Protein 4Z8T (pdb70)

Foldseek 3Di:
DDAAVCRVFFADDQPDPDPVNLVSVLPLPRGHPLVSVLLVVVLVLLQVLQLQLQVQLVVVPHAAAEEEEAAFALQCSVVCCCPPVVSSVRSCVVSVNGNALDLLVCQVCVQCVPVPDGNDASVRHRVVSNSSSVVSVVVLLQDAHPVRHRGHHYYYDNQQAPVSLVVVLVSCVVRVHAYHYEHGEEALVSNLLSLLLDAPVDSRAQAFDVRSLVSQQRNLQVCVNVVVCLVDVRNHKYHYWYADQLGDIDFWIQHSNDTDTPHPVVNVVRNHSPDDPDDQQFAFLEPVNLVVVLVSYDDPVVNVSSNVSSVVRHGGGSRRSSVVRNPDD/DDQDDPRVVVVVVVVVVVVVVVLVVLQVVLVVLCVVVVPDDDDVVVLVVLAPQCLVVPNDDPVVSCVVLSSCRRPCSVHHSNGVSVVVVVVSVDD

Sequence (424 aa):
QRKGTDEIYGLGSLPSAGPGRWEYLANPGNWHPERRKLHEKLLDQARSSALTLAESLESDGCQPTLFALRGNTATGKTRIATKKIPVLAAALKKTAGKGCVNPDVFKSSLAKSETGAKIFSSAQVHSESSFLADRFEGGLRSQKTGSGAIASIVVDKRLSREYEIDSYIQLAKETGRKVELCDIDAPLENSLVGVLQRKPEGEDPRPPYPVVSSGFVAVRSNRYVIDRFIADPSLGNYRLFGTAEDGEKVVASVIGGEFSVENAELYEKITSPQLSVTDLADKVIDKELIDRLENNIADPERAAKTRAALEKYSGKSWSAALAAHSELIKTLTGADALEFHKKLKERNKALHASDLELALVHADAVGKERFDLEELEKICDTSDAGRLTDAKERNDIYERYYVEYPNVTLKEFAHIVETLFSWS

Organism: Xanthomonas oryzae pv. oryzicola (NCBI:txid129394)

GO terms:
  GO:0005515 protein binding (F, IPI)

Secondary structure (DSSP, 8-state):
--S-HHHHHB-SSPPPSSTTHHHHHHSTTSB-HHHHHHHHHHHHHHHHHHHHHHHHHHHTTPPSEEEEEE--TTSSHHHHHHHH-HHHHHHHHHTTT---B-GGGGHHHHHHTTSSS--S-HHHHHHHHHHHHHHHHHHHTT-B-TTSPBPPEEEES---SHHHHHHHHHHHHHHT-EEEEEEE---HHHHHHHHHHS-TTSSS----HHHHHHHHHHHHHT--HHHHHHH-GGGEEEEEE-B-TTS-B--EEEETTEEEBS-HHHHHHTTS-------GGG-B--HHHHHHHHTT---HHHHHHHHHHHHTTTTSBHHHHHHHHHH--/--B-HHHHHHHHHHHHHHHHHHHHHHHHHHHHHHHHHTPPPP-HHHHHHHS--STTTT---HHHHHHHHH---SS-TT--HHHHHHHHHHHTT--

B-factor: mean 30.03, std 12.89, range [13.29, 86.33]

InterPro domains:
  IPR027417 P-loop containing nucleoside triphosphate hydrolase [G3DSA:3.40.50.300] (123-318)

Solvent-accessible surface area: 19882 Å² total

Structure (mmCIF, N/CA/C/O backbone):
data_4Z8T
#
_entry.id   4Z8T
#
_cell.length_a   75.418
_cell.length_b   88.430
_cell.length_c   152.744
_cell.angle_alpha   90.00
_cell.angle_beta   90.00
_cell.angle_gamma   90.00
#
_symmetry.space_group_name_H-M   'C 2 2 21'
#
loop_
_entity.id
_entity.type
_entity.pdbx_description
1 polymer AvrRxo1-ORF1
2 polymer AvrRxo1-ORF2
3 non-polymer 'SULFATE ION'
4 non-polymer GLYCEROL
5 non-polymer 'ACETATE ION'
6 water water
#
loop_
_atom_site.group_PDB
_atom_site.id
_atom_site.type_symbol
_atom_site.label_atom_id
_atom_site.label_alt_id
_atom_site.label_comp_id
_atom_site.label_asym_id
_atom_site.label_entity_id
_atom_site.label_seq_id
_atom_site.pdbx_PDB_ins_code
_atom_site.Cartn_x
_atom_site.Cartn_y
_atom_site.Cartn_z
_atom_site.occupancy
_atom_site.B_iso_or_equiv
_atom_site.auth_seq_id
_atom_site.auth_comp_id
_atom_site.auth_asym_id
_atom_site.auth_atom_id
_atom_site.pdbx_PDB_model_num
ATOM 1 N N . GLN A 1 2 ? -13.014 -2.182 -4.797 1.00 50.30 90 GLN A N 1
ATOM 2 C CA . GLN A 1 2 ? -13.067 -2.713 -3.438 1.00 48.47 90 GLN A CA 1
ATOM 3 C C . GLN A 1 2 ? -12.799 -4.225 -3.427 1.00 50.68 90 GLN A C 1
ATOM 4 O O . GLN A 1 2 ? -12.341 -4.775 -4.433 1.00 54.39 90 GLN A O 1
ATOM 10 N N . ARG A 1 3 ? -13.079 -4.899 -2.310 1.00 49.50 91 ARG A N 1
ATOM 11 C CA . ARG A 1 3 ? -12.527 -6.245 -2.091 1.00 50.19 91 ARG A CA 1
ATOM 12 C C . ARG A 1 3 ? -13.500 -7.360 -1.669 1.00 47.75 91 ARG A C 1
ATOM 13 O O . ARG A 1 3 ? -13.499 -8.444 -2.259 1.00 49.68 91 ARG A O 1
ATOM 21 N N . LYS A 1 4 ? -14.295 -7.114 -0.633 1.00 43.02 92 LYS A N 1
ATOM 22 C CA . LYS A 1 4 ? -15.238 -8.118 -0.142 1.00 38.66 92 LYS A CA 1
ATOM 23 C C . LYS A 1 4 ? -16.386 -8.277 -1.139 1.00 33.24 92 LYS A C 1
ATOM 24 O O . LYS A 1 4 ? -16.981 -7.287 -1.552 1.00 29.98 92 LYS A O 1
ATOM 30 N N . GLY A 1 5 ? -16.687 -9.514 -1.530 1.00 31.40 93 GLY A N 1
ATOM 31 C CA . GLY A 1 5 ? -17.792 -9.768 -2.444 1.00 29.22 93 GLY A CA 1
ATOM 32 C C . GLY A 1 5 ? -19.131 -9.683 -1.735 1.00 27.79 93 GLY A C 1
ATOM 33 O O . GLY A 1 5 ? -19.209 -9.876 -0.523 1.00 25.70 93 GLY A O 1
ATOM 34 N N . THR A 1 6 ? -20.195 -9.410 -2.484 1.00 23.04 94 THR A N 1
ATOM 35 C CA . THR A 1 6 ? -21.508 -9.258 -1.871 1.00 23.55 94 THR A CA 1
ATOM 36 C C . THR A 1 6 ? -22.029 -10.579 -1.347 1.00 26.03 94 THR A C 1
ATOM 37 O O . THR A 1 6 ? -22.883 -10.599 -0.461 1.00 26.08 94 THR A O 1
ATOM 41 N N . ASP A 1 7 ? -21.519 -11.685 -1.883 1.00 26.09 95 ASP A N 1
ATOM 42 C CA . ASP A 1 7 ? -21.926 -12.982 -1.366 1.00 31.64 95 ASP A CA 1
ATOM 43 C C . ASP A 1 7 ? -21.403 -13.161 0.055 1.00 31.28 95 ASP A C 1
ATOM 44 O O . ASP A 1 7 ? -22.059 -13.783 0.893 1.00 32.54 95 ASP A O 1
ATOM 49 N N . GLU A 1 8 ? -20.236 -12.589 0.328 1.00 29.88 96 GLU A N 1
ATOM 50 C CA . GLU A 1 8 ? -19.664 -12.630 1.673 1.00 30.41 96 GLU A CA 1
ATOM 51 C C . GLU A 1 8 ? -20.320 -11.611 2.611 1.00 32.52 96 GLU A C 1
ATOM 52 O O . GLU A 1 8 ? -20.563 -11.905 3.782 1.00 34.13 96 GLU A O 1
ATOM 58 N N . ILE A 1 9 ? -20.609 -10.422 2.091 1.00 29.22 97 ILE A N 1
ATOM 59 C CA . ILE A 1 9 ? -21.242 -9.358 2.874 1.00 28.87 97 ILE A CA 1
ATOM 60 C C . ILE A 1 9 ? -22.677 -9.714 3.276 1.00 29.55 97 ILE A C 1
ATOM 61 O O . ILE A 1 9 ? -23.092 -9.489 4.421 1.00 28.91 97 ILE A O 1
ATOM 66 N N . TYR A 1 10 ? -23.440 -10.268 2.337 1.00 28.04 98 TYR A N 1
ATOM 67 C CA . TYR A 1 10 ? -24.862 -10.503 2.577 1.00 28.18 98 TYR A CA 1
ATOM 68 C C . TYR A 1 10 ? -25.209 -11.963 2.859 1.00 31.64 98 TYR A C 1
ATOM 69 O O . TYR A 1 10 ? -26.357 -12.286 3.166 1.00 34.12 98 TYR A O 1
ATOM 78 N N . GLY A 1 11 ? -24.215 -12.839 2.771 1.00 31.64 99 GLY A N 1
ATOM 79 C CA . GLY A 1 11 ? -24.426 -14.236 3.110 1.00 39.77 99 GLY A CA 1
ATOM 80 C C . GLY A 1 11 ? -24.550 -14.399 4.614 1.00 42.26 99 GLY A C 1
ATOM 81 O O . GLY A 1 11 ? -24.000 -13.599 5.378 1.00 42.65 99 GLY A O 1
ATOM 82 N N . LEU A 1 12 ? -25.270 -15.430 5.042 1.00 46.07 100 LEU A N 1
ATOM 83 C CA . LEU A 1 12 ? -25.459 -15.679 6.467 1.00 50.66 100 LEU A CA 1
ATOM 84 C C . LEU A 1 12 ? -24.663 -16.877 6.956 1.00 53.27 100 LEU A C 1
ATOM 85 O O . LEU A 1 12 ? -24.821 -17.984 6.444 1.00 56.76 100 LEU A O 1
ATOM 90 N N . GLY A 1 13 ? -23.800 -16.641 7.942 1.00 59.31 101 GLY A N 1
ATOM 91 C CA . GLY A 1 13 ? -23.167 -17.716 8.685 1.00 64.06 101 GLY A CA 1
ATOM 92 C C . GLY A 1 13 ? -21.774 -18.141 8.261 1.00 69.41 101 GLY A C 1
ATOM 93 O O . GLY A 1 13 ? -21.016 -17.374 7.658 1.00 69.63 101 GLY A O 1
ATOM 94 N N . SER A 1 14 ? -21.436 -19.381 8.606 1.00 71.84 102 SER A N 1
ATOM 95 C CA . SER A 1 14 ? -20.154 -19.965 8.249 1.00 73.03 102 SER A CA 1
ATOM 96 C C . SER A 1 14 ? -20.165 -20.264 6.763 1.00 73.70 102 SER A C 1
ATOM 97 O O . SER A 1 14 ? -20.779 -21.234 6.315 1.00 72.28 102 SER A O 1
ATOM 100 N N . LEU A 1 15 ? -19.510 -19.386 6.009 1.00 72.79 103 LEU A N 1
ATOM 101 C CA . LEU A 1 15 ? -19.460 -19.479 4.560 1.00 73.28 103 LEU A CA 1
ATOM 102 C C . LEU A 1 15 ? -18.433 -20.513 4.132 1.00 76.69 103 LEU A C 1
ATOM 103 O O . LEU A 1 15 ? -17.281 -20.483 4.564 1.00 77.12 103 LEU A O 1
ATOM 108 N N . PRO A 1 16 ? -18.867 -21.430 3.279 1.00 76.29 104 PRO A N 1
ATOM 109 C CA . PRO A 1 16 ? -18.021 -22.494 2.810 1.00 78.02 104 PRO A CA 1
ATOM 110 C C . PRO A 1 16 ? -16.958 -21.954 1.941 1.00 80.34 104 PRO A C 1
ATOM 111 O O . PRO A 1 16 ? -17.170 -21.021 1.200 1.00 79.40 104 PRO A O 1
ATOM 115 N N . SER A 1 17 ? -15.817 -22.611 1.997 1.00 83.20 105 SER A N 1
ATOM 116 C CA . SER A 1 17 ? -14.657 -22.207 1.289 1.00 84.28 105 SER A CA 1
ATOM 117 C C . SER A 1 17 ? -15.139 -22.031 -0.129 1.00 82.64 105 SER A C 1
ATOM 118 O O . SER A 1 17 ? -15.877 -22.808 -0.640 1.00 79.39 105 SER A O 1
ATOM 121 N N . ALA A 1 18 ? -14.650 -20.981 -0.762 1.00 85.08 106 ALA A N 1
ATOM 122 C CA . ALA A 1 18 ? -15.274 -20.288 -1.884 1.00 85.06 106 ALA A CA 1
ATOM 123 C C . ALA A 1 18 ? -15.510 -21.023 -3.221 1.00 83.42 106 ALA A C 1
ATOM 124 O O . ALA A 1 18 ? -16.184 -20.489 -4.100 1.00 82.97 106 ALA A O 1
ATOM 126 N N . GLY A 1 19 ? -14.952 -22.211 -3.396 1.00 79.26 107 GLY A N 1
ATOM 127 C CA . GLY A 1 19 ? -15.221 -22.980 -4.592 1.00 76.21 107 GLY A CA 1
ATOM 128 C C . GLY A 1 19 ? -16.613 -23.543 -4.402 1.00 76.98 107 GLY A C 1
ATOM 129 O O . GLY A 1 19 ? -17.270 -23.197 -3.446 1.00 78.02 107 GLY A O 1
ATOM 130 N N . PRO A 1 20 ? -17.103 -24.387 -5.286 1.00 76.54 108 PRO A N 1
ATOM 131 C CA . PRO A 1 20 ? -18.474 -24.839 -5.112 1.00 76.77 108 PRO A CA 1
ATOM 132 C C . PRO A 1 20 ? -18.527 -25.519 -3.759 1.00 77.74 108 PRO A C 1
ATOM 133 O O . PRO A 1 20 ? -17.519 -25.839 -3.161 1.00 77.30 108 PRO A O 1
ATOM 137 N N . GLY A 1 21 ? -19.746 -25.690 -3.263 1.00 77.20 109 GLY A N 1
ATOM 138 C CA . GLY A 1 21 ? -19.982 -25.995 -1.867 1.00 77.36 109 GLY A CA 1
ATOM 139 C C . GLY A 1 21 ? -20.416 -24.678 -1.256 1.00 74.72 109 GLY A C 1
ATOM 140 O O . GLY A 1 21 ? -21.323 -24.619 -0.426 1.00 73.82 109 GLY A O 1
ATOM 141 N N . ARG A 1 22 ? -19.755 -23.612 -1.698 1.00 75.62 110 ARG A N 1
ATOM 142 C CA . ARG A 1 22 ? -20.169 -22.253 -1.424 1.00 74.46 110 ARG A CA 1
ATOM 143 C C . ARG A 1 22 ? -21.309 -21.880 -2.366 1.00 70.40 110 ARG A C 1
ATOM 144 O O . ARG A 1 22 ? -22.025 -20.910 -2.118 1.00 67.28 110 ARG A O 1
ATOM 152 N N . TRP A 1 23 ? -21.488 -22.644 -3.446 1.00 70.43 111 TRP A N 1
ATOM 153 C CA . TRP A 1 23 ? -22.591 -22.349 -4.349 1.00 68.39 111 TRP A CA 1
ATOM 154 C C . TRP A 1 23 ? -23.932 -22.909 -3.862 1.00 67.06 111 TRP A C 1
ATOM 155 O O . TRP A 1 23 ? -24.858 -22.135 -3.674 1.00 64.70 111 TRP A O 1
ATOM 166 N N . GLU A 1 24 ? -24.025 -24.214 -3.605 1.00 68.91 112 GLU A N 1
ATOM 167 C CA . GLU A 1 24 ? -25.247 -24.803 -3.037 1.00 69.06 112 GLU A CA 1
ATOM 168 C C . GLU A 1 24 ? -25.696 -24.117 -1.750 1.00 64.95 112 GLU A C 1
ATOM 169 O O . GLU A 1 24 ? -26.893 -23.969 -1.498 1.00 63.78 112 GLU A O 1
ATOM 175 N N . TYR A 1 25 ? -24.726 -23.725 -0.930 1.00 64.63 113 TYR A N 1
ATOM 176 C CA . TYR A 1 25 ? -25.003 -22.984 0.290 1.00 63.70 113 TYR A CA 1
ATOM 177 C C . TYR A 1 25 ? -25.726 -21.702 -0.075 1.00 60.80 113 TYR A C 1
ATOM 178 O O . TYR A 1 25 ? -26.791 -21.397 0.464 1.00 59.40 113 TYR A O 1
ATOM 187 N N . LEU A 1 26 ? -25.137 -20.961 -1.007 1.00 59.92 114 LEU A N 1
ATOM 188 C CA . LEU A 1 26 ? -25.716 -19.708 -1.469 1.00 57.04 114 LEU A CA 1
ATOM 189 C C . LEU A 1 26 ? -26.779 -19.917 -2.545 1.00 55.84 114 LEU A C 1
ATOM 190 O O . LEU A 1 26 ? -27.609 -19.039 -2.768 1.00 50.95 114 LEU A O 1
ATOM 195 N N . ALA A 1 27 ? -26.768 -21.080 -3.193 1.00 58.36 115 ALA A N 1
ATOM 196 C CA . ALA A 1 27 ? -27.824 -21.416 -4.150 1.00 57.96 115 ALA A CA 1
ATOM 197 C C . ALA A 1 27 ? -29.151 -21.547 -3.425 1.00 56.87 115 ALA A C 1
ATOM 198 O O . ALA A 1 27 ? -30.207 -21.380 -4.026 1.00 59.20 115 ALA A O 1
ATOM 200 N N . ASN A 1 28 ? -29.084 -21.864 -2.135 1.00 58.73 116 ASN A N 1
ATOM 201 C CA . ASN A 1 28 ? -30.251 -21.840 -1.265 1.00 55.85 116 ASN A CA 1
ATOM 202 C C . ASN A 1 28 ? -30.590 -20.400 -0.934 1.00 56.12 116 ASN A C 1
ATOM 203 O O . ASN A 1 28 ? -29.869 -19.750 -0.172 1.00 56.26 116 ASN A O 1
ATOM 208 N N . PRO A 1 29 ? -31.699 -19.893 -1.495 1.00 57.10 117 PRO A N 1
ATOM 209 C CA . PRO A 1 29 ? -32.078 -18.485 -1.332 1.00 54.93 117 PRO A CA 1
ATOM 210 C C . PRO A 1 29 ? -32.275 -18.044 0.123 1.00 54.13 117 PRO A C 1
ATOM 211 O O . PRO A 1 29 ? -32.607 -16.884 0.331 1.00 51.06 117 PRO A O 1
ATOM 215 N N . GLY A 1 30 ? -32.059 -18.924 1.100 1.00 54.22 118 GLY A N 1
ATOM 216 C CA . GLY A 1 30 ? -32.292 -18.577 2.493 1.00 54.13 118 GLY A CA 1
ATOM 217 C C . GLY A 1 30 ? -31.065 -18.462 3.385 1.00 53.61 118 GLY A C 1
ATOM 218 O O . GLY A 1 30 ? -31.191 -18.387 4.610 1.00 55.55 118 GLY A O 1
ATOM 219 N N . ASN A 1 31 ? -29.879 -18.461 2.783 1.00 51.88 119 ASN A N 1
ATOM 220 C CA . ASN A 1 31 ? -28.644 -18.216 3.521 1.00 50.82 119 ASN A CA 1
ATOM 221 C C . ASN A 1 31 ? -28.182 -16.775 3.325 1.00 48.30 119 ASN A C 1
ATOM 222 O O . ASN A 1 31 ? -27.015 -16.440 3.541 1.00 44.68 119 ASN A O 1
ATOM 227 N N . TRP A 1 32 ? -29.118 -15.931 2.905 1.00 45.61 120 TRP A N 1
ATOM 228 C CA . TRP A 1 32 ? -28.855 -14.517 2.693 1.00 41.70 120 TRP A CA 1
ATOM 229 C C . TRP A 1 32 ? -29.622 -13.709 3.725 1.00 39.99 120 TRP A C 1
ATOM 230 O O . TRP A 1 32 ? -30.654 -14.158 4.230 1.00 43.49 120 TRP A O 1
ATOM 241 N N . HIS A 1 33 ? -29.114 -12.523 4.045 1.00 35.29 121 HIS A N 1
ATOM 242 C CA . HIS A 1 33 ? -29.863 -11.571 4.856 1.00 36.91 121 HIS A CA 1
ATOM 243 C C . HIS A 1 33 ? -31.211 -11.305 4.204 1.00 34.80 121 HIS A C 1
ATOM 244 O O . HIS A 1 33 ? -31.293 -11.197 2.984 1.00 32.53 121 HIS A O 1
ATOM 251 N N . PRO A 1 34 ? -32.276 -11.217 5.019 1.00 32.73 122 PRO A N 1
ATOM 252 C CA . PRO A 1 34 ? -33.643 -10.977 4.545 1.00 33.39 122 PRO A CA 1
ATOM 253 C C . PRO A 1 34 ? -33.768 -9.829 3.545 1.00 33.41 122 PRO A C 1
ATOM 254 O O . PRO A 1 34 ? -34.490 -9.981 2.561 1.00 30.48 122 PRO A O 1
ATOM 258 N N . GLU A 1 35 ? -33.092 -8.707 3.782 1.00 28.90 123 GLU A N 1
ATOM 259 C CA . GLU A 1 35 ? -33.180 -7.591 2.848 1.00 30.31 123 GLU A CA 1
ATOM 260 C C . GLU A 1 35 ? -32.609 -7.983 1.498 1.00 27.46 123 GLU A C 1
ATOM 261 O O . GLU A 1 35 ? -33.137 -7.595 0.454 1.00 26.72 123 GLU A O 1
ATOM 267 N N . ARG A 1 36 ? -31.524 -8.746 1.517 1.00 26.65 124 ARG A N 1
ATOM 268 C CA . ARG A 1 36 ? -30.879 -9.129 0.264 1.00 24.60 124 ARG A CA 1
ATOM 269 C C . ARG A 1 36 ? -31.725 -10.161 -0.460 1.00 27.91 124 ARG A C 1
ATOM 270 O O . ARG A 1 36 ? -31.828 -10.146 -1.686 1.00 25.06 124 ARG A O 1
ATOM 278 N N . ARG A 1 37 ? -32.338 -11.047 0.319 1.00 26.20 125 ARG A N 1
ATOM 279 C CA . ARG A 1 37 ? -33.292 -12.024 -0.184 1.00 28.83 125 ARG A CA 1
ATOM 280 C C . ARG A 1 37 ? -34.414 -11.307 -0.925 1.00 28.85 125 ARG A C 1
ATOM 281 O O . ARG A 1 37 ? -34.828 -11.728 -2.012 1.00 27.10 125 ARG A O 1
ATOM 289 N N . LYS A 1 38 ? -34.894 -10.208 -0.349 1.00 25.53 126 LYS A N 1
ATOM 290 C CA . LYS A 1 38 ? -35.959 -9.425 -0.968 1.00 25.90 126 LYS A CA 1
ATOM 291 C C . LYS A 1 38 ? -35.509 -8.791 -2.285 1.00 24.39 126 LYS A C 1
ATOM 292 O O . LYS A 1 38 ? -36.275 -8.754 -3.249 1.00 26.31 126 LYS A O 1
ATOM 298 N N . LEU A 1 39 ? -34.282 -8.280 -2.310 1.00 23.12 127 LEU A N 1
ATOM 299 C CA . LEU A 1 39 ? -33.727 -7.687 -3.530 1.00 21.42 127 LEU A CA 1
ATOM 300 C C . LEU A 1 39 ? -33.635 -8.739 -4.626 1.00 22.01 127 LEU A C 1
ATOM 301 O O . LEU A 1 39 ? -33.974 -8.475 -5.791 1.00 21.58 127 LEU A O 1
ATOM 306 N N . HIS A 1 40 ? -33.180 -9.929 -4.252 1.00 21.08 128 HIS A N 1
ATOM 307 C CA . HIS A 1 40 ? -33.098 -11.039 -5.207 1.00 21.41 128 HIS A CA 1
ATOM 308 C C . HIS A 1 40 ? -34.455 -11.326 -5.816 1.00 24.15 128 HIS A C 1
ATOM 309 O O . HIS A 1 40 ? -34.576 -11.501 -7.030 1.00 23.46 128 HIS A O 1
ATOM 316 N N . GLU A 1 41 ? -35.478 -11.401 -4.968 1.00 26.05 129 GLU A N 1
ATOM 317 C CA . GLU A 1 41 ? -36.817 -11.726 -5.434 1.00 24.66 129 GLU A CA 1
ATOM 318 C C . GLU A 1 41 ? -37.324 -10.662 -6.397 1.00 23.39 129 GLU A C 1
ATOM 319 O O . GLU A 1 41 ? -37.955 -10.969 -7.413 1.00 25.70 129 GLU A O 1
ATOM 325 N N . LYS A 1 42 ? -37.031 -9.407 -6.083 1.00 22.67 130 LYS A N 1
ATOM 326 C CA . LYS A 1 42 ? -37.456 -8.300 -6.918 1.00 21.86 130 LYS A CA 1
ATOM 327 C C . LYS A 1 42 ? -36.775 -8.366 -8.282 1.00 23.16 130 LYS A C 1
ATOM 328 O O . LYS A 1 42 ? -37.428 -8.222 -9.311 1.00 23.29 130 LYS A O 1
ATOM 334 N N . LEU A 1 43 ? -35.467 -8.578 -8.284 1.00 21.03 131 LEU A N 1
ATOM 335 C CA . LEU A 1 43 ? -34.737 -8.615 -9.547 1.00 21.28 131 LEU A CA 1
ATOM 336 C C . LEU A 1 43 ? -35.145 -9.806 -10.411 1.00 21.80 131 LEU A C 1
ATOM 337 O O . LEU A 1 43 ? -35.224 -9.679 -11.641 1.00 21.52 131 LEU A O 1
ATOM 342 N N . LEU A 1 44 ? -35.409 -10.949 -9.780 1.00 23.08 132 LEU A N 1
ATOM 343 C CA . LEU A 1 44 ? -35.822 -12.134 -10.536 1.00 21.27 132 LEU A CA 1
ATOM 344 C C . LEU A 1 44 ? -37.218 -11.941 -11.101 1.00 23.92 132 LEU A C 1
ATOM 345 O O . LEU A 1 44 ? -37.503 -12.376 -12.219 1.00 24.50 132 LEU A O 1
ATOM 350 N N . ASP A 1 45 ? -38.090 -11.279 -10.342 1.00 22.88 133 ASP A N 1
ATOM 351 C CA . ASP A 1 45 ? -39.431 -10.991 -10.844 1.00 24.01 133 ASP A CA 1
ATOM 352 C C . ASP A 1 45 ? -39.365 -10.103 -12.076 1.00 24.12 133 ASP A C 1
ATOM 353 O O . ASP A 1 45 ? -40.087 -10.324 -13.056 1.00 24.18 133 ASP A O 1
ATOM 358 N N . GLN A 1 46 ? -38.494 -9.099 -12.027 1.00 22.82 134 GLN A N 1
ATOM 359 C CA . GLN A 1 46 ? -38.355 -8.175 -13.144 1.00 23.35 134 GLN A CA 1
ATOM 360 C C . GLN A 1 46 ? -37.838 -8.900 -14.388 1.00 23.94 134 GLN A C 1
ATOM 361 O O . GLN A 1 46 ? -38.377 -8.741 -15.486 1.00 23.86 134 GLN A O 1
ATOM 367 N N . ALA A 1 47 ? -36.789 -9.688 -14.198 1.00 22.41 135 ALA A N 1
ATOM 368 C CA . ALA A 1 47 ? -36.159 -10.418 -15.300 1.00 21.15 135 ALA A CA 1
ATOM 369 C C . ALA A 1 47 ? -37.142 -11.408 -15.910 1.00 23.39 135 ALA A C 1
ATOM 370 O O . ALA A 1 47 ? -37.230 -11.564 -17.139 1.00 21.65 135 ALA A O 1
ATOM 372 N N . ARG A 1 48 ? -37.894 -12.084 -15.052 1.00 20.23 136 ARG A N 1
ATOM 373 C CA . ARG A 1 48 ? -38.881 -13.045 -15.532 1.00 22.75 136 ARG A CA 1
ATOM 374 C C . ARG A 1 48 ? -39.989 -12.376 -16.326 1.00 23.32 136 ARG A C 1
ATOM 375 O O . ARG A 1 48 ? -40.442 -12.905 -17.346 1.00 23.35 136 ARG A O 1
ATOM 383 N N . SER A 1 49 ? -40.410 -11.200 -15.876 1.00 21.91 137 SER A N 1
ATOM 384 C CA . SER A 1 49 ? -41.416 -10.448 -16.609 1.00 22.73 137 SER A CA 1
ATOM 385 C C . SER A 1 49 ? -40.892 -10.091 -17.994 1.00 22.27 137 SER A C 1
ATOM 386 O O . SER A 1 49 ? -41.589 -10.264 -18.994 1.00 23.45 137 SER A O 1
ATOM 389 N N . SER A 1 50 ? -39.648 -9.624 -18.051 1.00 21.29 138 SER A N 1
ATOM 390 C CA . SER A 1 50 ? -39.045 -9.247 -19.318 1.00 20.79 138 SER A CA 1
ATOM 391 C C . SER A 1 50 ? -38.913 -10.464 -20.219 1.00 19.18 138 SER A C 1
ATOM 392 O O . SER A 1 50 ? -39.188 -10.382 -21.412 1.00 19.95 138 SER A O 1
ATOM 395 N N . ALA A 1 51 ? -38.498 -11.589 -19.648 1.00 18.87 139 ALA A N 1
ATOM 396 C CA . ALA A 1 51 ? -38.334 -12.797 -20.453 1.00 19.88 139 ALA A CA 1
ATOM 397 C C . ALA A 1 51 ? -39.671 -13.266 -21.018 1.00 20.38 139 ALA A C 1
ATOM 398 O O . ALA A 1 51 ? -39.745 -13.775 -22.150 1.00 19.25 139 ALA A O 1
ATOM 400 N N . LEU A 1 52 ? -40.740 -13.115 -20.241 1.00 20.03 140 LEU A N 1
ATOM 401 C CA . LEU A 1 52 ? -42.042 -13.561 -20.719 1.00 21.06 140 LEU A CA 1
ATOM 402 C C . LEU A 1 52 ? -42.512 -12.662 -21.847 1.00 21.86 140 LEU A C 1
ATOM 403 O O . LEU A 1 52 ? -43.118 -13.130 -22.809 1.00 20.07 140 LEU A O 1
ATOM 408 N N . THR A 1 53 ? -42.233 -11.367 -21.735 1.00 21.05 141 THR A N 1
ATOM 409 C CA . THR A 1 53 ? -42.562 -10.440 -22.815 1.00 21.55 141 THR A CA 1
ATOM 410 C C . THR A 1 53 ? -41.853 -10.868 -24.102 1.00 20.83 141 THR A C 1
ATOM 411 O O . THR A 1 53 ? -42.478 -10.952 -25.164 1.00 21.95 141 THR A O 1
ATOM 415 N N . LEU A 1 54 ? -40.562 -11.166 -23.994 1.00 19.51 142 LEU A N 1
ATOM 416 C CA . LEU A 1 54 ? -39.793 -11.643 -25.146 1.00 18.16 142 LEU A CA 1
ATOM 417 C C . LEU A 1 54 ? -40.448 -12.883 -25.728 1.00 19.04 142 LEU A C 1
ATOM 418 O O . LEU A 1 54 ? -40.699 -12.962 -26.934 1.00 18.92 142 LEU A O 1
ATOM 423 N N . ALA A 1 55 ? -40.739 -13.844 -24.859 1.00 18.32 143 ALA A N 1
ATOM 424 C CA . ALA A 1 55 ? -41.297 -15.116 -25.310 1.00 17.90 143 ALA A CA 1
ATOM 425 C C . ALA A 1 55 ? -42.642 -14.950 -26.005 1.00 18.41 143 ALA A C 1
ATOM 426 O O . ALA A 1 55 ? -42.907 -15.603 -27.018 1.00 20.47 143 ALA A O 1
ATOM 428 N N . GLU A 1 56 ? -43.494 -14.081 -25.473 1.00 20.44 144 GLU A N 1
ATOM 429 C CA . GLU A 1 56 ? -44.802 -13.884 -26.088 1.00 19.76 144 GLU A CA 1
ATOM 430 C C . GLU A 1 56 ? -44.666 -13.169 -27.422 1.00 19.77 144 GLU A C 1
ATOM 431 O O . GLU A 1 56 ? -45.403 -13.473 -28.364 1.00 21.18 144 GLU A O 1
ATOM 437 N N . SER A 1 57 ? -43.727 -12.223 -27.519 1.00 20.23 145 SER A N 1
ATOM 438 C CA . SER A 1 57 ? -43.457 -11.568 -28.804 1.00 19.87 145 SER A CA 1
ATOM 439 C C . SER A 1 57 ? -43.003 -12.557 -29.857 1.00 18.69 145 SER A C 1
ATOM 440 O O . SER A 1 57 ? -43.539 -12.573 -30.968 1.00 19.66 145 SER A O 1
ATOM 443 N N . LEU A 1 58 ? -42.011 -13.375 -29.504 1.00 17.30 146 LEU A N 1
ATOM 444 C CA . LEU A 1 58 ? -41.477 -14.369 -30.428 1.00 18.13 146 LEU A CA 1
ATOM 445 C C . LEU A 1 58 ? -42.553 -15.352 -30.889 1.00 17.01 146 LEU A C 1
ATOM 446 O O . LEU A 1 58 ? -42.628 -15.675 -32.071 1.00 19.72 146 LEU A O 1
ATOM 451 N N . GLU A 1 59 ? -43.394 -15.813 -29.966 1.00 18.53 147 GLU A N 1
ATOM 452 C CA . GLU A 1 59 ? -44.422 -16.793 -30.338 1.00 19.44 147 GLU A CA 1
ATOM 453 C C . GLU A 1 59 ? -45.472 -16.179 -31.260 1.00 21.10 147 GLU A C 1
ATOM 454 O O . GLU A 1 59 ? -45.917 -16.805 -32.233 1.00 20.84 147 GLU A O 1
ATOM 460 N N . SER A 1 60 ? -45.860 -14.950 -30.952 1.00 19.39 148 SER A N 1
ATOM 461 C CA . SER A 1 60 ? -46.820 -14.217 -31.764 1.00 22.33 148 SER A CA 1
ATOM 462 C C . SER A 1 60 ? -46.288 -14.020 -33.175 1.00 21.99 148 SER A C 1
ATOM 463 O O . SER A 1 60 ? -47.056 -13.948 -34.138 1.00 21.58 148 SER A O 1
ATOM 466 N N . ASP A 1 61 ? -44.968 -13.933 -33.305 1.00 17.78 149 ASP A N 1
ATOM 467 C CA . ASP A 1 61 ? -44.366 -13.754 -34.621 1.00 18.79 149 ASP A CA 1
ATOM 468 C C . ASP A 1 61 ? -44.048 -15.101 -35.268 1.00 19.91 149 ASP A C 1
ATOM 469 O O . ASP A 1 61 ? -43.322 -15.165 -36.255 1.00 21.29 149 ASP A O 1
ATOM 474 N N . GLY A 1 62 ? -44.601 -16.174 -34.703 1.00 19.27 150 GLY A N 1
ATOM 475 C CA . GLY A 1 62 ? -44.558 -17.487 -35.332 1.00 21.63 150 GLY A CA 1
ATOM 476 C C . GLY A 1 62 ? -43.329 -18.337 -35.075 1.00 24.21 150 GLY A C 1
ATOM 477 O O . GLY A 1 62 ? -43.113 -19.352 -35.746 1.00 23.74 150 GLY A O 1
ATOM 478 N N . CYS A 1 63 ? -42.530 -17.932 -34.099 1.00 19.55 151 CYS A N 1
ATOM 479 C CA . CYS A 1 63 ? -41.294 -18.631 -33.771 1.00 20.98 151 CYS A CA 1
ATOM 480 C C . CYS A 1 63 ? -41.601 -19.861 -32.914 1.00 20.11 151 CYS A C 1
ATOM 481 O O . CYS A 1 63 ? -42.221 -19.755 -31.850 1.00 20.22 151 CYS A O 1
ATOM 484 N N . GLN A 1 64 ? -41.172 -21.033 -33.370 1.00 20.98 152 GLN A N 1
ATOM 485 C CA . GLN A 1 64 ? -41.300 -22.231 -32.550 1.00 21.16 152 GLN A CA 1
ATOM 486 C C . GLN A 1 64 ? -40.393 -22.104 -31.326 1.00 18.97 152 GLN A C 1
ATOM 487 O O . GLN A 1 64 ? -39.512 -21.239 -31.311 1.00 19.16 152 GLN A O 1
ATOM 493 N N . PRO A 1 65 ? -40.596 -22.953 -30.299 1.00 20.36 153 PRO A N 1
ATOM 494 C CA . PRO A 1 65 ? -39.772 -22.772 -29.099 1.00 17.67 153 PRO A CA 1
ATOM 495 C C . PRO A 1 65 ? -38.294 -22.907 -29.429 1.00 18.27 153 PRO A C 1
ATOM 496 O O . PRO A 1 65 ? -37.871 -23.894 -30.048 1.00 18.59 153 PRO A O 1
ATOM 500 N N . THR A 1 66 ? -37.529 -21.882 -29.055 1.00 17.10 154 THR A N 1
ATOM 501 C CA . THR A 1 66 ? -36.167 -21.711 -29.541 1.00 16.10 154 THR A CA 1
ATOM 502 C C . THR A 1 66 ? -35.299 -21.199 -28.405 1.00 17.36 154 THR A C 1
ATOM 503 O O . THR A 1 66 ? -35.752 -20.414 -27.563 1.00 16.87 154 THR A O 1
ATOM 507 N N . LEU A 1 67 ? -34.063 -21.682 -28.367 1.00 15.73 155 LEU A N 1
ATOM 508 C CA . LEU A 1 67 ? -33.015 -21.097 -27.534 1.00 15.75 155 LEU A CA 1
ATOM 509 C C . LEU A 1 67 ? -32.144 -20.287 -28.481 1.00 16.44 155 LEU A C 1
ATOM 510 O O . LEU A 1 67 ? -31.432 -20.849 -29.312 1.00 16.90 155 LEU A O 1
ATOM 515 N N . PHE A 1 68 ? -32.215 -18.961 -28.386 1.00 14.86 156 PHE A N 1
ATOM 516 C CA . PHE A 1 68 ? -31.342 -18.110 -29.188 1.00 16.37 156 PHE A CA 1
ATOM 517 C C . PHE A 1 68 ? -30.040 -17.946 -28.425 1.00 15.75 156 PHE A C 1
ATOM 518 O O . PHE A 1 68 ? -30.032 -17.426 -27.302 1.00 16.41 156 PHE A O 1
ATOM 526 N N . ALA A 1 69 ? -28.944 -18.411 -29.016 1.00 15.73 157 ALA A N 1
ATOM 527 C CA . ALA A 1 69 ? -27.640 -18.392 -28.365 1.00 15.73 157 ALA A CA 1
ATOM 528 C C . ALA A 1 69 ? -26.764 -17.394 -29.117 1.00 18.07 157 ALA A C 1
ATOM 529 O O . ALA A 1 69 ? -26.585 -17.502 -30.328 1.00 18.79 157 ALA A O 1
ATOM 531 N N . LEU A 1 70 ? -26.250 -16.399 -28.406 1.00 14.66 158 LEU A N 1
ATOM 532 C CA . LEU A 1 70 ? -25.332 -15.439 -29.003 1.00 14.95 158 LEU A CA 1
ATOM 533 C C . LEU A 1 70 ? -23.937 -15.715 -28.460 1.00 15.99 158 LEU A C 1
ATOM 534 O O . LEU A 1 70 ? -23.588 -15.292 -27.354 1.00 16.46 158 LEU A O 1
ATOM 539 N N . ARG A 1 71 ? -23.153 -16.462 -29.233 1.00 13.89 159 ARG A N 1
ATOM 540 C CA . ARG A 1 71 ? -21.801 -16.844 -28.853 1.00 14.29 159 ARG A CA 1
ATOM 541 C C . ARG A 1 71 ? -20.810 -15.783 -29.295 1.00 15.90 159 ARG A C 1
ATOM 542 O O . ARG A 1 71 ? -20.923 -15.238 -30.387 1.00 15.73 159 ARG A O 1
ATOM 550 N N . GLY A 1 72 ? -19.817 -15.512 -28.460 1.00 14.74 160 GLY A N 1
ATOM 551 C CA . GLY A 1 72 ? -18.710 -14.685 -28.906 1.00 16.68 160 GLY A CA 1
ATOM 552 C C . GLY A 1 72 ? -18.049 -13.968 -27.763 1.00 14.68 160 GLY A C 1
ATOM 553 O O . GLY A 1 72 ? -18.654 -13.775 -26.706 1.00 15.94 160 GLY A O 1
ATOM 554 N N . ASN A 1 73 ? -16.804 -13.560 -27.996 1.00 14.55 161 ASN A N 1
ATOM 555 C CA . ASN A 1 73 ? -16.020 -12.882 -26.978 1.00 13.86 161 ASN A CA 1
ATOM 556 C C . ASN A 1 73 ? -16.568 -11.492 -26.642 1.00 16.68 161 ASN A C 1
ATOM 557 O O . ASN A 1 73 ? -17.414 -10.938 -27.339 1.00 15.63 161 ASN A O 1
ATOM 562 N N . THR A 1 74 ? -16.049 -10.946 -25.558 1.00 15.97 162 THR A N 1
ATOM 563 C CA . THR A 1 74 ? -16.412 -9.617 -25.084 1.00 16.00 162 THR A CA 1
ATOM 564 C C . THR A 1 74 ? -16.247 -8.539 -26.162 1.00 15.18 162 THR A C 1
ATOM 565 O O . THR A 1 74 ? -15.221 -8.480 -26.843 1.00 16.12 162 THR A O 1
ATOM 569 N N . ALA A 1 75 ? -17.256 -7.678 -26.294 1.00 16.26 163 ALA A N 1
ATOM 570 C CA . ALA A 1 75 ? -17.164 -6.485 -27.140 1.00 15.61 163 ALA A CA 1
ATOM 571 C C . ALA A 1 75 ? -16.772 -6.788 -28.574 1.00 18.83 163 ALA A C 1
ATOM 572 O O . ALA A 1 75 ? -15.936 -6.091 -29.167 1.00 18.87 163 ALA A O 1
ATOM 574 N N . THR A 1 76 ? -17.404 -7.811 -29.138 1.00 15.75 164 THR A N 1
ATOM 575 C CA . THR A 1 76 ? -17.163 -8.195 -30.524 1.00 16.37 164 THR A CA 1
ATOM 576 C C . THR A 1 76 ? -18.238 -7.682 -31.475 1.00 17.47 164 THR A C 1
ATOM 577 O O . THR A 1 76 ? -18.155 -7.906 -32.681 1.00 17.67 164 THR A O 1
ATOM 581 N N . GLY A 1 77 ? -19.262 -7.034 -30.940 1.00 18.16 165 GLY A N 1
ATOM 582 C CA . GLY A 1 77 ? -20.358 -6.543 -31.765 1.00 19.69 165 GLY A CA 1
ATOM 583 C C . GLY A 1 77 ? -21.593 -7.416 -31.729 1.00 18.92 165 GLY A C 1
ATOM 584 O O . GLY A 1 77 ? -22.407 -7.385 -32.649 1.00 18.89 165 GLY A O 1
ATOM 585 N N . LYS A 1 78 ? -21.741 -8.187 -30.656 1.00 19.26 166 LYS A N 1
ATOM 586 C CA . LYS A 1 78 ? -22.832 -9.151 -30.547 1.00 19.49 166 LYS A CA 1
ATOM 587 C C . LYS A 1 78 ? -24.203 -8.490 -30.594 1.00 21.73 166 LYS A C 1
ATOM 588 O O . LYS A 1 78 ? -25.105 -8.965 -31.287 1.00 20.01 166 LYS A O 1
ATOM 594 N N . THR A 1 79 ? -24.361 -7.387 -29.868 1.00 20.33 167 THR A N 1
ATOM 595 C CA . THR A 1 79 ? -25.653 -6.706 -29.823 1.00 22.89 167 THR A CA 1
ATOM 596 C C . THR A 1 79 ? -26.113 -6.210 -31.196 1.00 23.05 167 THR A C 1
ATOM 597 O O . THR A 1 79 ? -27.269 -6.419 -31.582 1.00 23.47 167 THR A O 1
ATOM 601 N N . ARG A 1 80 ? -25.211 -5.585 -31.949 1.00 22.08 168 ARG A N 1
ATOM 602 C CA . ARG A 1 80 ? -25.542 -5.119 -33.286 1.00 23.04 168 ARG A CA 1
ATOM 603 C C . ARG A 1 80 ? -25.913 -6.273 -34.225 1.00 23.60 168 ARG A C 1
ATOM 604 O O . ARG A 1 80 ? -26.843 -6.158 -35.030 1.00 23.60 168 ARG A O 1
ATOM 612 N N . ILE A 1 81 ? -25.200 -7.392 -34.117 1.00 19.05 169 ILE A N 1
ATOM 613 C CA . ILE A 1 81 ? -25.560 -8.570 -34.915 1.00 19.66 169 ILE A CA 1
ATOM 614 C C . ILE A 1 81 ? -26.959 -9.109 -34.579 1.00 21.38 169 ILE A C 1
ATOM 615 O O . ILE A 1 81 ? -27.752 -9.409 -35.484 1.00 22.47 169 ILE A O 1
ATOM 620 N N . ALA A 1 82 ? -27.273 -9.215 -33.290 1.00 20.72 170 ALA A N 1
ATOM 621 C CA . ALA A 1 82 ? -28.614 -9.636 -32.877 1.00 24.90 170 ALA A CA 1
ATOM 622 C C . ALA A 1 82 ? -29.679 -8.716 -33.465 1.00 25.73 170 ALA A C 1
ATOM 623 O O . ALA A 1 82 ? -30.688 -9.174 -34.012 1.00 26.10 170 ALA A O 1
ATOM 625 N N . THR A 1 83 ? -29.427 -7.412 -33.389 1.00 21.81 171 THR A N 1
ATOM 626 C CA . THR A 1 83 ? -30.368 -6.400 -33.856 1.00 24.32 171 THR A CA 1
ATOM 627 C C . THR A 1 83 ? -30.616 -6.470 -35.366 1.00 27.04 171 THR A C 1
ATOM 628 O O . THR A 1 83 ? -31.746 -6.334 -35.832 1.00 29.56 171 THR A O 1
ATOM 632 N N . LYS A 1 84 ? -29.558 -6.709 -36.124 1.00 22.08 172 LYS A N 1
ATOM 633 C CA . LYS A 1 84 ? -29.610 -6.627 -37.574 1.00 21.93 172 LYS A CA 1
ATOM 634 C C . LYS A 1 84 ? -29.877 -7.967 -38.245 1.00 23.71 172 LYS A C 1
ATOM 635 O O . LYS A 1 84 ? -30.541 -8.031 -39.293 1.00 24.99 172 LYS A O 1
ATOM 641 N N . LYS A 1 85 ? -29.363 -9.039 -37.646 1.00 19.70 173 LYS A N 1
ATOM 642 C CA . LYS A 1 85 ? -29.350 -10.332 -38.327 1.00 18.93 173 LYS A CA 1
ATOM 643 C C . LYS A 1 85 ? -30.304 -11.357 -37.747 1.00 18.41 173 LYS A C 1
ATOM 644 O O . LYS A 1 85 ? -30.403 -12.475 -38.252 1.00 18.40 173 LYS A O 1
ATOM 650 N N . ILE A 1 86 ? -31.015 -10.995 -36.685 1.00 18.10 174 ILE A N 1
ATOM 651 C CA . ILE A 1 86 ? -32.029 -11.884 -36.125 1.00 17.69 174 ILE A CA 1
ATOM 652 C C . ILE A 1 86 ? -33.319 -11.079 -35.994 1.00 16.11 174 ILE A C 1
ATOM 653 O O . ILE A 1 86 ? -33.730 -10.748 -34.879 1.00 16.31 174 ILE A O 1
ATOM 658 N N . PRO A 1 87 ? -33.957 -10.762 -37.136 1.00 16.85 175 PRO A N 1
ATOM 659 C CA . PRO A 1 87 ? -35.112 -9.846 -37.124 1.00 15.02 175 PRO A CA 1
ATOM 660 C C . PRO A 1 87 ? -36.227 -10.190 -36.132 1.00 17.28 175 PRO A C 1
ATOM 661 O O . PRO A 1 87 ? -36.806 -9.266 -35.548 1.00 17.60 175 PRO A O 1
ATOM 665 N N . VAL A 1 88 ? -36.564 -11.468 -35.956 1.00 15.17 176 VAL A N 1
ATOM 666 C CA . VAL A 1 88 ? -37.643 -11.805 -35.026 1.00 15.95 176 VAL A CA 1
ATOM 667 C C . VAL A 1 88 ? -37.259 -11.456 -33.588 1.00 16.58 176 VAL A C 1
ATOM 668 O O . VAL A 1 88 ? -38.091 -11.003 -32.806 1.00 16.48 176 VAL A O 1
ATOM 672 N N . LEU A 1 89 ? -35.982 -11.624 -33.258 1.00 15.82 177 LEU A N 1
ATOM 673 C CA . LEU A 1 89 ? -35.521 -11.361 -31.907 1.00 15.37 177 LEU A CA 1
ATOM 674 C C . LEU A 1 89 ? -35.371 -9.855 -31.719 1.00 17.42 177 LEU A C 1
ATOM 675 O O . LEU A 1 89 ? -35.669 -9.328 -30.642 1.00 18.75 177 LEU A O 1
ATOM 680 N N . ALA A 1 90 ? -34.936 -9.170 -32.777 1.00 16.54 178 ALA A N 1
ATOM 681 C CA . ALA A 1 90 ? -34.844 -7.711 -32.731 1.00 17.68 178 ALA A CA 1
ATOM 682 C C . ALA A 1 90 ? -36.190 -7.100 -32.386 1.00 20.03 178 ALA A C 1
ATOM 683 O O . ALA A 1 90 ? -36.262 -6.160 -31.585 1.00 20.89 178 ALA A O 1
ATOM 685 N N . ALA A 1 91 ? -37.255 -7.629 -32.986 1.00 19.65 179 ALA A N 1
ATOM 686 C CA . ALA A 1 91 ? -38.600 -7.137 -32.721 1.00 17.86 179 ALA A CA 1
ATOM 687 C C . ALA A 1 91 ? -38.981 -7.350 -31.261 1.00 21.49 179 ALA A C 1
ATOM 688 O O . ALA A 1 91 ? -39.644 -6.510 -30.641 1.00 22.40 179 ALA A O 1
ATOM 690 N N . ALA A 1 92 ? -38.593 -8.498 -30.715 1.00 17.44 180 ALA A N 1
ATOM 691 C CA . ALA A 1 92 ? -38.881 -8.804 -29.325 1.00 18.52 180 ALA A CA 1
ATOM 692 C C . ALA A 1 92 ? -38.085 -7.932 -28.357 1.00 20.72 180 ALA A C 1
ATOM 693 O O . ALA A 1 92 ? -38.636 -7.411 -27.386 1.00 21.29 180 ALA A O 1
ATOM 695 N N . LEU A 1 93 ? -36.787 -7.799 -28.601 1.00 19.26 181 LEU A N 1
ATOM 696 C CA . LEU A 1 93 ? -35.931 -7.012 -27.716 1.00 20.69 181 LEU A CA 1
ATOM 697 C C . LEU A 1 93 ? -36.345 -5.546 -27.701 1.00 23.47 181 LEU A C 1
ATOM 698 O O . LEU A 1 93 ? -36.124 -4.840 -26.715 1.00 24.21 181 LEU A O 1
ATOM 703 N N . LYS A 1 94 ? -36.944 -5.084 -28.786 1.00 20.98 182 LYS A N 1
ATOM 704 C CA . LYS A 1 94 ? -37.431 -3.709 -28.819 1.00 24.33 182 LYS A CA 1
ATOM 705 C C . LYS A 1 94 ? -38.479 -3.506 -27.726 1.00 27.54 182 LYS A C 1
ATOM 706 O O . LYS A 1 94 ? -38.509 -2.464 -27.065 1.00 31.49 182 LYS A O 1
ATOM 712 N N . LYS A 1 95 ? -39.307 -4.522 -27.506 1.00 23.48 183 LYS A N 1
ATOM 713 C CA . LYS A 1 95 ? -40.411 -4.428 -26.547 1.00 25.17 183 LYS A CA 1
ATOM 714 C C . LYS A 1 95 ? -39.947 -4.415 -25.092 1.00 27.97 183 LYS A C 1
ATOM 715 O O . LYS A 1 95 ? -40.682 -3.985 -24.206 1.00 30.85 183 LYS A O 1
ATOM 721 N N . THR A 1 96 ? -38.720 -4.872 -24.849 1.00 24.09 184 THR A N 1
ATOM 722 C CA . THR A 1 96 ? -38.189 -4.965 -23.493 1.00 25.40 184 THR A CA 1
ATOM 723 C C . THR A 1 96 ? -36.996 -4.042 -23.288 1.00 26.56 184 THR A C 1
ATOM 724 O O . THR A 1 96 ? -36.324 -4.115 -22.255 1.00 29.32 184 THR A O 1
ATOM 728 N N . ALA A 1 97 ? -36.722 -3.200 -24.287 1.00 28.27 185 ALA A N 1
ATOM 729 C CA . ALA A 1 97 ? -35.516 -2.370 -24.309 1.00 27.91 185 ALA A CA 1
ATOM 730 C C . ALA A 1 97 ? -34.269 -3.203 -24.047 1.00 29.84 185 ALA A C 1
ATOM 731 O O . ALA A 1 97 ? -33.351 -2.774 -23.346 1.00 29.67 185 ALA A O 1
ATOM 733 N N . GLY A 1 98 ? -34.248 -4.406 -24.610 1.00 23.06 186 GLY A N 1
ATOM 734 C CA . GLY A 1 98 ? -33.085 -5.266 -24.504 1.00 23.84 186 GLY A CA 1
ATOM 735 C C . GLY A 1 98 ? -33.018 -6.189 -23.305 1.00 24.56 186 GLY A C 1
ATOM 736 O O . GLY A 1 98 ? -32.093 -7.002 -23.201 1.00 24.23 186 GLY A O 1
ATOM 737 N N . LYS A 1 99 ? -33.990 -6.098 -22.406 1.00 23.80 187 LYS A N 1
ATOM 738 C CA . LYS A 1 99 ? -33.966 -6.911 -21.197 1.00 24.07 187 LYS A CA 1
ATOM 739 C C . LYS A 1 99 ? -34.585 -8.293 -21.415 1.00 21.96 187 LYS A C 1
ATOM 740 O O . LYS A 1 99 ? -35.333 -8.500 -22.374 1.00 22.39 187 LYS A O 1
ATOM 746 N N . GLY A 1 100 ? -34.264 -9.233 -20.528 1.00 22.30 188 GLY A N 1
ATOM 747 C CA . GLY A 1 100 ? -34.917 -10.534 -20.538 1.00 22.86 188 GLY A CA 1
ATOM 748 C C . GLY A 1 100 ? -34.011 -11.689 -20.926 1.00 22.34 188 GLY A C 1
ATOM 749 O O . GLY A 1 100 ? -34.430 -12.851 -20.895 1.00 20.40 188 GLY A O 1
ATOM 750 N N . CYS A 1 101 ? -32.766 -11.381 -21.281 1.00 22.17 189 CYS A N 1
ATOM 751 C CA . CYS A 1 101 ? -31.818 -12.412 -21.700 1.00 21.09 189 CYS A CA 1
ATOM 752 C C . CYS A 1 101 ? -31.104 -13.048 -20.514 1.00 20.95 189 CYS A C 1
ATOM 753 O O . CYS A 1 101 ? -30.926 -12.410 -19.459 1.00 21.88 189 CYS A O 1
ATOM 756 N N . VAL A 1 102 ? -30.705 -14.309 -20.676 1.00 20.68 190 VAL A N 1
ATOM 757 C CA . VAL A 1 102 ? -29.903 -14.993 -19.660 1.00 18.44 190 VAL A CA 1
ATOM 758 C C . VAL A 1 102 ? -28.445 -14.560 -19.748 1.00 22.22 190 VAL A C 1
ATOM 759 O O . VAL A 1 102 ? -27.753 -14.856 -20.721 1.00 22.71 190 VAL A O 1
ATOM 763 N N . ASN A 1 103 ? -27.995 -13.856 -18.711 1.00 21.60 191 ASN A N 1
ATOM 764 C CA . ASN A 1 103 ? -26.707 -13.183 -18.699 1.00 23.99 191 ASN A CA 1
ATOM 765 C C . ASN A 1 103 ? -26.539 -12.599 -17.299 1.00 22.29 191 ASN A C 1
ATOM 766 O O . ASN A 1 103 ? -27.339 -11.758 -16.903 1.00 24.59 191 ASN A O 1
ATOM 771 N N . PRO A 1 104 ? -25.506 -13.029 -16.554 1.00 23.49 192 PRO A N 1
ATOM 772 C CA . PRO A 1 104 ? -25.290 -12.501 -15.194 1.00 25.12 192 PRO A CA 1
ATOM 773 C C . PRO A 1 104 ? -25.108 -10.995 -15.173 1.00 25.03 192 PRO A C 1
ATOM 774 O O . PRO A 1 104 ? -25.503 -10.325 -14.220 1.00 22.42 192 PRO A O 1
ATOM 778 N N . ASP A 1 105 ? -24.515 -10.450 -16.224 1.00 22.14 193 ASP A N 1
ATOM 779 C CA . ASP A 1 105 ? -24.279 -9.016 -16.254 1.00 25.08 193 ASP A CA 1
ATOM 780 C C . ASP A 1 105 ? -25.528 -8.134 -16.149 1.00 26.14 193 ASP A C 1
ATOM 781 O O . ASP A 1 105 ? -25.422 -6.974 -15.750 1.00 27.74 193 ASP A O 1
ATOM 786 N N . VAL A 1 106 ? -26.701 -8.666 -16.499 1.00 24.20 194 VAL A N 1
ATOM 787 C CA . VAL A 1 106 ? -27.928 -7.867 -16.435 1.00 24.22 194 VAL A CA 1
ATOM 788 C C . VAL A 1 106 ? -28.331 -7.519 -15.002 1.00 22.17 194 VAL A C 1
ATOM 789 O O . VAL A 1 106 ? -29.124 -6.600 -14.797 1.00 25.11 194 VAL A O 1
ATOM 793 N N . PHE A 1 107 ? -27.800 -8.256 -14.026 1.00 21.85 195 PHE A N 1
ATOM 794 C CA . PHE A 1 107 ? -28.158 -8.012 -12.618 1.00 19.83 195 PHE A CA 1
ATOM 795 C C . PHE A 1 107 ? -27.163 -7.110 -11.917 1.00 22.99 195 PHE A C 1
ATOM 796 O O . PHE A 1 107 ? -27.417 -6.666 -10.788 1.00 21.87 195 PHE A O 1
ATOM 804 N N . LYS A 1 108 ? -26.030 -6.855 -12.564 1.00 21.40 196 LYS A N 1
ATOM 805 C CA . LYS A 1 108 ? -24.896 -6.226 -11.889 1.00 21.21 196 LYS A CA 1
ATOM 806 C C . LYS A 1 108 ? -25.134 -4.794 -11.453 1.00 22.12 196 LYS A C 1
ATOM 807 O O . LYS A 1 108 ? -24.758 -4.425 -10.344 1.00 23.45 196 LYS A O 1
ATOM 813 N N . SER A 1 109 ? -25.758 -3.991 -12.306 1.00 21.97 197 SER A N 1
ATOM 814 C CA . SER A 1 109 ? -26.005 -2.601 -11.961 1.00 23.13 197 SER A CA 1
ATOM 815 C C . SER A 1 109 ? -26.917 -2.512 -10.735 1.00 24.30 197 SER A C 1
ATOM 816 O O . SER A 1 109 ? -26.632 -1.765 -9.792 1.00 23.22 197 SER A O 1
ATOM 819 N N . SER A 1 110 ? -27.994 -3.293 -10.741 1.00 22.33 198 SER A N 1
ATOM 820 C CA . SER A 1 110 ? -28.933 -3.281 -9.625 1.00 21.29 198 SER A CA 1
ATOM 821 C C . SER A 1 110 ? -28.265 -3.752 -8.341 1.00 22.48 198 SER A C 1
ATOM 822 O O . SER A 1 110 ? -28.486 -3.178 -7.272 1.00 21.51 198 SER A O 1
ATOM 825 N N . LEU A 1 111 ? -27.470 -4.809 -8.430 1.00 18.95 199 LEU A N 1
ATOM 826 C CA . LEU A 1 111 ? -26.809 -5.321 -7.227 1.00 18.90 199 LEU A CA 1
ATOM 827 C C . LEU A 1 111 ? -25.770 -4.327 -6.734 1.00 19.95 199 LEU A C 1
ATOM 828 O O . LEU A 1 111 ? -25.559 -4.176 -5.524 1.00 20.88 199 LEU A O 1
ATOM 833 N N . ALA A 1 112 ? -25.125 -3.640 -7.674 1.00 19.22 200 ALA A N 1
ATOM 834 C CA . ALA A 1 112 ? -24.081 -2.682 -7.323 1.00 23.52 200 ALA A CA 1
ATOM 835 C C . ALA A 1 112 ? -24.639 -1.431 -6.665 1.00 24.13 200 ALA A C 1
ATOM 836 O O . ALA A 1 112 ? -23.972 -0.830 -5.817 1.00 23.60 200 ALA A O 1
ATOM 838 N N . LYS A 1 113 ? -25.848 -1.035 -7.050 1.00 19.49 201 LYS A N 1
ATOM 839 C CA . LYS A 1 113 ? -26.485 0.127 -6.431 1.00 20.43 201 LYS A CA 1
ATOM 840 C C . LYS A 1 113 ? -27.211 -0.253 -5.136 1.00 23.51 201 LYS A C 1
ATOM 841 O O . LYS A 1 113 ? -27.299 0.565 -4.217 1.00 22.91 201 LYS A O 1
ATOM 847 N N . SER A 1 114 ? -27.720 -1.486 -5.062 1.00 19.23 202 SER A N 1
ATOM 848 C CA . SER A 1 114 ? -28.359 -1.990 -3.834 1.00 19.49 202 SER A CA 1
ATOM 849 C C . SER A 1 114 ? -29.519 -1.105 -3.355 1.00 22.73 202 SER A C 1
ATOM 850 O O . SER A 1 114 ? -29.728 -0.937 -2.140 1.00 23.83 202 SER A O 1
ATOM 853 N N . GLU A 1 115 ? -30.257 -0.546 -4.316 1.00 22.75 203 GLU A N 1
ATOM 854 C CA . GLU A 1 115 ? -31.412 0.321 -4.066 1.00 24.45 203 GLU A CA 1
ATOM 855 C C . GLU A 1 115 ? -31.074 1.606 -3.321 1.00 24.29 203 GLU A C 1
ATOM 856 O O . GLU A 1 115 ? -31.979 2.292 -2.830 1.00 24.24 203 GLU A O 1
ATOM 862 N N . THR A 1 116 ? -29.786 1.941 -3.258 1.00 21.82 204 THR A N 1
ATOM 863 C CA . THR A 1 116 ? -29.355 3.145 -2.545 1.00 20.68 204 THR A CA 1
ATOM 864 C C . THR A 1 116 ? -29.325 4.389 -3.411 1.00 24.58 204 THR A C 1
ATOM 865 O O . THR A 1 116 ? -29.255 5.502 -2.888 1.00 26.13 204 THR A O 1
ATOM 869 N N . GLY A 1 117 ? -29.350 4.203 -4.728 1.00 25.16 205 GLY A N 1
ATOM 870 C CA . GLY A 1 117 ? -29.341 5.327 -5.644 1.00 29.62 205 GLY A CA 1
ATOM 871 C C . GLY A 1 117 ? -28.003 5.630 -6.293 1.00 31.01 205 GLY A C 1
ATOM 872 O O . GLY A 1 117 ? -27.914 6.500 -7.168 1.00 32.32 205 GLY A O 1
ATOM 873 N N . ALA A 1 118 ? -26.956 4.930 -5.860 1.00 24.78 206 ALA A N 1
ATOM 874 C CA . ALA A 1 118 ? -25.628 5.107 -6.425 1.00 24.54 206 ALA A CA 1
ATOM 875 C C . ALA A 1 118 ? -24.891 3.783 -6.398 1.00 25.10 206 ALA A C 1
ATOM 876 O O . ALA A 1 118 ? -25.162 2.942 -5.540 1.00 22.07 206 ALA A O 1
ATOM 878 N N . LYS A 1 119 ? -23.968 3.594 -7.338 1.00 23.70 207 LYS A N 1
ATOM 879 C CA . LYS A 1 119 ? -23.165 2.376 -7.360 1.00 25.38 207 LYS A CA 1
ATOM 880 C C . LYS A 1 119 ? -22.131 2.439 -6.255 1.00 26.96 207 LYS A C 1
ATOM 881 O O . LYS A 1 119 ? -21.291 3.342 -6.227 1.00 30.33 207 LYS A O 1
ATOM 887 N N . ILE A 1 120 ? -22.183 1.473 -5.348 1.00 24.48 208 ILE A N 1
ATOM 888 C CA . ILE A 1 120 ? -21.234 1.442 -4.254 1.00 25.97 208 ILE A CA 1
ATOM 889 C C . ILE A 1 120 ? -20.393 0.168 -4.205 1.00 28.27 208 ILE A C 1
ATOM 890 O O . ILE A 1 120 ? -19.417 0.088 -3.452 1.00 28.59 208 ILE A O 1
ATOM 895 N N . PHE A 1 121 ? -20.771 -0.827 -5.008 1.00 24.67 209 PHE A N 1
ATOM 896 C CA . PHE A 1 121 ? -19.967 -2.035 -5.171 1.00 21.91 209 PHE A CA 1
ATOM 897 C C . PHE A 1 121 ? -19.440 -2.100 -6.602 1.00 20.18 209 PHE A C 1
ATOM 898 O O . PHE A 1 121 ? -20.096 -1.631 -7.526 1.00 24.26 209 PHE A O 1
ATOM 906 N N . SER A 1 122 ? -18.265 -2.688 -6.778 1.00 21.76 210 SER A N 1
ATOM 907 C CA . SER A 1 122 ? -17.696 -2.854 -8.116 1.00 24.03 210 SER A CA 1
ATOM 908 C C . SER A 1 122 ? -18.323 -4.051 -8.814 1.00 25.06 210 SER A C 1
ATOM 909 O O . SER A 1 122 ? -18.955 -4.894 -8.173 1.00 24.00 210 SER A O 1
ATOM 912 N N . SER A 1 123 ? -18.149 -4.131 -10.129 1.00 23.41 211 SER A N 1
ATOM 913 C CA . SER A 1 123 ? -18.645 -5.285 -10.872 1.00 22.96 211 SER A CA 1
ATOM 914 C C . SER A 1 123 ? -18.104 -6.582 -10.296 1.00 22.86 211 SER A C 1
ATOM 915 O O . SER A 1 123 ? -18.841 -7.555 -10.143 1.00 22.79 211 SER A O 1
ATOM 918 N N . ALA A 1 124 ? -16.815 -6.609 -9.986 1.00 25.46 212 ALA A N 1
ATOM 919 C CA . ALA A 1 124 ? -16.220 -7.820 -9.442 1.00 24.63 212 ALA A CA 1
ATOM 920 C C . ALA A 1 124 ? -16.836 -8.180 -8.093 1.00 25.21 212 ALA A C 1
ATOM 921 O O . ALA A 1 124 ? -17.031 -9.355 -7.779 1.00 23.80 212 ALA A O 1
ATOM 923 N N . GLN A 1 125 ? -17.152 -7.163 -7.297 1.00 22.43 213 GLN A N 1
ATOM 924 C CA . GLN A 1 125 ? -17.781 -7.391 -6.007 1.00 22.83 213 GLN A CA 1
ATOM 925 C C . GLN A 1 125 ? -19.161 -8.037 -6.105 1.00 21.02 213 GLN A C 1
ATOM 926 O O . GLN A 1 125 ? -19.545 -8.803 -5.207 1.00 24.13 213 GLN A O 1
ATOM 932 N N . VAL A 1 126 ? -19.902 -7.744 -7.175 1.00 21.16 214 VAL A N 1
ATOM 933 C CA . VAL A 1 126 ? -21.240 -8.321 -7.322 1.00 19.29 214 VAL A CA 1
ATOM 934 C C . VAL A 1 126 ? -21.302 -9.538 -8.253 1.00 22.85 214 VAL A C 1
ATOM 935 O O . VAL A 1 126 ? -22.375 -10.106 -8.447 1.00 21.14 214 VAL A O 1
ATOM 939 N N . HIS A 1 127 ? -20.173 -9.945 -8.829 1.00 20.93 215 HIS A N 1
ATOM 940 C CA . HIS A 1 127 ? -20.239 -10.962 -9.885 1.00 21.23 215 HIS A CA 1
ATOM 941 C C . HIS A 1 127 ? -20.780 -12.322 -9.438 1.00 22.95 215 HIS A C 1
ATOM 942 O O . HIS A 1 127 ? -21.641 -12.909 -10.118 1.00 22.07 215 HIS A O 1
ATOM 949 N N . SER A 1 128 ? -20.276 -12.833 -8.320 1.00 23.26 216 SER A N 1
ATOM 950 C CA . SER A 1 128 ? -20.747 -14.125 -7.824 1.00 24.05 216 SER A CA 1
ATOM 951 C C . SER A 1 128 ? -22.246 -14.094 -7.579 1.00 23.78 216 SER A C 1
ATOM 952 O O . SER A 1 128 ? -22.976 -14.993 -7.993 1.00 24.07 216 SER A O 1
ATOM 955 N N . GLU A 1 129 ? -22.702 -13.055 -6.896 1.00 20.68 217 GLU A N 1
ATOM 956 C CA . GLU A 1 129 ? -24.129 -12.901 -6.656 1.00 20.95 217 GLU A CA 1
ATOM 957 C C . GLU A 1 129 ? -24.935 -12.814 -7.960 1.00 23.90 217 GLU A C 1
ATOM 958 O O . GLU A 1 129 ? -26.017 -13.395 -8.075 1.00 20.52 217 GLU A O 1
ATOM 964 N N . SER A 1 130 ? -24.410 -12.098 -8.951 1.00 19.69 218 SER A N 1
ATOM 965 C CA . SER A 1 130 ? -25.139 -11.930 -10.206 1.00 21.63 218 SER A CA 1
ATOM 966 C C . SER A 1 130 ? -25.198 -13.262 -10.947 1.00 21.94 218 SER A C 1
ATOM 967 O O . SER A 1 130 ? -26.180 -13.556 -11.627 1.00 21.14 218 SER A O 1
ATOM 970 N N . SER A 1 131 ? -24.150 -14.066 -10.790 1.00 21.64 219 SER A N 1
ATOM 971 C CA . SER A 1 131 ? -24.092 -15.377 -11.441 1.00 24.85 219 SER A CA 1
ATOM 972 C C . SER A 1 131 ? -25.113 -16.306 -10.796 1.00 24.69 219 SER A C 1
ATOM 973 O O . SER A 1 131 ? -25.835 -17.033 -11.485 1.00 25.15 219 SER A O 1
ATOM 976 N N . PHE A 1 132 ? -25.191 -16.252 -9.472 1.00 25.23 220 PHE A N 1
ATOM 977 C CA . PHE A 1 132 ? -26.211 -16.987 -8.738 1.00 26.85 220 PHE A CA 1
ATOM 978 C C . PHE A 1 132 ? -27.621 -16.617 -9.202 1.00 26.78 220 PHE A C 1
ATOM 979 O O . PHE A 1 132 ? -28.464 -17.491 -9.422 1.00 26.20 220 PHE A O 1
ATOM 987 N N . LEU A 1 133 ? -27.886 -15.324 -9.361 1.00 21.94 221 LEU A N 1
ATOM 988 C CA . LEU A 1 133 ? -29.194 -14.903 -9.846 1.00 22.78 221 LEU A CA 1
ATOM 989 C C . LEU A 1 133 ? -29.451 -15.377 -11.273 1.00 22.22 221 LEU A C 1
ATOM 990 O O . LEU A 1 133 ? -30.568 -15.762 -11.600 1.00 22.03 221 LEU A O 1
ATOM 995 N N . ALA A 1 134 ? -28.427 -15.342 -12.124 1.00 21.90 222 ALA A N 1
ATOM 996 C CA . ALA A 1 134 ? -28.610 -15.769 -13.508 1.00 23.81 222 ALA A CA 1
ATOM 997 C C . ALA A 1 134 ? -28.966 -17.245 -13.566 1.00 22.38 222 ALA A C 1
ATOM 998 O O . ALA A 1 134 ? -29.771 -17.670 -14.404 1.00 23.52 222 ALA A O 1
ATOM 1000 N N . ASP A 1 135 ? -28.372 -18.029 -12.671 1.00 25.44 223 ASP A N 1
ATOM 1001 C CA . ASP A 1 135 ? -28.622 -19.465 -12.662 1.00 25.81 223 ASP A CA 1
ATOM 1002 C C . ASP A 1 135 ? -30.019 -19.774 -12.154 1.00 25.69 223 ASP A C 1
ATOM 1003 O O . ASP A 1 135 ? -30.688 -20.688 -12.648 1.00 22.88 223 ASP A O 1
ATOM 1008 N N . ARG A 1 136 ? -30.472 -19.013 -11.164 1.00 22.45 224 ARG A N 1
ATOM 1009 C CA . ARG A 1 136 ? -31.840 -19.166 -10.709 1.00 22.44 224 ARG A CA 1
ATOM 1010 C C . ARG A 1 136 ? -32.812 -18.727 -11.801 1.00 25.42 224 ARG A C 1
ATOM 1011 O O . ARG A 1 136 ? -33.850 -19.354 -12.016 1.00 25.38 224 ARG A O 1
ATOM 1019 N N . PHE A 1 137 ? -32.445 -17.665 -12.514 1.00 21.69 225 PHE A N 1
ATOM 1020 C CA . PHE A 1 137 ? -33.270 -17.135 -13.593 1.00 21.19 225 PHE A CA 1
ATOM 1021 C C . PHE A 1 137 ? -33.380 -18.186 -14.705 1.00 22.08 225 PHE A C 1
ATOM 1022 O O . PHE A 1 137 ? -34.481 -18.520 -15.152 1.00 21.21 225 PHE A O 1
ATOM 1030 N N . GLU A 1 138 ? -32.244 -18.739 -15.111 1.00 21.36 226 GLU A N 1
ATOM 1031 C CA . GLU A 1 138 ? -32.232 -19.748 -16.167 1.00 24.08 226 GLU A CA 1
ATOM 1032 C C . GLU A 1 138 ? -32.983 -21.011 -15.744 1.00 24.90 226 GLU A C 1
ATOM 1033 O O . GLU A 1 138 ? -33.685 -21.628 -16.550 1.00 24.44 226 GLU A O 1
ATOM 1039 N N . GLY A 1 139 ? -32.838 -21.392 -14.479 1.00 24.76 227 GLY A N 1
ATOM 1040 C CA . GLY A 1 139 ? -33.530 -22.563 -13.965 1.00 24.58 227 GLY A CA 1
ATOM 1041 C C . GLY A 1 139 ? -35.038 -22.472 -14.093 1.00 22.96 227 GLY A C 1
ATOM 1042 O O . GLY A 1 139 ? -35.701 -23.446 -14.473 1.00 25.64 227 GLY A O 1
ATOM 1043 N N . GLY A 1 140 ? -35.586 -21.307 -13.768 1.00 22.84 228 GLY A N 1
ATOM 1044 C CA . GLY A 1 140 ? -37.014 -21.083 -13.850 1.00 23.04 228 GLY A CA 1
ATOM 1045 C C . GLY A 1 140 ? -37.501 -20.984 -15.283 1.00 25.68 228 GLY A C 1
ATOM 1046 O O . GLY A 1 140 ? -38.670 -21.248 -15.563 1.00 25.76 228 GLY A O 1
ATOM 1047 N N . LEU A 1 141 ? -36.608 -20.597 -16.191 1.00 22.34 229 LEU A N 1
ATOM 1048 C CA . LEU A 1 141 ? -36.970 -20.482 -17.600 1.00 21.70 229 LEU A CA 1
ATOM 1049 C C . LEU A 1 141 ? -37.043 -21.833 -18.283 1.00 22.94 229 LEU A C 1
ATOM 1050 O O . LEU A 1 141 ? -37.710 -21.972 -19.313 1.00 22.10 229 LEU A O 1
ATOM 1055 N N . ARG A 1 142 ? -36.328 -22.806 -17.755 1.00 21.46 230 ARG A N 1
ATOM 1056 C CA . ARG A 1 142 ? -36.210 -24.117 -18.377 1.00 22.48 230 ARG A CA 1
ATOM 1057 C C . ARG A 1 142 ? -37.545 -24.672 -18.856 1.00 25.32 230 ARG A C 1
ATOM 1058 O O . ARG A 1 142 ? -37.687 -25.027 -19.991 1.00 25.09 230 ARG A O 1
ATOM 1066 N N . SER A 1 143 ? -38.513 -24.707 -17.964 1.00 24.94 231 SER A N 1
ATOM 1067 C CA . SER A 1 143 ? -39.829 -25.239 -18.318 1.00 27.05 231 SER A CA 1
ATOM 1068 C C . SER A 1 143 ? -40.920 -24.176 -18.345 1.00 26.57 231 SER A C 1
ATOM 1069 O O . SER A 1 143 ? -42.112 -24.496 -18.330 1.00 27.16 231 SER A O 1
ATOM 1072 N N . GLN A 1 144 ? -40.508 -22.909 -18.407 1.00 22.23 232 GLN A N 1
ATOM 1073 C CA . GLN A 1 144 ? -41.445 -21.795 -1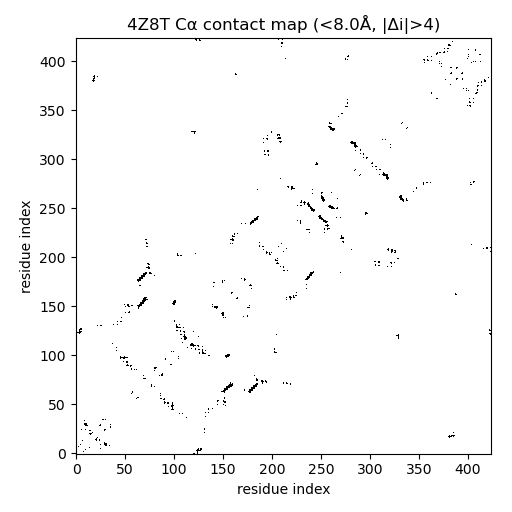8.511 1.00 21.94 232 GLN A CA 1
ATOM 1074 C C . GLN A 1 144 ? -42.325 -21.883 -19.764 1.00 23.09 232 GLN A C 1
ATOM 1075 O O . GLN A 1 144 ? -41.828 -22.114 -20.878 1.00 22.42 232 GLN A O 1
ATOM 1081 N N . LYS A 1 145 ? -43.632 -21.699 -19.578 1.00 21.88 233 LYS A N 1
ATOM 1082 C CA . LYS A 1 145 ? -44.579 -21.722 -20.687 1.00 22.95 233 LYS A CA 1
ATOM 1083 C C . LYS A 1 145 ? -45.145 -20.338 -20.962 1.00 24.86 233 LYS A C 1
ATOM 1084 O O . LYS A 1 145 ? -45.174 -19.471 -20.084 1.00 25.56 233 LYS A O 1
ATOM 1090 N N . THR A 1 146 ? -45.613 -20.154 -22.192 1.00 22.90 234 THR A N 1
ATOM 1091 C CA . THR A 1 146 ? -46.357 -18.965 -22.576 1.00 24.86 234 THR A CA 1
ATOM 1092 C C . THR A 1 146 ? -47.840 -19.205 -22.313 1.00 25.87 234 THR A C 1
ATOM 1093 O O . THR A 1 146 ? -48.222 -20.249 -21.768 1.00 28.43 234 THR A O 1
ATOM 1097 N N . GLY A 1 147 ? -48.670 -18.251 -22.734 1.00 26.82 235 GLY A N 1
ATOM 1098 C CA . GLY A 1 147 ? -50.111 -18.358 -22.557 1.00 29.35 235 GLY A CA 1
ATOM 1099 C C . GLY A 1 147 ? -50.773 -19.438 -23.400 1.00 33.35 235 GLY A C 1
ATOM 1100 O O . GLY A 1 147 ? -51.902 -19.845 -23.119 1.00 33.68 235 GLY A O 1
ATOM 1101 N N . SER A 1 148 ? -50.083 -19.907 -24.435 1.00 30.54 236 SER A N 1
ATOM 1102 C CA . SER A 1 148 ? -50.605 -20.977 -25.277 1.00 31.30 236 SER A CA 1
ATOM 1103 C C . SER A 1 148 ? -50.171 -22.341 -24.754 1.00 30.73 236 SER A C 1
ATOM 1104 O O . SER A 1 148 ? -50.486 -23.375 -25.358 1.00 35.45 236 SER A O 1
ATOM 1107 N N . GLY A 1 149 ? -49.430 -22.345 -23.646 1.00 28.60 237 GLY A N 1
ATOM 1108 C CA . GLY A 1 149 ? -48.906 -23.577 -23.072 1.00 28.72 237 GLY A CA 1
ATOM 1109 C C . GLY A 1 149 ? -47.627 -24.082 -23.720 1.00 27.63 237 GLY A C 1
ATOM 1110 O O . GLY A 1 149 ? -47.073 -25.111 -23.317 1.00 27.63 237 GLY A O 1
ATOM 1111 N N . ALA A 1 150 ? -47.154 -23.358 -24.731 1.00 26.68 238 ALA A N 1
ATOM 1112 C CA . ALA A 1 150 ? -45.927 -23.732 -25.417 1.00 26.24 238 ALA A CA 1
ATOM 1113 C C . ALA A 1 150 ? -44.729 -23.326 -24.570 1.00 22.19 238 ALA A C 1
ATOM 1114 O O . ALA A 1 150 ? -44.805 -22.375 -23.782 1.00 22.11 238 ALA A O 1
ATOM 1116 N N . ILE A 1 151 ? -43.636 -24.060 -24.731 1.00 22.56 239 ILE A N 1
ATOM 1117 C CA . ILE A 1 151 ? -42.386 -23.740 -24.057 1.00 21.25 239 ILE A CA 1
ATOM 1118 C C . ILE A 1 151 ? -41.939 -22.355 -24.520 1.00 19.42 239 ILE A C 1
ATOM 1119 O O . ILE A 1 151 ? -41.987 -22.044 -25.710 1.00 20.43 239 ILE A O 1
ATOM 1124 N N . ALA A 1 152 ? -41.511 -21.517 -23.578 1.00 18.68 240 ALA A N 1
ATOM 1125 C CA . ALA A 1 152 ? -41.049 -20.171 -23.895 1.00 18.65 240 ALA A CA 1
ATOM 1126 C C . ALA A 1 152 ? -39.690 -20.174 -24.593 1.00 17.58 240 ALA A C 1
ATOM 1127 O O . ALA A 1 152 ? -38.755 -20.836 -24.150 1.00 19.03 240 ALA A O 1
ATOM 1129 N N . SER A 1 153 ? -39.575 -19.397 -25.663 1.00 15.42 241 SER A N 1
ATOM 1130 C CA . SER A 1 153 ? -38.270 -19.152 -26.274 1.00 15.57 241 SER A CA 1
ATOM 1131 C C . SER A 1 153 ? -37.445 -18.296 -25.328 1.00 17.59 241 SER A C 1
ATOM 1132 O O . SER A 1 153 ? -37.983 -17.455 -24.600 1.00 18.54 241 SER A O 1
ATOM 1135 N N . ILE A 1 154 ? -36.138 -18.514 -25.331 1.00 15.51 242 ILE A N 1
ATOM 1136 C CA . ILE A 1 154 ? -35.254 -17.804 -24.411 1.00 15.46 242 ILE A CA 1
ATOM 1137 C C . ILE A 1 154 ? -33.992 -17.376 -25.141 1.00 15.70 242 ILE A C 1
ATOM 1138 O O . ILE A 1 154 ? -33.671 -17.889 -26.210 1.00 16.11 242 ILE A O 1
ATOM 1143 N N . VAL A 1 155 ? -33.272 -16.431 -24.550 1.00 15.20 243 VAL A N 1
ATOM 1144 C CA . VAL A 1 155 ? -32.048 -15.924 -25.158 1.00 15.54 243 VAL A CA 1
ATOM 1145 C C . VAL A 1 155 ? -30.893 -16.081 -24.195 1.00 19.50 243 VAL A C 1
ATOM 1146 O O . VAL A 1 155 ? -30.978 -15.648 -23.045 1.00 20.14 243 VAL A O 1
ATOM 1150 N N . VAL A 1 156 ? -29.816 -16.710 -24.657 1.00 15.92 244 VAL A N 1
ATOM 1151 C CA . VAL A 1 156 ? -28.629 -16.899 -23.835 1.00 16.88 244 VAL A CA 1
ATOM 1152 C C . VAL A 1 156 ? -27.533 -16.040 -24.435 1.00 19.38 244 VAL A C 1
ATOM 1153 O O . VAL A 1 156 ? -27.118 -16.232 -25.574 1.00 17.47 244 VAL A O 1
ATOM 1157 N N . ASP A 1 157 ? -27.114 -15.054 -23.649 1.00 19.60 245 ASP A N 1
ATOM 1158 C CA . ASP A 1 157 ? -26.192 -14.0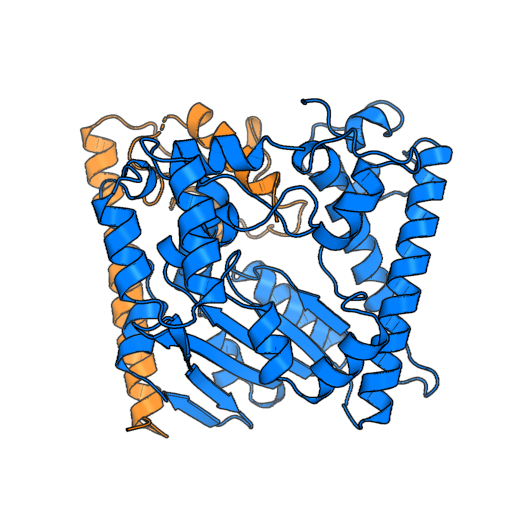30 -24.060 1.00 26.06 245 ASP A CA 1
ATOM 1159 C C . ASP A 1 157 ? -24.945 -14.172 -23.187 1.00 24.33 245 ASP A C 1
ATOM 1160 O O . ASP A 1 157 ? -24.815 -13.493 -22.174 1.00 25.19 245 ASP A O 1
ATOM 1165 N N . LYS A 1 158 ? -24.054 -15.085 -23.569 1.00 17.77 246 LYS A N 1
ATOM 1166 C CA . LYS A 1 158 ? -22.867 -15.420 -22.796 1.00 19.45 246 LYS A CA 1
ATOM 1167 C C . LYS A 1 158 ? -21.772 -15.693 -23.800 1.00 20.02 246 LYS A C 1
ATOM 1168 O O . LYS A 1 158 ? -22.048 -15.869 -24.992 1.00 21.29 246 LYS A O 1
ATOM 1174 N N . ARG A 1 159 ? -20.531 -15.749 -23.330 1.00 19.69 247 ARG A N 1
ATOM 1175 C CA . ARG A 1 159 ? -19.429 -16.029 -24.243 1.00 18.55 247 ARG A CA 1
ATOM 1176 C C . ARG A 1 159 ? -19.586 -17.383 -24.925 1.00 19.47 247 ARG A C 1
ATOM 1177 O O . ARG A 1 159 ? -19.308 -17.513 -26.125 1.00 19.11 247 ARG A O 1
ATOM 1185 N N . LEU A 1 160 ? -20.026 -18.382 -24.146 1.00 21.78 248 LEU A N 1
ATOM 1186 C CA . LEU A 1 160 ? -20.277 -19.745 -24.633 1.00 22.21 248 LEU A CA 1
ATOM 1187 C C . LEU A 1 160 ? -19.060 -20.317 -25.346 1.00 19.73 248 LEU A C 1
ATOM 1188 O O . LEU A 1 160 ? -19.192 -20.959 -26.392 1.00 23.48 248 LEU A O 1
ATOM 1193 N N . SER A 1 161 ? -17.878 -20.100 -24.782 1.00 23.42 249 SER A N 1
ATOM 1194 C CA . SER A 1 161 ? -16.664 -20.465 -25.499 1.00 21.06 249 SER A CA 1
ATOM 1195 C C . SER A 1 161 ? -16.459 -21.980 -25.529 1.00 26.84 249 SER A C 1
ATOM 1196 O O . SER A 1 161 ? -16.251 -22.555 -26.603 1.00 29.58 249 SER A O 1
ATOM 1199 N N . ARG A 1 162 ? -16.591 -22.630 -24.373 1.00 22.90 250 ARG A N 1
ATOM 1200 C CA . ARG A 1 162 ? -16.072 -23.991 -24.230 1.00 26.32 250 ARG A CA 1
ATOM 1201 C C . ARG A 1 162 ? -17.047 -25.127 -24.500 1.00 25.20 250 ARG A C 1
ATOM 1202 O O . ARG A 1 162 ? -18.266 -24.950 -24.441 1.00 23.17 250 ARG A O 1
ATOM 1210 N N . GLU A 1 163 ? -16.489 -26.297 -24.806 1.00 24.87 251 GLU A N 1
ATOM 1211 C CA . GLU A 1 163 ? -17.293 -27.463 -25.141 1.00 24.21 251 GLU A CA 1
ATOM 1212 C C . GLU A 1 163 ? -18.343 -27.781 -24.088 1.00 22.60 251 GLU A C 1
ATOM 1213 O O . GLU A 1 163 ? -19.507 -28.004 -24.423 1.00 24.33 251 GLU A O 1
ATOM 1219 N N . TYR A 1 164 ? -17.958 -27.776 -22.815 1.00 25.86 252 TYR A N 1
ATOM 1220 C CA . TYR A 1 164 ? -18.913 -28.153 -21.772 1.00 27.94 252 TYR A CA 1
ATOM 1221 C C . TYR A 1 164 ? -20.110 -27.214 -21.723 1.00 23.69 252 TYR A C 1
ATOM 1222 O O . TYR A 1 164 ? -21.230 -27.648 -21.454 1.00 25.50 252 TYR A O 1
ATOM 1231 N N . GLU A 1 165 ? -19.881 -25.940 -22.017 1.00 24.61 253 GLU A N 1
ATOM 1232 C CA . GLU A 1 165 ? -20.962 -24.965 -21.979 1.00 23.23 253 GLU A CA 1
ATOM 1233 C C . GLU A 1 165 ? -21.912 -25.192 -23.152 1.00 22.23 253 GLU A C 1
ATOM 1234 O O . GLU A 1 165 ? -23.135 -25.211 -22.989 1.00 19.75 253 GLU A 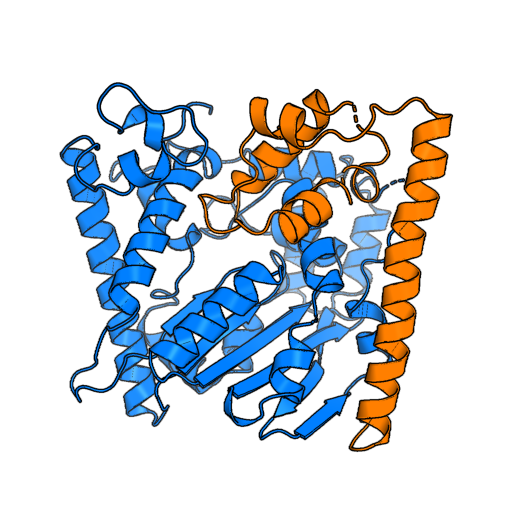O 1
ATOM 1240 N N . ILE A 1 166 ? -21.329 -25.339 -24.338 1.00 20.42 254 ILE A N 1
ATOM 1241 C CA . ILE A 1 166 ? -22.085 -25.625 -25.545 1.00 20.09 254 ILE A CA 1
ATOM 1242 C C . ILE A 1 166 ? -22.907 -26.916 -25.390 1.00 21.36 254 ILE A C 1
ATOM 1243 O O . ILE A 1 166 ? -24.103 -26.934 -25.703 1.00 21.63 254 ILE A O 1
ATOM 1248 N N . ASP A 1 167 ? -22.278 -27.972 -24.874 1.00 21.54 255 ASP A N 1
ATOM 1249 C CA . ASP A 1 167 ? -22.975 -29.239 -24.646 1.00 22.64 255 ASP A CA 1
ATOM 1250 C C . ASP A 1 167 ? -24.157 -29.068 -23.699 1.00 21.12 255 ASP A C 1
ATOM 1251 O O . ASP A 1 167 ? -25.222 -29.652 -23.906 1.00 22.33 255 ASP A O 1
ATOM 1256 N N . SER A 1 168 ? -23.952 -28.278 -22.653 1.00 21.35 256 SER A N 1
ATOM 1257 C CA . SER A 1 168 ? -24.981 -28.057 -21.652 1.00 21.85 256 SER A CA 1
ATOM 1258 C C . SER A 1 168 ? -26.191 -27.361 -22.251 1.00 21.48 256 SER A C 1
ATOM 1259 O O . SER A 1 168 ? -27.318 -27.751 -21.969 1.00 22.02 256 SER A O 1
ATOM 1262 N N . TYR A 1 169 ? -25.973 -26.356 -23.098 1.00 19.97 257 TYR A N 1
ATOM 1263 C CA . TYR A 1 169 ? -27.113 -25.664 -23.698 1.00 19.23 257 TYR A CA 1
ATOM 1264 C C . TYR A 1 169 ? -27.818 -26.494 -24.768 1.00 18.76 257 TYR A C 1
ATOM 1265 O O . TYR A 1 169 ? -29.040 -26.411 -24.910 1.00 20.49 257 TYR A O 1
ATOM 1274 N N . ILE A 1 170 ? -27.056 -27.305 -25.501 1.00 19.15 258 ILE A N 1
ATOM 1275 C CA . ILE A 1 170 ? -27.649 -28.234 -26.460 1.00 21.26 258 ILE A CA 1
ATOM 1276 C C . ILE A 1 170 ? -28.524 -29.229 -25.698 1.00 20.98 258 ILE A C 1
ATOM 1277 O O . ILE A 1 170 ? -29.653 -29.512 -26.094 1.00 21.16 258 ILE A O 1
ATOM 1282 N N . GLN A 1 171 ? -27.999 -29.745 -24.593 1.00 20.02 259 GLN A N 1
ATOM 1283 C CA . GLN A 1 171 ? -28.769 -30.670 -23.762 1.00 22.35 259 GLN A CA 1
ATOM 1284 C C . GLN A 1 171 ? -30.030 -30.002 -23.220 1.00 22.73 259 GLN A C 1
ATOM 1285 O O . GLN A 1 171 ? -31.105 -30.592 -23.250 1.00 22.40 259 GLN A O 1
ATOM 1291 N N . LEU A 1 172 ? -29.912 -28.763 -22.748 1.00 21.13 260 LEU A N 1
ATOM 1292 C CA . LEU A 1 172 ? -31.082 -28.041 -22.267 1.00 20.51 260 LEU A CA 1
ATOM 1293 C C . LEU A 1 172 ? -32.123 -27.902 -23.370 1.00 21.62 260 LEU A C 1
ATOM 1294 O O . LEU A 1 172 ? -33.308 -28.117 -23.137 1.00 21.51 260 LEU A O 1
ATOM 1299 N N . ALA A 1 173 ? -31.682 -27.542 -24.574 1.00 19.04 261 ALA A N 1
ATOM 1300 C CA . ALA A 1 173 ? -32.605 -27.400 -25.685 1.00 19.76 261 ALA A CA 1
ATOM 1301 C C . ALA A 1 173 ? -33.293 -28.730 -26.014 1.00 20.31 261 ALA A C 1
ATOM 1302 O O . ALA A 1 173 ? -34.519 -28.792 -26.155 1.00 21.03 261 ALA A O 1
ATOM 1304 N N . LYS A 1 174 ? -32.502 -29.789 -26.115 1.00 22.49 262 LYS A N 1
ATOM 1305 C CA . LYS A 1 174 ? -33.040 -31.114 -26.411 1.00 22.32 262 LYS A CA 1
ATOM 1306 C C . LYS A 1 174 ? -34.071 -31.555 -25.376 1.00 24.35 262 LYS A C 1
ATOM 1307 O O . LYS A 1 174 ? -35.136 -32.073 -25.729 1.00 26.26 262 LYS A O 1
ATOM 1313 N N . GLU A 1 175 ? -33.763 -31.337 -24.103 1.00 23.19 263 GLU A N 1
ATOM 1314 C CA . GLU A 1 175 ? -34.651 -31.774 -23.027 1.00 23.41 263 GLU A CA 1
ATOM 1315 C C . GLU A 1 175 ? -35.947 -30.981 -22.940 1.00 26.12 263 GLU A C 1
ATOM 1316 O O . GLU A 1 175 ? -36.943 -31.468 -22.407 1.00 29.18 263 GLU A O 1
ATOM 1322 N N . THR A 1 176 ? -35.932 -29.753 -23.453 1.00 23.40 264 THR A N 1
ATOM 1323 C CA . THR A 1 176 ? -37.088 -28.875 -23.331 1.00 22.52 264 THR A CA 1
ATOM 1324 C C . THR A 1 176 ? -37.800 -28.653 -24.651 1.00 23.37 264 THR A C 1
ATOM 1325 O O . THR A 1 176 ? -38.739 -27.866 -24.717 1.00 28.22 264 THR A O 1
ATOM 1329 N N . GLY A 1 177 ? -37.360 -29.342 -25.700 1.00 22.43 265 GLY A N 1
ATOM 1330 C CA . GLY A 1 177 ? -38.020 -29.255 -26.988 1.00 23.39 265 GLY A CA 1
ATOM 1331 C C . GLY A 1 177 ? -37.822 -27.909 -27.664 1.00 24.10 265 GLY A C 1
ATOM 1332 O O . GLY A 1 177 ? -38.713 -27.423 -28.362 1.00 25.97 265 GLY A O 1
ATOM 1333 N N . ARG A 1 178 ? -36.659 -27.303 -27.455 1.00 21.15 266 ARG A N 1
ATOM 1334 C CA . ARG A 1 178 ? -36.338 -26.044 -28.128 1.00 18.70 266 ARG A CA 1
ATOM 1335 C C . ARG A 1 178 ? -35.339 -26.270 -29.250 1.00 20.68 266 ARG A C 1
ATOM 1336 O O . ARG A 1 178 ? -34.435 -27.108 -29.122 1.00 19.63 266 ARG A O 1
ATOM 1344 N N . LYS A 1 179 ? -35.478 -25.501 -30.332 1.00 17.44 267 LYS A N 1
ATOM 1345 C CA . LYS A 1 179 ? -34.452 -25.437 -31.375 1.00 20.27 267 LYS A CA 1
ATOM 1346 C C . LYS A 1 179 ? -33.325 -24.570 -30.829 1.00 21.76 267 LYS A C 1
ATOM 1347 O O . LYS A 1 179 ? -33.560 -23.752 -29.947 1.00 22.70 267 LYS A O 1
ATOM 1353 N N . VAL A 1 180 ? -32.110 -24.755 -31.338 1.00 17.51 268 VAL A N 1
ATOM 1354 C CA . VAL A 1 180 ? -31.019 -23.839 -31.031 1.00 19.48 268 VAL A CA 1
ATOM 1355 C C . VAL A 1 180 ? -30.744 -22.970 -32.247 1.00 18.44 268 VAL A C 1
ATOM 1356 O O . VAL A 1 180 ? -30.381 -23.481 -33.306 1.00 19.55 268 VAL A O 1
ATOM 1360 N N . GLU A 1 181 ? -30.923 -21.661 -32.103 1.00 17.42 269 GLU A N 1
ATOM 1361 C CA . GLU A 1 181 ? -30.576 -20.730 -33.161 1.00 18.04 269 GLU A CA 1
ATOM 1362 C C . GLU A 1 181 ? -29.335 -20.006 -32.670 1.00 19.56 269 GLU A C 1
ATOM 1363 O O . GLU A 1 181 ? -29.406 -19.194 -31.757 1.00 18.55 269 GLU A O 1
ATOM 1369 N N . LEU A 1 182 ? -28.188 -20.321 -33.260 1.00 17.97 270 LEU A N 1
ATOM 1370 C CA . LEU A 1 182 ? -26.924 -19.833 -32.731 1.00 17.92 270 LEU A CA 1
ATOM 1371 C C . LEU A 1 182 ? -26.272 -18.876 -33.706 1.00 18.50 270 LEU A C 1
ATOM 1372 O O . LEU A 1 182 ? -26.046 -19.209 -34.880 1.00 18.12 270 LEU A O 1
ATOM 1377 N N . CYS A 1 183 ? -25.975 -17.674 -33.219 1.00 16.21 271 CYS A N 1
ATOM 1378 C CA . CYS A 1 183 ? -25.151 -16.731 -33.958 1.00 16.96 271 CYS A CA 1
ATOM 1379 C C . CYS A 1 183 ? -23.853 -16.619 -33.206 1.00 13.67 271 CYS A C 1
ATOM 1380 O O . CYS A 1 183 ? -23.846 -16.433 -31.992 1.00 16.46 271 CYS A O 1
ATOM 1383 N N . ASP A 1 184 ? -22.755 -16.767 -33.933 1.00 15.25 272 ASP A N 1
ATOM 1384 C CA . ASP A 1 184 ? -21.415 -16.784 -33.368 1.00 14.66 272 ASP A CA 1
ATOM 1385 C C . ASP A 1 184 ? -20.703 -15.584 -33.988 1.00 15.27 272 ASP A C 1
ATOM 1386 O O . ASP A 1 184 ? -20.660 -15.445 -35.207 1.00 17.07 272 ASP A O 1
ATOM 1391 N N . ILE A 1 185 ? -20.191 -14.696 -33.139 1.00 15.14 273 ILE A N 1
ATOM 1392 C CA . ILE A 1 185 ? -19.709 -13.393 -33.587 1.00 14.95 273 ILE A CA 1
ATOM 1393 C C . ILE A 1 185 ? -18.251 -13.237 -33.188 1.00 14.41 273 ILE A C 1
ATOM 1394 O O . ILE A 1 185 ? -17.902 -13.370 -32.013 1.00 17.58 273 ILE A O 1
ATOM 1399 N N . ASP A 1 186 ? -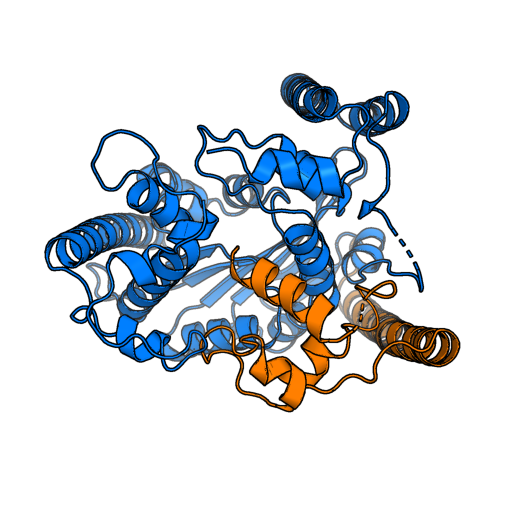17.399 -12.972 -34.175 1.00 14.38 274 ASP A N 1
ATOM 1400 C CA . ASP A 1 186 ? -15.961 -12.847 -33.942 1.00 13.90 274 ASP A CA 1
ATOM 1401 C C . ASP A 1 186 ? -15.439 -11.475 -34.334 1.00 15.10 274 ASP A C 1
ATOM 1402 O O . ASP A 1 186 ? -15.890 -10.892 -35.325 1.00 15.26 274 ASP A O 1
ATOM 1407 N N . ALA A 1 187 ? -14.486 -10.977 -33.550 1.00 14.50 275 ALA A N 1
ATOM 1408 C CA . ALA A 1 187 ? -13.691 -9.818 -33.935 1.00 14.51 275 ALA A CA 1
ATOM 1409 C C . ALA A 1 187 ? -12.258 -10.060 -33.498 1.00 15.60 275 ALA A C 1
ATOM 1410 O O . ALA A 1 187 ? -12.009 -10.832 -32.573 1.00 15.89 275 ALA A O 1
ATOM 1412 N N . PRO A 1 188 ? -11.303 -9.394 -34.153 1.00 15.81 276 PRO A N 1
ATOM 1413 C CA . PRO A 1 188 ? -9.910 -9.495 -33.717 1.00 18.05 276 PRO A CA 1
ATOM 1414 C C . PRO A 1 188 ? -9.785 -9.069 -32.262 1.00 16.36 276 PRO A C 1
ATOM 1415 O O . PRO A 1 188 ? -10.581 -8.243 -31.798 1.00 16.42 276 PRO A O 1
ATOM 1419 N N . LEU A 1 189 ? -8.807 -9.628 -31.560 1.00 16.03 277 LEU A N 1
ATOM 1420 C CA . LEU A 1 189 ? -8.633 -9.334 -30.144 1.00 14.23 277 LEU A CA 1
ATOM 1421 C C . LEU A 1 189 ? -8.509 -7.845 -29.888 1.00 15.11 277 LEU A C 1
ATOM 1422 O O . LEU A 1 189 ? -9.096 -7.332 -28.945 1.00 15.16 277 LEU A O 1
ATOM 1427 N N . GLU A 1 190 ? -7.738 -7.158 -30.721 1.00 18.20 278 GLU A N 1
ATOM 1428 C CA . GLU A 1 190 ? -7.582 -5.722 -30.541 1.00 17.98 278 GLU A CA 1
ATOM 1429 C C . GLU A 1 190 ? -8.914 -4.979 -30.633 1.00 17.04 278 GLU A C 1
ATOM 1430 O O . GLU A 1 190 ? -9.124 -3.960 -29.949 1.00 17.33 278 GLU A O 1
ATOM 1436 N N . ASN A 1 191 ? -9.830 -5.477 -31.463 1.00 17.46 279 ASN A N 1
ATOM 1437 C CA . ASN A 1 191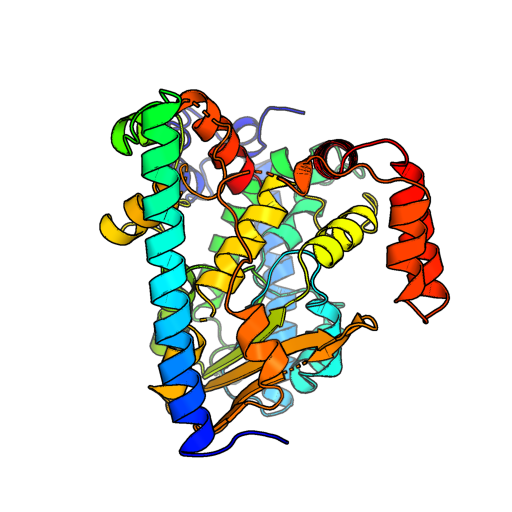 ? -11.135 -4.832 -31.574 1.00 17.87 279 ASN A CA 1
ATOM 1438 C C . ASN A 1 191 ? -11.899 -4.964 -30.272 1.00 15.65 279 ASN A C 1
ATOM 1439 O O . ASN A 1 191 ? -12.601 -4.053 -29.861 1.00 16.89 279 ASN A O 1
ATOM 1444 N N . SER A 1 192 ? -11.782 -6.121 -29.631 1.00 14.39 280 SER A N 1
ATOM 1445 C CA . SER A 1 192 ? -12.429 -6.306 -28.342 1.00 15.67 280 SER A CA 1
ATOM 1446 C C . SER A 1 192 ? -11.810 -5.421 -27.284 1.00 13.33 280 SER A C 1
ATOM 1447 O O . SER A 1 192 ? -12.517 -4.903 -26.434 1.00 16.22 280 SER A O 1
ATOM 1450 N N . LEU A 1 193 ? -10.489 -5.246 -27.334 1.00 13.96 281 LEU A N 1
ATOM 1451 C CA . LEU A 1 193 ? -9.815 -4.419 -26.339 1.00 14.64 281 LEU A CA 1
ATOM 1452 C C . LEU A 1 193 ? -10.279 -2.970 -26.458 1.00 15.53 281 LEU A C 1
ATOM 1453 O O . LEU A 1 193 ? -10.626 -2.334 -25.453 1.00 16.81 281 LEU A O 1
ATOM 1458 N N . VAL A 1 194 ? -10.325 -2.450 -27.680 1.00 16.12 282 VAL A N 1
ATOM 1459 C CA . VAL A 1 194 ? -10.775 -1.058 -27.810 1.00 17.04 282 VAL A CA 1
ATOM 1460 C C . VAL A 1 194 ? -12.275 -0.950 -27.547 1.00 18.88 282 VAL A C 1
ATOM 1461 O O . VAL A 1 194 ? -12.750 0.060 -27.036 1.00 19.04 282 VAL A O 1
ATOM 1465 N N . GLY A 1 195 ? -13.014 -2.014 -27.850 1.00 17.32 283 GLY A N 1
ATOM 1466 C CA . GLY A 1 195 ? -14.425 -2.067 -27.517 1.00 17.80 283 GLY A CA 1
ATOM 1467 C C . GLY A 1 195 ? -14.675 -1.931 -26.020 1.00 17.86 283 GLY A C 1
ATOM 1468 O O . GLY A 1 195 ? -15.606 -1.253 -25.590 1.00 18.54 283 GLY A O 1
ATOM 1469 N N . VAL A 1 196 ? -13.845 -2.592 -25.221 1.00 16.92 284 VAL A N 1
ATOM 1470 C CA . VAL A 1 196 ? -13.963 -2.516 -23.774 1.00 14.16 284 VAL A CA 1
ATOM 1471 C C . VAL A 1 196 ? -13.620 -1.104 -23.278 1.00 15.95 284 VAL A C 1
ATOM 1472 O O . VAL A 1 196 ? -14.320 -0.554 -22.426 1.00 18.32 284 VAL A O 1
ATOM 1476 N N . LEU A 1 197 ? -12.554 -0.523 -23.817 1.00 16.90 285 LEU A N 1
ATOM 1477 C CA . LEU A 1 197 ? -12.165 0.833 -23.400 1.00 16.89 285 LEU A CA 1
ATOM 1478 C C . LEU A 1 197 ? -13.220 1.875 -23.740 1.00 19.85 285 LEU A C 1
ATOM 1479 O O . LEU A 1 197 ? -13.298 2.906 -23.065 1.00 23.09 285 LEU A O 1
ATOM 1484 N N . GLN A 1 198 ? -14.032 1.617 -24.770 1.00 17.85 286 GLN A N 1
ATOM 1485 C CA . GLN A 1 198 ? -15.113 2.533 -25.151 1.00 22.24 286 GLN A CA 1
ATOM 1486 C C . GLN A 1 198 ? -16.338 2.439 -24.261 1.00 23.53 286 GLN A C 1
ATOM 1487 O O . GLN A 1 198 ? -17.160 3.361 -24.240 1.00 26.48 286 GLN A O 1
ATOM 1493 N N . ARG A 1 199 ? -16.479 1.331 -23.539 1.00 21.16 287 ARG A N 1
ATOM 1494 C CA . ARG A 1 199 ? -17.630 1.174 -22.657 1.00 20.36 287 ARG A CA 1
ATOM 1495 C C . ARG A 1 199 ? -17.468 2.088 -21.461 1.00 22.11 287 ARG A C 1
ATOM 1496 O O . ARG A 1 199 ? -16.467 2.023 -20.763 1.00 24.08 287 ARG A O 1
ATOM 1504 N N . LYS A 1 200 ? -18.452 2.946 -21.222 1.00 26.80 288 LYS A N 1
ATOM 1505 C CA . LYS A 1 200 ? -18.334 3.887 -20.121 1.00 30.50 288 LYS A CA 1
ATOM 1506 C C . LYS A 1 200 ? -18.953 3.318 -18.840 1.00 29.77 288 LYS A C 1
ATOM 1507 O O . LYS A 1 200 ? -19.948 2.597 -18.899 1.00 31.13 288 LYS A O 1
ATOM 1513 N N . PRO A 1 201 ? -18.341 3.617 -17.682 1.00 29.09 289 PRO A N 1
ATOM 1514 C CA . PRO A 1 201 ? -18.784 3.072 -16.392 1.00 31.57 289 PRO A CA 1
ATOM 1515 C C . PRO A 1 201 ? -20.222 3.452 -16.057 1.00 36.92 289 PRO A C 1
ATOM 1516 O O . PRO A 1 201 ? -20.867 2.757 -15.271 1.00 38.27 289 PRO A O 1
ATOM 1520 N N . GLU A 1 202 ? -20.715 4.534 -16.652 1.00 36.45 290 GLU A N 1
ATOM 1521 C CA . GLU A 1 202 ? -22.106 4.937 -16.486 1.00 40.25 290 GLU A CA 1
ATOM 1522 C C . GLU A 1 202 ? -23.042 4.051 -17.307 1.00 40.39 290 GLU A C 1
ATOM 1523 O O . GLU A 1 202 ? -24.269 4.127 -17.171 1.00 46.41 290 GLU A O 1
ATOM 1529 N N . GLY A 1 203 ? -22.460 3.204 -18.151 1.00 36.84 291 GLY A N 1
ATOM 1530 C CA . GLY A 1 203 ? -23.233 2.215 -18.878 1.00 37.30 291 GLY A CA 1
ATOM 1531 C C . GLY A 1 203 ? -23.264 0.908 -18.105 1.00 34.95 291 GLY A C 1
ATOM 1532 O O . GLY A 1 203 ? -22.636 0.788 -17.048 1.00 40.04 291 GLY A O 1
ATOM 1533 N N . GLU A 1 204 ? -23.986 -0.079 -18.621 1.00 34.64 292 GLU A N 1
ATOM 1534 C CA . GLU A 1 204 ? -24.108 -1.345 -17.909 1.00 36.16 292 GLU A CA 1
ATOM 1535 C C . GLU A 1 204 ? -23.339 -2.469 -18.578 1.00 33.74 292 GLU A C 1
ATOM 1536 O O . GLU A 1 204 ? -23.398 -3.608 -18.125 1.00 35.20 292 GLU A O 1
ATOM 1542 N N . ASP A 1 205 ? -22.618 -2.159 -19.652 1.00 30.29 293 ASP A N 1
ATOM 1543 C CA . ASP A 1 205 ? -21.817 -3.190 -20.309 1.00 27.57 293 ASP A CA 1
ATOM 1544 C C . ASP A 1 205 ? -20.520 -3.412 -19.541 1.00 27.01 293 ASP A C 1
ATOM 1545 O O . ASP A 1 205 ? -19.901 -2.464 -19.065 1.00 25.05 293 ASP A O 1
ATOM 1550 N N . PRO A 1 206 ? -20.100 -4.676 -19.419 1.00 26.44 294 PRO A N 1
ATOM 1551 C CA . PRO A 1 206 ? -18.948 -4.946 -18.552 1.00 24.88 294 PRO A CA 1
ATOM 1552 C C . PRO A 1 206 ? -17.620 -4.415 -19.089 1.00 20.52 294 PRO A C 1
ATOM 1553 O O . PRO A 1 206 ? -17.402 -4.354 -20.306 1.00 21.14 294 PRO A O 1
ATOM 1557 N N . ARG A 1 207 ? -16.745 -4.041 -18.161 1.00 18.86 295 ARG A N 1
ATOM 1558 C CA . ARG A 1 207 ? -15.394 -3.577 -18.475 1.00 19.20 295 ARG A CA 1
ATOM 1559 C C . ARG A 1 207 ? -14.366 -4.478 -17.802 1.00 19.61 295 ARG A C 1
ATOM 1560 O O . ARG A 1 207 ? -13.799 -4.123 -16.775 1.00 20.21 295 ARG A O 1
ATOM 1568 N N . PRO A 1 208 ? -14.126 -5.660 -18.372 1.00 18.30 296 PRO A N 1
ATOM 1569 C CA . PRO A 1 208 ? -13.196 -6.600 -17.741 1.00 17.07 296 PRO A CA 1
ATOM 1570 C C . PRO A 1 208 ? -11.744 -6.245 -17.995 1.00 18.36 296 PRO A C 1
ATOM 1571 O O . PRO A 1 208 ? -11.444 -5.467 -18.916 1.00 18.70 296 PRO A O 1
ATOM 1575 N N . PRO A 1 209 ? -10.842 -6.808 -17.182 1.00 18.88 297 PRO A N 1
ATOM 1576 C CA . PRO A 1 209 ? -9.405 -6.623 -17.389 1.00 19.43 297 PRO A CA 1
ATOM 1577 C C . PRO A 1 209 ? -8.902 -7.462 -18.562 1.00 19.23 297 PRO A C 1
ATOM 1578 O O . PRO A 1 209 ? -9.637 -8.332 -19.074 1.00 19.34 297 PRO A O 1
ATOM 1582 N N . TYR A 1 210 ? -7.670 -7.188 -18.983 1.00 18.62 298 TYR A N 1
ATOM 1583 C CA . TYR A 1 210 ? -7.082 -7.841 -20.141 1.00 19.04 298 TYR A CA 1
ATOM 1584 C C . TYR A 1 210 ? -7.177 -9.379 -20.164 1.00 17.64 298 TYR A C 1
ATOM 1585 O O . TYR A 1 210 ? -7.542 -9.942 -21.200 1.00 16.56 298 TYR A O 1
ATOM 1594 N N . PRO A 1 211 ? -6.797 -10.068 -19.067 1.00 18.54 299 PRO A N 1
ATOM 1595 C CA . PRO A 1 211 ? -6.792 -11.532 -19.158 1.00 17.81 299 PRO A CA 1
ATOM 1596 C C . PRO A 1 211 ? -8.157 -12.136 -19.515 1.00 17.89 299 PRO A C 1
ATOM 1597 O O . PRO A 1 211 ? -8.219 -13.181 -20.175 1.00 17.35 299 PRO A O 1
ATOM 1601 N N . VAL A 1 212 ? -9.234 -11.496 -19.082 1.00 16.32 300 VAL A N 1
ATOM 1602 C CA . VAL A 1 212 ? -10.575 -11.968 -19.416 1.00 14.24 300 VAL A CA 1
ATOM 1603 C C . VAL A 1 212 ? -10.818 -11.907 -20.922 1.00 15.43 300 VAL A C 1
ATOM 1604 O O . VAL A 1 212 ? -11.361 -12.835 -21.524 1.00 16.67 300 VAL A O 1
ATOM 1608 N N . VAL A 1 213 ? -10.428 -10.798 -21.532 1.00 15.77 301 VAL A N 1
ATOM 1609 C CA . VAL A 1 213 ? -10.667 -10.608 -22.960 1.00 14.39 301 VAL A CA 1
ATOM 1610 C C . VAL A 1 213 ? -9.760 -11.505 -23.806 1.00 15.27 301 VAL A C 1
ATOM 1611 O O . VAL A 1 213 ? -10.197 -12.106 -24.798 1.00 14.99 301 VAL A O 1
ATOM 1615 N N . SER A 1 214 ? -8.502 -11.638 -23.406 1.00 15.65 302 SER A N 1
ATOM 1616 C CA . SER A 1 214 ? -7.567 -12.486 -24.152 1.00 15.03 302 SER A CA 1
ATOM 1617 C C . SER A 1 214 ? -7.874 -13.968 -24.002 1.00 14.83 302 SER A C 1
ATOM 1618 O O . SER A 1 214 ? -7.934 -14.701 -24.992 1.00 15.01 302 SER A O 1
ATOM 1621 N N . SER A 1 215 ? -8.098 -14.418 -22.775 1.00 15.68 303 SER A N 1
ATOM 1622 C CA . SER A 1 215 ? -8.413 -15.823 -22.590 1.00 16.24 303 SER A CA 1
ATOM 1623 C C . SER A 1 215 ? -9.758 -16.160 -23.216 1.00 16.68 303 SER A C 1
ATOM 1624 O O . SER A 1 215 ? -9.950 -17.256 -23.753 1.00 16.30 303 SER A O 1
ATOM 1627 N N . GLY A 1 216 ? -10.676 -15.198 -23.206 1.00 17.32 304 GLY A N 1
ATOM 1628 C CA . GLY A 1 216 ? -11.954 -15.391 -23.874 1.00 18.06 304 GLY A CA 1
ATOM 1629 C C . GLY A 1 216 ? -11.793 -15.550 -25.375 1.00 16.31 304 GLY A C 1
ATOM 1630 O O . GLY A 1 216 ? -12.486 -16.353 -26.003 1.00 16.61 304 GLY A O 1
ATOM 1631 N N . PHE A 1 217 ? -10.888 -14.761 -25.947 1.00 15.11 305 PHE A N 1
ATOM 1632 C CA . PHE A 1 217 ? -10.597 -14.802 -27.373 1.00 14.92 305 PHE A CA 1
ATOM 1633 C C . PHE A 1 217 ? -10.019 -16.149 -27.755 1.00 16.28 305 PHE A C 1
ATOM 1634 O O . PHE A 1 217 ? -10.450 -16.773 -28.726 1.00 15.80 305 PHE A O 1
ATOM 1642 N N . VAL A 1 218 ? -9.030 -16.592 -26.990 1.00 16.64 306 VAL A N 1
ATOM 1643 C CA . VAL A 1 218 ? -8.417 -17.880 -27.251 1.00 15.90 306 VAL A CA 1
ATOM 1644 C C . VAL A 1 218 ? -9.446 -19.009 -27.185 1.00 16.46 306 VAL A C 1
ATOM 1645 O O . VAL A 1 218 ? -9.525 -19.848 -28.090 1.00 17.31 306 VAL A O 1
ATOM 1649 N N . ALA A 1 219 ? -10.267 -18.997 -26.139 1.00 16.35 307 ALA A N 1
ATOM 1650 C CA . ALA A 1 219 ? -11.268 -20.039 -25.939 1.00 18.09 307 ALA A CA 1
ATOM 1651 C C . ALA A 1 219 ? -12.322 -20.041 -27.041 1.00 17.75 307 ALA A C 1
ATOM 1652 O O . ALA A 1 219 ? -12.687 -21.099 -27.559 1.00 19.68 307 ALA A O 1
ATOM 1654 N N . VAL A 1 220 ? -12.823 -18.862 -27.399 1.00 15.52 308 VAL A N 1
ATOM 1655 C CA . VAL A 1 220 ? -13.895 -18.808 -28.383 1.00 16.13 308 VAL A CA 1
ATOM 1656 C C . VAL A 1 220 ? -13.419 -19.270 -29.758 1.00 16.61 308 VAL A C 1
ATOM 1657 O O . VAL A 1 220 ? -14.140 -19.967 -30.470 1.00 16.80 308 VAL A O 1
ATOM 1661 N N . ARG A 1 221 ? -12.188 -18.929 -30.117 1.00 16.15 309 ARG A N 1
ATOM 1662 C CA . ARG A 1 221 ? -11.668 -19.354 -31.395 1.00 15.68 309 ARG A CA 1
ATOM 1663 C C . ARG A 1 221 ? -11.308 -20.841 -31.401 1.00 17.43 309 ARG A C 1
ATOM 1664 O O . ARG A 1 221 ? -11.629 -21.547 -32.349 1.00 17.21 309 ARG A O 1
ATOM 1672 N N . SER A 1 222 ? -10.651 -21.303 -30.343 1.00 16.63 310 SER A N 1
ATOM 1673 C CA . SER A 1 222 ? -10.167 -22.690 -30.305 1.00 18.16 310 SER A CA 1
ATOM 1674 C C . SER A 1 222 ? -11.291 -23.720 -30.342 1.00 20.24 310 SER A C 1
ATOM 1675 O O . SER A 1 222 ? -11.106 -24.841 -30.841 1.00 19.82 310 SER A O 1
ATOM 1678 N N . ASN A 1 223 ? -12.451 -23.350 -29.810 1.00 16.88 311 ASN A N 1
ATOM 1679 C CA . ASN A 1 223 ? -13.576 -24.271 -29.728 1.00 16.85 311 ASN A CA 1
ATOM 1680 C C . ASN A 1 223 ? -14.672 -24.022 -30.747 1.00 16.37 311 ASN A C 1
ATOM 1681 O O . ASN A 1 223 ? -15.705 -24.678 -30.719 1.00 16.92 311 ASN A O 1
ATOM 1686 N N . ARG A 1 224 ? -14.438 -23.088 -31.663 1.00 15.51 312 ARG A N 1
ATOM 1687 C CA . ARG A 1 224 ? -15.442 -22.718 -32.652 1.00 14.94 312 ARG A CA 1
ATOM 1688 C C . ARG A 1 224 ? -15.856 -23.865 -33.576 1.00 15.45 312 ARG A C 1
ATOM 1689 O O . ARG A 1 224 ? -17.046 -24.060 -33.837 1.00 16.17 312 ARG A O 1
ATOM 1705 N N . TYR A 1 226 ? -15.757 -27.019 -33.075 1.00 15.29 314 TYR A N 1
ATOM 1706 C CA . TYR A 1 226 ? -16.540 -28.006 -32.330 1.00 18.70 314 TYR A CA 1
ATOM 1707 C C . TYR A 1 226 ? -18.014 -27.633 -32.342 1.00 16.61 314 TYR A C 1
ATOM 1708 O O . TYR A 1 226 ? -18.892 -28.492 -32.508 1.00 17.41 314 TYR A O 1
ATOM 1717 N N . VAL A 1 227 ? -18.301 -26.345 -32.160 1.00 14.82 315 VAL A N 1
ATOM 1718 C CA . VAL A 1 227 ? -19.684 -25.899 -32.211 1.00 16.07 315 VAL A CA 1
ATOM 1719 C C . VAL A 1 227 ? -20.284 -26.147 -33.595 1.00 17.03 315 VAL A C 1
ATOM 1720 O O . VAL A 1 227 ? -21.388 -26.654 -33.714 1.00 16.04 315 VAL A O 1
ATOM 1724 N N . ILE A 1 228 ? -19.542 -25.797 -34.642 1.00 14.25 316 ILE A N 1
ATOM 1725 C CA . ILE A 1 228 ? -20.023 -25.961 -35.994 1.00 14.15 316 ILE A CA 1
ATOM 1726 C C . ILE A 1 228 ? -20.308 -27.438 -36.266 1.00 15.79 316 ILE A C 1
ATOM 1727 O O . ILE A 1 228 ? -21.326 -27.767 -36.875 1.00 17.02 316 ILE A O 1
ATOM 1732 N N . ASP A 1 229 ? -19.425 -28.303 -35.776 1.00 17.18 317 ASP A N 1
ATOM 1733 C CA . ASP A 1 229 ? -19.580 -29.759 -35.961 1.00 15.23 317 ASP A CA 1
ATOM 1734 C C . ASP A 1 229 ? -20.894 -30.248 -35.394 1.00 17.52 317 ASP A C 1
ATOM 1735 O O . ASP A 1 229 ? -21.503 -31.163 -35.941 1.00 19.23 317 ASP A O 1
ATOM 1740 N N . ARG A 1 230 ? -21.342 -29.663 -34.291 1.00 17.05 318 ARG A N 1
ATOM 1741 C CA . ARG A 1 230 ? -22.617 -30.094 -33.729 1.00 16.17 318 ARG A CA 1
ATOM 1742 C C . ARG A 1 230 ? -23.777 -29.837 -34.673 1.00 18.28 318 ARG A C 1
ATOM 1743 O O . ARG A 1 230 ? -24.712 -30.642 -34.739 1.00 18.85 318 ARG A O 1
ATOM 1751 N N . PHE A 1 231 ? -23.735 -28.710 -35.397 1.00 16.15 319 PHE A N 1
ATOM 1752 C CA . PHE A 1 231 ? -24.789 -28.395 -36.338 1.00 16.12 319 PHE A CA 1
ATOM 1753 C C . PHE A 1 231 ? -24.652 -29.156 -37.646 1.00 17.84 319 PHE A C 1
ATOM 1754 O O . PHE A 1 231 ? -25.659 -29.528 -38.259 1.00 19.51 319 PHE A O 1
ATOM 1762 N N . ILE A 1 232 ? -23.418 -29.395 -38.074 1.00 17.71 320 ILE A N 1
ATOM 1763 C CA . ILE A 1 232 ? -23.203 -30.213 -39.265 1.00 17.83 320 ILE A CA 1
ATOM 1764 C C . ILE A 1 232 ? -23.732 -31.620 -39.005 1.00 20.28 320 ILE A C 1
ATOM 1765 O O . ILE A 1 232 ? -24.337 -32.233 -39.885 1.00 22.26 320 ILE A O 1
ATOM 1770 N N . ALA A 1 233 ? -23.530 -32.122 -37.791 1.00 20.55 321 ALA A N 1
ATOM 1771 C CA . ALA A 1 233 ? -23.912 -33.507 -37.472 1.00 21.01 321 ALA A CA 1
ATOM 1772 C C . ALA A 1 233 ? -25.413 -33.691 -37.297 1.00 23.54 321 ALA A C 1
ATOM 1773 O O . ALA A 1 233 ? -25.954 -34.758 -37.592 1.00 25.53 321 ALA A O 1
ATOM 1775 N N . ASP A 1 234 ? -26.097 -32.666 -36.798 1.00 19.54 322 ASP A N 1
ATOM 1776 C CA . ASP A 1 234 ? -27.507 -32.818 -36.457 1.00 22.38 322 ASP A CA 1
ATOM 1777 C C . ASP A 1 234 ? -28.341 -31.667 -37.000 1.00 23.56 322 ASP A C 1
ATOM 1778 O O . ASP A 1 234 ? -28.487 -30.646 -36.336 1.00 24.24 322 ASP A O 1
ATOM 1783 N N . PRO A 1 235 ? -28.896 -31.830 -38.210 1.00 23.19 323 PRO A N 1
ATOM 1784 C CA . PRO A 1 235 ? -29.715 -30.780 -38.838 1.00 26.33 323 PRO A CA 1
ATOM 1785 C C . PRO A 1 235 ? -30.914 -30.379 -37.984 1.00 28.33 323 PRO A C 1
ATOM 1786 O O . PRO A 1 235 ? -31.385 -29.241 -38.076 1.00 30.45 323 PRO A O 1
ATOM 1790 N N . SER A 1 236 ? -31.404 -31.299 -37.161 1.00 23.24 324 SER A N 1
ATOM 1791 C CA . SER A 1 236 ? -32.584 -31.024 -36.349 1.00 24.94 324 SER A CA 1
ATOM 1792 C C . SER A 1 236 ? -32.258 -30.128 -35.157 1.00 24.73 324 SER A C 1
ATOM 1793 O O . SER A 1 236 ? -33.169 -29.655 -34.476 1.00 26.09 324 SER A O 1
ATOM 1796 N N . LEU A 1 237 ? -30.968 -29.886 -34.906 1.00 20.29 325 LEU A N 1
ATOM 1797 C CA . LEU A 1 237 ? -30.570 -29.121 -33.731 1.00 19.71 325 LEU A CA 1
ATOM 1798 C C . LEU A 1 237 ? -31.048 -27.677 -33.846 1.00 19.77 325 LEU A C 1
ATOM 1799 O O . LEU A 1 237 ? -31.501 -27.076 -32.859 1.00 20.51 325 LEU A O 1
ATOM 1804 N N . GLY A 1 238 ? -30.953 -27.139 -35.056 1.00 20.00 326 GLY A N 1
ATOM 1805 C CA . GLY A 1 238 ? -31.276 -25.744 -35.304 1.00 19.47 326 GLY A CA 1
ATOM 1806 C C . GLY A 1 238 ? -30.367 -25.181 -36.377 1.00 22.37 326 GLY A C 1
ATOM 1807 O O . GLY A 1 238 ? -29.943 -25.897 -37.280 1.00 22.94 326 GLY A O 1
ATOM 1808 N N . ASN A 1 239 ? -30.034 -23.900 -36.280 1.00 18.49 327 ASN A N 1
ATOM 1809 C CA . ASN A 1 239 ? -29.202 -23.285 -37.305 1.00 18.93 327 ASN A CA 1
ATOM 1810 C C . ASN A 1 239 ? -28.029 -22.556 -36.677 1.00 17.48 327 ASN A C 1
ATOM 1811 O O . ASN A 1 239 ? -28.103 -22.140 -35.525 1.00 18.17 327 ASN A O 1
ATOM 1816 N N . TYR A 1 240 ? -26.959 -22.420 -37.455 1.00 16.27 328 TYR A N 1
ATOM 1817 C CA . TYR A 1 240 ? -25.710 -21.795 -37.013 1.00 15.68 328 TYR A CA 1
ATOM 1818 C C . TYR A 1 240 ? -25.248 -20.774 -38.054 1.00 16.13 328 TYR A C 1
ATOM 1819 O O . TYR A 1 240 ? -25.203 -21.065 -39.245 1.00 14.85 328 TYR A O 1
ATOM 1828 N N . ARG A 1 241 ? -24.872 -19.576 -37.597 1.00 14.43 329 ARG A N 1
ATOM 1829 C CA . ARG A 1 241 ? -24.235 -18.598 -38.481 1.00 13.93 329 ARG A CA 1
ATOM 1830 C C . ARG A 1 241 ? -23.044 -18.006 -37.767 1.00 13.29 329 ARG A C 1
ATOM 1831 O O . ARG A 1 241 ? -23.123 -17.697 -36.571 1.00 15.07 329 ARG A O 1
ATOM 1839 N N . LEU A 1 242 ? -21.949 -17.846 -38.499 1.00 13.36 330 LEU A N 1
ATOM 1840 C CA . LEU A 1 242 ? -20.722 -17.272 -37.963 1.00 13.49 330 LEU A CA 1
ATOM 1841 C C . LEU A 1 242 ? -20.446 -15.976 -38.686 1.00 14.08 330 LEU A C 1
ATOM 1842 O O . LEU A 1 242 ? -20.364 -15.955 -39.901 1.00 14.16 330 LEU A O 1
ATOM 1847 N N . PHE A 1 243 ? -20.278 -14.894 -37.929 1.00 14.11 331 PHE A N 1
ATOM 1848 C CA . PHE A 1 243 ? -19.971 -13.598 -38.539 1.00 14.90 331 PHE A CA 1
ATOM 1849 C C . PHE A 1 243 ? -18.609 -13.184 -38.064 1.00 16.19 331 PHE A C 1
ATOM 1850 O O . PHE A 1 243 ? -18.322 -13.294 -36.883 1.00 18.01 331 PHE A O 1
ATOM 1858 N N . GLY A 1 244 ? -17.773 -12.721 -38.987 1.00 14.80 332 GLY A N 1
ATOM 1859 C CA . GLY A 1 244 ? -16.436 -12.274 -38.653 1.00 13.92 332 GLY A CA 1
ATOM 1860 C C . GLY A 1 244 ? -16.287 -10.833 -39.077 1.00 17.96 332 GLY A C 1
ATOM 1861 O O . GLY A 1 244 ? -17.203 -10.266 -39.673 1.00 18.54 332 GLY A O 1
ATOM 1862 N N . THR A 1 245 ? -15.140 -10.248 -38.764 1.00 17.03 333 THR A N 1
ATOM 1863 C CA . THR A 1 245 ? -14.947 -8.817 -38.979 1.00 19.31 333 THR A CA 1
ATOM 1864 C C . THR A 1 245 ? -13.937 -8.579 -40.092 1.00 23.12 333 THR A C 1
ATOM 1865 O O . THR A 1 245 ? -12.797 -9.037 -40.022 1.00 23.57 333 THR A O 1
ATOM 1869 N N . ALA A 1 246 ? -14.372 -7.870 -41.133 1.00 20.36 334 ALA A N 1
ATOM 1870 C CA . ALA A 1 246 ? -13.494 -7.481 -42.230 1.00 24.17 334 ALA A CA 1
ATOM 1871 C C . ALA A 1 246 ? -12.538 -6.385 -41.786 1.00 26.01 334 ALA A C 1
ATOM 1872 O O . ALA A 1 246 ? -12.660 -5.844 -40.693 1.00 24.45 334 ALA A O 1
ATOM 1874 N N . GLU A 1 247 ? -11.591 -6.061 -42.653 1.00 32.35 335 GLU A N 1
ATOM 1875 C CA . GLU A 1 247 ? -10.563 -5.082 -42.339 1.00 34.12 335 GLU A CA 1
ATOM 1876 C C . GLU A 1 247 ? -11.156 -3.723 -41.980 1.00 28.76 335 GLU A C 1
ATOM 1877 O O . GLU A 1 247 ? -10.632 -3.020 -41.111 1.00 32.09 335 GLU A O 1
ATOM 1883 N N . ASP A 1 248 ? -12.265 -3.369 -42.621 1.00 30.41 336 ASP A N 1
ATOM 1884 C CA . ASP A 1 248 ? -12.888 -2.075 -42.369 1.00 28.48 336 ASP A CA 1
ATOM 1885 C C . ASP A 1 248 ? -13.836 -2.085 -41.178 1.00 28.49 336 ASP A C 1
ATOM 1886 O O . ASP A 1 248 ? -14.513 -1.091 -40.899 1.00 26.66 336 ASP A O 1
ATOM 1891 N N . GLY A 1 249 ? -13.883 -3.207 -40.463 1.00 24.24 337 GLY A N 1
ATOM 1892 C CA . GLY A 1 249 ? -14.679 -3.254 -39.257 1.00 22.44 337 GLY A CA 1
ATOM 1893 C C . GLY A 1 249 ? -16.093 -3.741 -39.467 1.00 22.74 337 GLY A C 1
ATOM 1894 O O . GLY A 1 249 ? -16.828 -3.920 -38.499 1.00 26.59 337 GLY A O 1
ATOM 1895 N N . GLU A 1 250 ? -16.495 -3.978 -40.710 1.00 23.27 338 GLU A N 1
ATOM 1896 C CA . GLU A 1 250 ? -17.861 -4.461 -40.900 1.00 23.46 338 GLU A CA 1
ATOM 1897 C C . GLU A 1 250 ? -17.957 -5.974 -40.754 1.00 20.94 338 GLU A C 1
ATOM 1898 O O . GLU A 1 250 ? -17.028 -6.699 -41.104 1.00 23.24 338 GLU A O 1
ATOM 1904 N N . LYS A 1 251 ? -19.086 -6.424 -40.223 1.00 19.88 339 LYS A N 1
ATOM 1905 C CA . LYS A 1 251 ? -19.331 -7.848 -40.025 1.00 19.30 339 LYS A CA 1
ATOM 1906 C C . LYS A 1 251 ? -19.773 -8.493 -41.323 1.00 21.40 339 LYS A C 1
ATOM 1907 O O . LYS A 1 251 ? -20.601 -7.940 -42.061 1.00 24.08 339 LYS A O 1
ATOM 1913 N N . VAL A 1 252 ? -19.245 -9.684 -41.594 1.00 16.16 340 VAL A N 1
ATOM 1914 C CA . VAL A 1 252 ? -19.614 -10.411 -42.798 1.00 17.76 340 VAL A CA 1
ATOM 1915 C C . VAL A 1 252 ? -19.853 -11.861 -42.421 1.00 17.58 340 VAL A C 1
ATOM 1916 O O . VAL A 1 252 ? -19.270 -12.354 -41.454 1.00 18.12 340 VAL A O 1
ATOM 1928 N N . VAL A 1 254 ? -19.358 -15.698 -42.531 1.00 15.69 342 VAL A N 1
ATOM 1929 C CA . VAL A 1 254 ? -18.137 -16.452 -42.775 1.00 14.58 342 VAL A CA 1
ATOM 1930 C C . VAL A 1 254 ? -18.436 -17.932 -43.024 1.00 15.38 342 VAL A C 1
ATOM 1931 O O . VAL A 1 254 ? -17.892 -18.530 -43.947 1.00 16.41 342 VAL A O 1
ATOM 1935 N N . ALA A 1 255 ? -19.288 -18.519 -42.191 1.00 14.02 343 ALA A N 1
ATOM 1936 C CA . ALA A 1 255 ? -19.698 -19.917 -42.391 1.00 14.89 343 ALA A CA 1
ATOM 1937 C C . ALA A 1 255 ? -21.096 -20.080 -41.823 1.00 16.21 343 ALA A C 1
ATOM 1938 O O . ALA A 1 255 ? -21.520 -19.296 -40.982 1.00 14.95 343 ALA A O 1
ATOM 1940 N N . SER A 1 256 ? -21.808 -21.115 -42.250 1.00 13.73 344 SER A N 1
ATOM 1941 C CA . SER A 1 256 ? -23.179 -21.287 -41.790 1.00 15.63 344 SER A CA 1
ATOM 1942 C C . SER A 1 256 ? -23.665 -22.715 -41.907 1.00 16.90 344 SER A C 1
ATOM 1943 O O . SER A 1 256 ? -23.232 -23.464 -42.786 1.00 14.91 344 SER A O 1
ATOM 1946 N N . VAL A 1 257 ? -24.573 -23.096 -41.020 1.00 15.14 345 VAL A N 1
ATOM 1947 C CA . VAL A 1 257 ? -25.277 -24.361 -41.193 1.0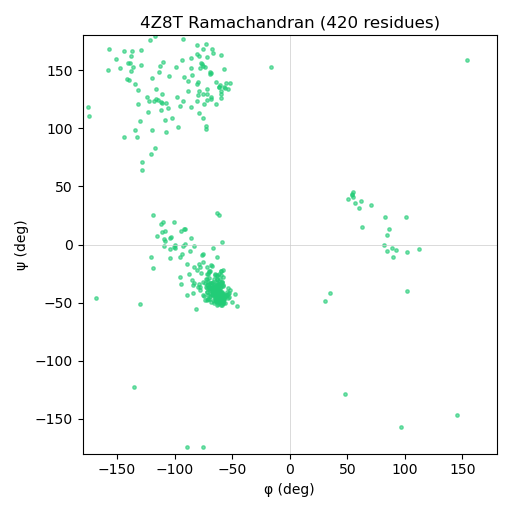0 15.29 345 VAL A CA 1
ATOM 1948 C C . VAL A 1 257 ? -26.749 -24.029 -41.045 1.00 18.51 345 VAL A C 1
ATOM 1949 O O . VAL A 1 257 ? -27.217 -23.767 -39.942 1.00 19.03 345 VAL A O 1
ATOM 1953 N N . ILE A 1 258 ? -27.456 -24.038 -42.168 1.00 17.91 346 ILE A N 1
ATOM 1954 C CA . ILE A 1 258 ? -28.844 -23.586 -42.227 1.00 19.36 346 ILE A CA 1
ATOM 1955 C C . ILE A 1 258 ? -29.680 -24.629 -42.962 1.00 22.71 346 ILE A C 1
ATOM 1956 O O . ILE A 1 258 ? -29.419 -24.931 -44.133 1.00 25.28 346 ILE A O 1
ATOM 1961 N N . GLY A 1 259 ? -30.689 -25.161 -42.280 1.00 26.17 347 GLY A N 1
ATOM 1962 C CA . GLY A 1 259 ? -31.503 -26.231 -42.837 1.00 27.12 347 GLY A CA 1
ATOM 1963 C C . GLY A 1 259 ? -30.634 -27.433 -43.134 1.00 28.67 347 GLY A C 1
ATOM 1964 O O . GLY A 1 259 ? -30.891 -28.185 -44.080 1.00 30.10 347 GLY A O 1
ATOM 1965 N N . GLY A 1 260 ? -29.587 -27.595 -42.332 1.00 27.45 348 GLY A N 1
ATOM 1966 C CA . GLY A 1 260 ? -28.682 -28.724 -42.461 1.00 27.09 348 GLY A CA 1
ATOM 1967 C C . GLY A 1 260 ? -27.589 -28.528 -43.495 1.00 26.04 348 GLY A C 1
ATOM 1968 O O . GLY A 1 260 ? -26.692 -29.363 -43.626 1.00 27.61 348 GLY A O 1
ATOM 1969 N N . GLU A 1 261 ? -27.651 -27.431 -44.235 1.00 22.86 349 GLU A N 1
ATOM 1970 C CA . GLU A 1 261 ? -26.696 -27.202 -45.306 1.00 21.61 349 GLU A CA 1
ATOM 1971 C C . GLU A 1 261 ? -25.512 -26.385 -44.798 1.00 21.13 349 GLU A C 1
ATOM 1972 O O . GLU A 1 261 ? -25.701 -25.289 -44.265 1.00 19.00 349 GLU A O 1
ATOM 1978 N N . PHE A 1 262 ? -24.301 -26.922 -44.957 1.00 19.57 350 PHE A N 1
ATOM 1979 C CA . PHE A 1 262 ? -23.074 -26.237 -44.530 1.00 18.50 350 PHE A CA 1
ATOM 1980 C C . PHE A 1 262 ? -22.391 -25.520 -45.691 1.00 18.22 350 PHE A C 1
ATOM 1981 O O . PHE A 1 262 ? -22.141 -26.114 -46.740 1.00 18.49 350 PHE A O 1
ATOM 1989 N N . SER A 1 263 ? -22.110 -24.231 -45.510 1.00 15.93 351 SER A N 1
ATOM 1990 C CA . SER A 1 263 ? -21.469 -23.426 -46.528 1.00 17.51 351 SER A CA 1
ATOM 1991 C C . SER A 1 263 ? -20.391 -22.584 -45.888 1.00 17.80 351 SER A C 1
ATOM 1992 O O . SER A 1 263 ? -20.467 -22.259 -44.713 1.00 17.19 351 SER A O 1
ATOM 1995 N N . VAL A 1 264 ? -19.381 -22.226 -46.660 1.00 16.88 352 VAL A N 1
ATOM 1996 C CA . VAL A 1 264 ? -18.356 -21.319 -46.160 1.00 15.40 352 VAL A CA 1
ATOM 1997 C C . VAL A 1 264 ? -18.360 -20.091 -47.033 1.00 16.48 352 VAL A C 1
ATOM 1998 O O . VAL A 1 264 ? -17.790 -20.092 -48.119 1.00 18.31 352 VAL A O 1
ATOM 2002 N N . GLU A 1 265 ? -19.021 -19.045 -46.552 1.00 16.22 353 GLU A N 1
ATOM 2003 C CA . GLU A 1 265 ? -19.143 -17.807 -47.317 1.00 16.96 353 GLU A CA 1
ATOM 2004 C C . GLU A 1 265 ? -17.841 -17.014 -47.438 1.00 20.27 353 GLU A C 1
ATOM 2005 O O . GLU A 1 265 ? -17.678 -16.245 -48.390 1.00 19.94 353 GLU A O 1
ATOM 2011 N N . ASN A 1 266 ? -16.914 -17.179 -46.494 1.00 17.60 354 ASN A N 1
ATOM 2012 C CA . ASN A 1 266 ? -15.625 -16.490 -46.605 1.00 16.90 354 ASN A CA 1
ATOM 2013 C C . ASN A 1 266 ? -14.514 -17.375 -46.079 1.00 18.18 354 ASN A C 1
ATOM 2014 O O . ASN A 1 266 ? -14.236 -17.399 -44.881 1.00 17.09 354 ASN A O 1
ATOM 2019 N N . ALA A 1 267 ? -13.904 -18.124 -46.986 1.00 18.01 355 ALA A N 1
ATOM 2020 C CA . ALA A 1 267 ? -12.891 -19.109 -46.629 1.00 20.67 355 ALA A CA 1
ATOM 2021 C C . ALA A 1 267 ? -11.653 -18.515 -45.980 1.00 19.22 355 ALA A C 1
ATOM 2022 O O . ALA A 1 267 ? -11.083 -19.119 -45.079 1.00 18.80 355 ALA A O 1
ATOM 2024 N N . GLU A 1 268 ? -11.239 -17.333 -46.428 1.00 18.08 356 GLU A N 1
ATOM 2025 C CA . GLU A 1 268 ? -10.080 -16.671 -45.840 1.00 19.97 356 GLU A CA 1
ATOM 2026 C C . GLU A 1 268 ? -10.315 -16.361 -44.377 1.00 18.72 356 GLU A C 1
ATOM 2027 O O . GLU A 1 268 ? -9.492 -16.663 -43.517 1.00 19.09 356 GLU A O 1
ATOM 2033 N N . LEU A 1 269 ? -11.443 -15.723 -44.092 1.00 18.12 357 LEU A N 1
ATOM 2034 C CA . LEU A 1 269 ? -11.767 -15.431 -42.712 1.00 16.71 357 LEU A CA 1
ATOM 2035 C C . LEU A 1 269 ? -11.979 -16.701 -41.892 1.00 17.43 357 LEU A C 1
ATOM 2036 O O . LEU A 1 269 ? -11.624 -16.729 -40.721 1.00 16.65 357 LEU A O 1
ATOM 2041 N N . TYR A 1 270 ? -12.558 -17.739 -42.492 1.00 17.49 358 TYR A N 1
ATOM 2042 C CA . TYR A 1 270 ? -12.829 -18.973 -41.749 1.00 17.10 358 TYR A CA 1
ATOM 2043 C C . TYR A 1 270 ? -11.532 -19.593 -41.253 1.00 16.72 358 TYR A C 1
ATOM 2044 O O . TYR A 1 270 ? -11.441 -20.037 -40.105 1.00 15.51 358 TYR A O 1
ATOM 2053 N N . GLU A 1 271 ? -10.527 -19.615 -42.121 1.00 18.15 359 GLU A N 1
ATOM 2054 C CA . GLU A 1 271 ? -9.202 -20.092 -41.729 1.00 16.19 359 GLU A CA 1
ATOM 2055 C C . GLU A 1 271 ? -8.653 -19.252 -40.567 1.00 17.68 359 GLU A C 1
ATOM 2056 O O . GLU A 1 271 ? -8.100 -19.783 -39.603 1.00 19.71 359 GLU A O 1
ATOM 2062 N N . LYS A 1 272 ? -8.825 -17.962 -40.661 1.00 16.75 360 LYS A N 1
ATOM 2063 C CA . LYS A 1 272 ? -8.318 -17.123 -39.627 1.00 17.96 360 LYS A CA 1
ATOM 2064 C C . LYS A 1 272 ? -9.002 -17.200 -38.255 1.00 18.26 360 LYS A C 1
ATOM 2065 O O . LYS A 1 272 ? -8.374 -17.257 -37.245 1.00 18.42 360 LYS A O 1
ATOM 2071 N N . ILE A 1 273 ? -10.311 -17.210 -38.276 1.00 15.68 361 ILE A N 1
ATOM 2072 C CA . ILE A 1 273 ? -11.056 -17.004 -37.031 1.00 15.45 361 ILE A CA 1
ATOM 2073 C C . ILE A 1 273 ? -11.406 -18.309 -36.310 1.00 17.43 361 ILE A C 1
ATOM 2074 O O . ILE A 1 273 ? -12.200 -18.326 -35.364 1.00 17.45 361 ILE A O 1
ATOM 2079 N N . THR A 1 274 ? -10.776 -19.399 -36.744 1.00 16.16 362 THR A N 1
ATOM 2080 C CA . THR A 1 274 ? -10.893 -20.672 -36.051 1.00 16.02 362 THR A CA 1
ATOM 2081 C C . THR A 1 274 ? -9.590 -21.021 -35.321 1.00 18.89 362 THR A C 1
ATOM 2082 O O . THR A 1 274 ? -9.420 -22.153 -34.831 1.00 19.51 362 THR A O 1
ATOM 2086 N N . SER A 1 275 ? -8.698 -20.034 -35.238 1.00 21.36 363 SER A N 1
ATOM 2087 C CA . SER A 1 275 ? -7.378 -20.171 -34.616 1.00 23.61 363 SER A CA 1
ATOM 2088 C C . SER A 1 275 ? -7.018 -18.921 -33.806 1.00 22.67 363 SER A C 1
ATOM 2089 O O . SER A 1 275 ? -7.298 -17.805 -34.223 1.00 22.34 363 SER A O 1
ATOM 2092 N N . PRO A 1 276 ? -6.377 -19.095 -32.643 1.00 26.42 364 PRO A N 1
ATOM 2093 C CA . PRO A 1 276 ? -6.061 -17.935 -31.792 1.00 30.10 364 PRO A CA 1
ATOM 2094 C C . PRO A 1 276 ? -4.787 -17.136 -32.139 1.00 35.27 364 PRO A C 1
ATOM 2095 O O . PRO A 1 276 ? -4.519 -16.132 -31.468 1.00 36.09 364 PRO A O 1
ATOM 2099 N N . GLN A 1 277 ? -4.035 -17.537 -33.138 1.00 32.97 365 GLN A N 1
ATOM 2100 C CA . GLN A 1 277 ? -2.834 -16.835 -33.499 1.00 38.13 365 GLN A CA 1
ATOM 2101 C C . GLN A 1 277 ? -1.827 -16.659 -32.348 1.00 40.59 365 GLN A C 1
ATOM 2102 O O . GLN A 1 277 ? -1.271 -15.610 -32.208 1.00 42.85 365 GLN A O 1
ATOM 2108 N N . LEU A 1 278 ? -1.640 -17.698 -31.534 1.00 40.29 366 LEU A N 1
ATOM 2109 C CA . LEU A 1 278 ? -0.621 -17.775 -30.472 1.00 40.48 366 LEU A CA 1
ATOM 2110 C C . LEU A 1 278 ? 0.822 -18.021 -30.956 1.00 42.20 366 LEU A C 1
ATOM 2111 O O . LEU A 1 278 ? 1.031 -18.616 -31.990 1.00 40.61 366 LEU A O 1
ATOM 2116 N N . SER A 1 279 ? 1.790 -17.562 -30.159 1.00 42.20 367 SER A N 1
ATOM 2117 C CA . SER A 1 279 ? 3.221 -17.818 -30.355 1.00 39.25 367 SER A CA 1
ATOM 2118 C C . SER A 1 279 ? 3.781 -18.140 -28.995 1.00 40.88 367 SER A C 1
ATOM 2119 O O . SER A 1 279 ? 3.139 -17.909 -27.989 1.00 41.22 367 SER A O 1
ATOM 2122 N N . VAL A 1 280 ? 4.983 -18.676 -28.973 1.00 40.39 368 VAL A N 1
ATOM 2123 C CA . VAL A 1 280 ? 5.566 -19.183 -27.767 1.00 39.53 368 VAL A CA 1
ATOM 2124 C C . VAL A 1 280 ? 5.727 -18.094 -26.690 1.00 44.00 368 VAL A C 1
ATOM 2125 O O . VAL A 1 280 ? 5.629 -18.397 -25.533 1.00 46.49 368 VAL A O 1
ATOM 2129 N N . THR A 1 281 ? 6.027 -16.847 -27.063 1.00 45.88 369 THR A N 1
ATOM 2130 C CA . THR A 1 281 ? 6.032 -15.727 -26.097 1.00 46.20 369 THR A CA 1
ATOM 2131 C C . THR A 1 281 ? 5.434 -14.325 -26.475 1.00 46.60 369 THR A C 1
ATOM 2132 O O . THR A 1 281 ? 5.850 -13.350 -25.921 1.00 51.79 369 THR A O 1
ATOM 2136 N N . ASP A 1 283 ? 3.639 -10.424 -26.855 1.00 47.83 371 ASP A N 1
ATOM 2137 C CA . ASP A 1 283 ? 2.478 -10.323 -25.978 1.00 43.00 371 ASP A CA 1
ATOM 2138 C C . ASP A 1 283 ? 1.735 -9.009 -26.195 1.00 35.81 371 ASP A C 1
ATOM 2139 O O . ASP A 1 283 ? 2.233 -7.938 -25.847 1.00 34.42 371 ASP A O 1
ATOM 2144 N N . LEU A 1 284 ? 0.542 -9.098 -26.773 1.00 33.78 372 LEU A N 1
ATOM 2145 C CA . LEU A 1 284 ? -0.272 -7.917 -27.037 1.00 30.25 372 LEU A CA 1
ATOM 2146 C C . LEU A 1 284 ? -0.568 -7.153 -25.751 1.00 26.63 372 LEU A C 1
ATOM 2147 O O . LEU A 1 284 ? -0.880 -5.963 -25.782 1.00 24.52 372 LEU A O 1
ATOM 2152 N N . ALA A 1 285 ? -0.467 -7.846 -24.621 1.00 27.06 373 ALA A N 1
ATOM 2153 C CA . ALA A 1 285 ? -0.723 -7.235 -23.321 1.00 25.80 373 ALA A CA 1
ATOM 2154 C C . ALA A 1 285 ? 0.226 -6.070 -23.051 1.00 26.33 373 ALA A C 1
ATOM 2155 O O . ALA A 1 285 ? -0.148 -5.089 -22.396 1.00 23.86 373 ALA A O 1
ATOM 2157 N N . ASP A 1 286 ? 1.448 -6.179 -23.566 1.00 27.80 374 ASP A N 1
ATOM 2158 C CA . ASP A 1 286 ? 2.483 -5.176 -23.297 1.00 29.18 374 ASP A CA 1
ATOM 2159 C C . ASP A 1 286 ? 2.572 -4.070 -24.352 1.00 27.73 374 ASP A C 1
ATOM 2160 O O . ASP A 1 286 ? 3.303 -3.091 -24.172 1.00 30.68 374 ASP A O 1
ATOM 2165 N N . LYS A 1 287 ? 1.838 -4.222 -25.450 1.00 26.56 375 LYS A N 1
ATOM 2166 C CA . LYS A 1 287 ? 1.803 -3.209 -26.504 1.00 25.15 375 LYS A CA 1
ATOM 2167 C C . LYS A 1 287 ? 1.304 -1.862 -25.967 1.00 26.36 375 LYS A C 1
ATOM 2168 O O . LYS A 1 287 ? 0.257 -1.788 -25.314 1.00 23.78 375 LYS A O 1
ATOM 2174 N N . VAL A 1 288 ? 2.053 -0.796 -26.238 1.00 25.73 376 VAL A N 1
ATOM 2175 C CA . VAL A 1 288 ? 1.694 0.518 -25.721 1.00 27.55 376 VAL A CA 1
ATOM 2176 C C . VAL A 1 288 ? 0.755 1.276 -26.649 1.00 25.43 376 VAL A C 1
ATOM 2177 O O . VAL A 1 288 ? 0.980 1.358 -27.859 1.00 28.41 376 VAL A O 1
ATOM 2181 N N . ILE A 1 289 ? -0.307 1.831 -26.075 1.00 24.41 377 ILE A N 1
ATOM 2182 C CA . ILE A 1 289 ? -1.208 2.682 -26.831 1.00 22.90 377 ILE A CA 1
ATOM 2183 C C . ILE A 1 289 ? -0.517 4.013 -27.112 1.00 28.65 377 ILE A C 1
ATOM 2184 O O . ILE A 1 289 ? -0.463 4.887 -26.234 1.00 31.89 377 ILE A O 1
ATOM 2189 N N . ASP A 1 290 ? 0.019 4.153 -28.322 1.00 28.11 378 A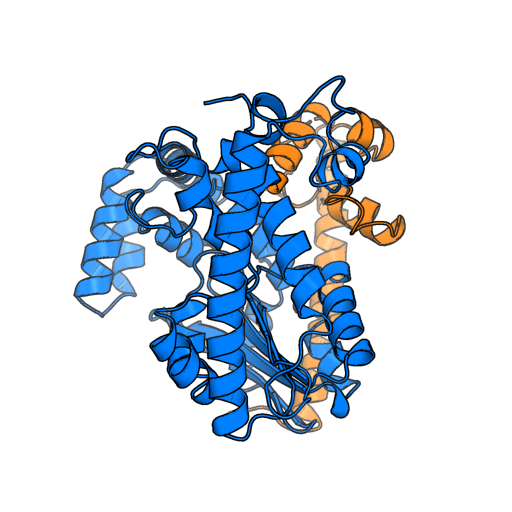SP A N 1
ATOM 2190 C CA . ASP A 1 290 ? 0.687 5.395 -28.732 1.00 30.49 378 ASP A CA 1
ATOM 2191 C C . ASP A 1 290 ? -0.037 6.060 -29.898 1.00 30.13 378 ASP A C 1
ATOM 2192 O O . ASP A 1 290 ? -1.057 5.552 -30.365 1.00 27.85 378 ASP A O 1
ATOM 2197 N N . LYS A 1 291 ? 0.476 7.203 -30.357 1.00 29.95 379 LYS A N 1
ATOM 2198 C CA . LYS A 1 291 ? -0.148 7.910 -31.474 1.00 29.26 379 LYS A CA 1
ATOM 2199 C C . LYS A 1 291 ? -0.299 6.991 -32.682 1.00 30.66 379 LYS A C 1
ATOM 2200 O O . LYS A 1 291 ? -1.327 7.000 -33.361 1.00 27.11 379 LYS A O 1
ATOM 2206 N N . GLU A 1 292 ? 0.729 6.191 -32.938 1.00 29.88 380 GLU A N 1
ATOM 2207 C CA . GLU A 1 292 ? 0.721 5.306 -34.094 1.00 32.28 380 GLU A CA 1
ATOM 2208 C C . GLU A 1 292 ? -0.415 4.296 -34.010 1.00 31.09 380 GLU A C 1
ATOM 2209 O O . GLU A 1 292 ? -1.171 4.131 -34.968 1.00 32.31 380 GLU A O 1
ATOM 2215 N N . LEU A 1 293 ? -0.532 3.638 -32.861 1.00 30.43 381 LEU A N 1
ATOM 2216 C CA . LEU A 1 293 ? -1.586 2.642 -32.646 1.00 27.58 381 LEU A CA 1
ATOM 2217 C C . LEU A 1 293 ? -2.966 3.264 -32.847 1.00 26.67 381 LEU A C 1
ATOM 2218 O O . LEU A 1 293 ? -3.818 2.688 -33.527 1.00 26.82 381 LEU A O 1
ATOM 2223 N N . ILE A 1 294 ? -3.191 4.437 -32.259 1.00 26.64 382 ILE A N 1
ATOM 2224 C CA . ILE A 1 294 ? -4.477 5.107 -32.416 1.00 22.26 382 ILE A CA 1
ATOM 2225 C C . ILE A 1 294 ? -4.725 5.441 -33.887 1.00 26.29 382 ILE A C 1
ATOM 2226 O O . ILE A 1 294 ? -5.801 5.178 -34.408 1.00 28.17 382 ILE A O 1
ATOM 2231 N N . ASP A 1 295 ? -3.715 5.986 -34.561 1.00 28.11 383 ASP A N 1
ATOM 2232 C CA . ASP A 1 295 ? -3.822 6.244 -35.994 1.00 28.53 383 ASP A CA 1
ATOM 2233 C C . ASP A 1 295 ? -4.045 4.960 -36.788 1.00 27.89 383 ASP A C 1
ATOM 2234 O O . ASP A 1 295 ? -4.800 4.958 -37.754 1.00 32.40 383 ASP A O 1
ATOM 2239 N N . ARG A 1 296 ? -3.375 3.881 -36.390 1.00 31.65 384 ARG A N 1
ATOM 2240 C CA . ARG A 1 296 ? -3.513 2.603 -37.089 1.00 30.27 384 ARG A CA 1
ATOM 2241 C C . ARG A 1 296 ? -4.946 2.090 -37.013 1.00 32.29 384 ARG A C 1
ATOM 2242 O O . ARG A 1 296 ? -5.502 1.655 -38.020 1.00 32.34 384 ARG A O 1
ATOM 2250 N N . LEU A 1 297 ? -5.546 2.156 -35.824 1.00 29.39 385 LEU A N 1
ATOM 2251 C CA . LEU A 1 297 ? -6.941 1.744 -35.658 1.00 28.54 385 LEU A CA 1
ATOM 2252 C C . LEU A 1 297 ? -7.913 2.699 -36.338 1.00 30.47 385 LEU A C 1
ATOM 2253 O O . LEU A 1 297 ? -8.902 2.267 -36.934 1.00 32.14 385 LEU A O 1
ATOM 2258 N N . GLU A 1 298 ? -7.638 3.996 -36.254 1.00 30.02 386 GLU A N 1
ATOM 2259 C CA . GLU A 1 298 ? -8.484 4.984 -36.908 1.00 29.00 386 GLU A CA 1
ATOM 2260 C C . GLU A 1 298 ? -8.483 4.826 -38.429 1.00 26.55 386 GLU A C 1
ATOM 2261 O O . GLU A 1 298 ? -9.475 5.134 -39.082 1.00 29.36 386 GLU A O 1
ATOM 2267 N N . ASN A 1 299 ? -7.369 4.348 -38.985 1.00 29.58 387 ASN A N 1
ATOM 2268 C CA . ASN A 1 299 ? -7.225 4.203 -40.437 1.00 30.47 387 ASN A CA 1
ATOM 2269 C C . ASN A 1 299 ? -8.248 3.232 -41.024 1.00 32.97 387 ASN A C 1
ATOM 2270 O O . ASN A 1 299 ? -8.590 3.319 -42.207 1.00 33.04 387 ASN A O 1
ATOM 2275 N N . ASN A 1 300 ? -8.733 2.306 -40.196 1.00 30.19 388 ASN A N 1
ATOM 2276 C CA . ASN A 1 300 ? -9.708 1.308 -40.648 1.00 29.32 388 ASN A CA 1
ATOM 2277 C C . ASN A 1 300 ? -11.104 1.506 -40.071 1.00 29.20 388 ASN A C 1
ATOM 2278 O O . ASN A 1 300 ? -11.936 0.591 -40.057 1.00 27.71 388 ASN A O 1
ATOM 2283 N N . ILE A 1 301 ? -11.370 2.712 -39.591 1.00 28.72 389 ILE A N 1
ATOM 2284 C CA . ILE A 1 301 ? -12.706 3.038 -39.132 1.00 24.99 389 ILE A CA 1
ATOM 2285 C C . ILE A 1 301 ? -13.192 4.256 -39.918 1.00 30.86 389 ILE A C 1
ATOM 2286 O O . ILE A 1 301 ? -12.638 5.346 -39.779 1.00 35.68 389 ILE A O 1
ATOM 2291 N N . ALA A 1 302 ? -14.226 4.067 -40.734 1.00 29.81 390 ALA A N 1
ATOM 2292 C CA . ALA A 1 302 ? -14.709 5.135 -41.617 1.00 30.25 390 ALA A CA 1
ATOM 2293 C C . ALA A 1 302 ? -15.869 5.935 -41.030 1.00 31.41 390 ALA A C 1
ATOM 2294 O O . ALA A 1 302 ? -16.062 7.101 -41.385 1.00 31.41 390 ALA A O 1
ATOM 2296 N N . ASP A 1 303 ? -16.655 5.308 -40.161 1.00 31.33 391 ASP A N 1
ATOM 2297 C CA . ASP A 1 303 ? -17.804 5.968 -39.549 1.00 30.18 391 ASP A CA 1
ATOM 2298 C C . ASP A 1 303 ? -17.363 7.063 -38.583 1.00 30.72 391 ASP A C 1
ATOM 2299 O O . ASP A 1 303 ? -16.590 6.808 -37.663 1.00 25.70 391 ASP A O 1
ATOM 2304 N N . PRO A 1 304 ? -17.857 8.294 -38.785 1.00 26.10 392 PRO A N 1
ATOM 2305 C CA . PRO A 1 304 ? -17.379 9.409 -37.959 1.00 25.42 392 PRO A CA 1
ATOM 2306 C C . PRO A 1 304 ? -17.602 9.224 -36.463 1.00 24.65 392 PRO A C 1
ATOM 2307 O O . PRO A 1 304 ? -16.663 9.443 -35.696 1.00 23.01 392 PRO A O 1
ATOM 2311 N N . GLU A 1 305 ? -18.808 8.827 -36.053 1.00 27.57 393 GLU A N 1
ATOM 2312 C CA . GLU A 1 305 ? -19.109 8.668 -34.633 1.00 28.36 393 GLU A CA 1
ATOM 2313 C C . GLU A 1 305 ? -18.250 7.577 -34.000 1.00 25.12 393 GLU A C 1
ATOM 2314 O O . GLU A 1 305 ? -17.696 7.769 -32.915 1.00 25.16 393 GLU A O 1
ATOM 2320 N N . ARG A 1 306 ? -18.158 6.433 -34.673 1.00 27.18 394 ARG A N 1
ATOM 2321 C CA . ARG A 1 306 ? -17.342 5.320 -34.185 1.00 29.49 394 ARG A CA 1
ATOM 2322 C C . ARG A 1 306 ? -15.868 5.714 -34.110 1.00 26.70 394 ARG A C 1
ATOM 2323 O O . ARG A 1 306 ? -15.184 5.397 -33.139 1.00 25.73 394 ARG A O 1
ATOM 2331 N N . ALA A 1 307 ? -15.384 6.423 -35.124 1.00 24.32 395 ALA A N 1
ATOM 2332 C CA . ALA A 1 307 ? -13.988 6.823 -35.137 1.00 23.87 395 ALA A CA 1
ATOM 2333 C C . ALA A 1 307 ? -13.697 7.762 -33.969 1.00 21.97 395 ALA A C 1
ATOM 2334 O O . ALA A 1 307 ? -12.697 7.609 -33.276 1.00 22.27 395 ALA A O 1
ATOM 2336 N N . ALA A 1 308 ? -14.579 8.739 -33.754 1.00 21.45 396 ALA A N 1
ATOM 2337 C CA . ALA A 1 308 ? -14.399 9.695 -32.661 1.00 21.54 396 ALA A CA 1
ATOM 2338 C C . ALA A 1 308 ? -14.411 9.028 -31.294 1.00 21.71 396 ALA A C 1
ATOM 2339 O O . ALA A 1 308 ? -13.598 9.342 -30.433 1.00 22.34 396 ALA A O 1
ATOM 2341 N N . LYS A 1 309 ? -15.334 8.092 -31.099 1.00 24.49 397 LYS A N 1
ATOM 2342 C CA . LYS A 1 309 ? -15.435 7.406 -29.817 1.00 23.74 397 LYS A CA 1
ATOM 2343 C C . LYS A 1 309 ? -14.256 6.477 -29.573 1.00 20.70 397 LYS A C 1
ATOM 2344 O O . LYS A 1 309 ? -13.786 6.352 -28.449 1.00 21.68 397 LYS A O 1
ATOM 2350 N N . THR A 1 310 ? -13.777 5.834 -30.628 1.00 21.38 398 THR A N 1
ATOM 2351 C CA . THR A 1 310 ? -12.621 4.950 -30.518 1.00 21.13 398 THR A CA 1
ATOM 2352 C C . THR A 1 310 ? -11.423 5.782 -30.105 1.00 22.09 398 THR A C 1
ATOM 2353 O O . THR A 1 310 ? -10.695 5.444 -29.178 1.00 21.14 398 THR A O 1
ATOM 2357 N N . ARG A 1 311 ? -11.260 6.907 -30.790 1.00 22.60 399 ARG A N 1
ATOM 2358 C CA . ARG A 1 311 ? -10.170 7.836 -30.552 1.00 25.29 399 ARG A CA 1
ATOM 2359 C C . ARG A 1 311 ? -10.158 8.333 -29.115 1.00 21.59 399 ARG A C 1
ATOM 2360 O O . ARG A 1 311 ? -9.141 8.276 -28.429 1.00 24.60 399 ARG A O 1
ATOM 2368 N N . ALA A 1 312 ? -11.307 8.803 -28.650 1.00 20.95 400 ALA A N 1
ATOM 2369 C CA . ALA A 1 312 ? -11.402 9.338 -27.298 1.00 24.08 400 ALA A CA 1
ATOM 2370 C C . ALA A 1 312 ? -11.120 8.300 -26.219 1.00 24.28 400 ALA A C 1
ATOM 2371 O O . ALA A 1 312 ? -10.487 8.598 -25.207 1.00 25.60 400 ALA A O 1
ATOM 2373 N N . ALA A 1 313 ? -11.598 7.076 -26.430 1.00 21.48 401 ALA A N 1
ATOM 2374 C CA . ALA A 1 313 ? -11.365 6.015 -25.456 1.00 25.84 401 ALA A CA 1
ATOM 2375 C C . ALA A 1 313 ? -9.879 5.675 -25.341 1.00 24.21 401 ALA A C 1
ATOM 2376 O O . ALA A 1 313 ? -9.380 5.435 -24.245 1.00 28.52 401 ALA A O 1
ATOM 2378 N N . LEU A 1 314 ? -9.188 5.629 -26.478 1.00 21.94 402 LEU A N 1
ATOM 2379 C CA . LEU A 1 314 ? -7.772 5.284 -26.509 1.00 21.92 402 LEU A CA 1
ATOM 2380 C C . LEU A 1 314 ? -6.910 6.402 -25.939 1.00 24.36 402 LEU A C 1
ATOM 2381 O O . LEU A 1 314 ? -5.961 6.138 -25.211 1.00 26.13 402 LEU A O 1
ATOM 2386 N N . GLU A 1 315 ? -7.242 7.645 -26.272 1.00 24.91 403 GLU A N 1
ATOM 2387 C CA . GLU A 1 315 ? -6.424 8.780 -25.832 1.00 30.23 403 GLU A CA 1
ATOM 2388 C C . GLU A 1 315 ? -6.385 8.886 -24.310 1.00 30.51 403 GLU A C 1
ATOM 2389 O O . GLU A 1 315 ? -5.369 9.299 -23.737 1.00 29.92 403 GLU A O 1
ATOM 2395 N N . LYS A 1 316 ? -7.474 8.479 -23.661 1.00 27.59 404 LYS A N 1
ATOM 2396 C CA . LYS A 1 316 ? -7.552 8.486 -22.203 1.00 27.30 404 LYS A CA 1
ATOM 2397 C C . LYS A 1 316 ? -6.470 7.613 -21.573 1.00 32.30 404 LYS A C 1
ATOM 2398 O O . LYS A 1 316 ? -6.045 7.856 -20.442 1.00 32.65 404 LYS A O 1
ATOM 2404 N N . TYR A 1 317 ? -6.008 6.614 -22.328 1.00 26.32 405 TYR A N 1
ATOM 2405 C CA . TYR A 1 317 ? -4.997 5.687 -21.849 1.00 26.84 405 TYR A CA 1
ATOM 2406 C C . TYR A 1 317 ? -3.723 5.732 -22.690 1.00 29.06 405 TYR A C 1
ATOM 2407 O O . TYR A 1 317 ? -2.955 4.773 -22.726 1.00 27.07 405 TYR A O 1
ATOM 2416 N N . SER A 1 318 ? -3.486 6.865 -23.343 1.00 27.11 406 SER A N 1
ATOM 2417 C CA . SER A 1 318 ? -2.278 7.043 -24.142 1.00 28.30 406 SER A CA 1
ATOM 2418 C C . SER A 1 318 ? -1.035 6.825 -23.270 1.00 29.63 406 SER A C 1
ATOM 2419 O O . SER A 1 318 ? -0.980 7.303 -22.134 1.00 30.27 406 SER A O 1
ATOM 2422 N N . GLY A 1 319 ? -0.061 6.081 -23.785 1.00 27.58 407 GLY A N 1
ATOM 2423 C CA . GLY A 1 319 ? 1.153 5.786 -23.041 1.00 29.50 407 GLY A CA 1
ATOM 2424 C C . GLY A 1 319 ? 1.119 4.536 -22.177 1.00 28.93 407 GLY A C 1
ATOM 2425 O O . GLY A 1 319 ? 2.153 4.100 -21.657 1.00 31.84 407 GLY A O 1
ATOM 2426 N N . LYS A 1 320 ? -0.070 3.965 -22.002 1.00 25.79 408 LYS A N 1
ATOM 2427 C CA . LYS A 1 320 ? -0.223 2.745 -21.222 1.00 25.89 408 LYS A CA 1
ATOM 2428 C C . LYS A 1 320 ? -0.288 1.518 -22.136 1.00 23.02 408 LYS A C 1
ATOM 2429 O O . LYS A 1 320 ? -0.692 1.624 -23.301 1.00 24.86 408 LYS A O 1
ATOM 2435 N N . SER A 1 321 ? 0.120 0.367 -21.611 1.00 23.97 409 SER A N 1
ATOM 2436 C CA . SER A 1 321 ? -0.007 -0.892 -22.350 1.00 22.97 409 SER A CA 1
ATOM 2437 C C . SER A 1 321 ? -1.476 -1.270 -22.398 1.00 22.80 409 SER A C 1
ATOM 2438 O O . SER A 1 321 ? -2.260 -0.779 -21.586 1.00 21.96 409 SER A O 1
ATOM 2441 N N . TRP A 1 322 ? -1.857 -2.152 -23.319 1.00 21.51 410 TRP A N 1
ATOM 2442 C CA . TRP A 1 322 ? -3.237 -2.645 -23.321 1.00 20.69 410 TRP A CA 1
ATOM 2443 C C . TRP A 1 322 ? -3.617 -3.200 -21.948 1.00 19.59 410 TRP A C 1
ATOM 2444 O O . TRP A 1 322 ? -4.716 -2.971 -21.461 1.00 20.85 410 TRP A O 1
ATOM 2455 N N . SER A 1 323 ? -2.710 -3.946 -21.323 1.00 21.76 411 SER A N 1
ATOM 2456 C CA . SER A 1 323 ? -2.997 -4.554 -20.030 1.00 19.54 411 SER A CA 1
ATOM 2457 C C . SER A 1 323 ? -3.231 -3.493 -18.959 1.00 22.35 411 SER A C 1
ATOM 2458 O O . SER A 1 323 ? -4.212 -3.545 -18.229 1.00 21.40 411 SER A O 1
ATOM 2461 N N . ALA A 1 324 ? -2.335 -2.518 -18.887 1.00 21.38 412 ALA A N 1
ATOM 2462 C CA . ALA A 1 324 ? -2.485 -1.429 -17.922 1.00 24.15 412 ALA A CA 1
ATOM 2463 C C . ALA A 1 324 ? -3.748 -0.594 -18.167 1.00 23.94 412 ALA A C 1
ATOM 2464 O O . ALA A 1 324 ? -4.441 -0.186 -17.219 1.00 23.49 412 ALA A O 1
ATOM 2466 N N . ALA A 1 325 ? -4.040 -0.344 -19.440 1.00 20.38 413 ALA A N 1
ATOM 2467 C CA . ALA A 1 325 ? -5.213 0.432 -19.833 1.00 19.14 413 ALA A CA 1
ATOM 2468 C C . ALA A 1 325 ? -6.508 -0.265 -19.415 1.00 21.91 413 ALA A C 1
ATOM 2469 O O . ALA A 1 325 ? -7.366 0.336 -18.778 1.00 21.24 413 ALA A O 1
ATOM 2471 N N . LEU A 1 326 ? -6.666 -1.537 -19.778 1.00 18.53 414 LEU A N 1
ATOM 2472 C CA . LEU A 1 326 ? -7.890 -2.234 -19.389 1.00 18.48 414 LEU A CA 1
ATOM 2473 C C . LEU A 1 326 ? -7.996 -2.411 -17.871 1.00 22.50 414 LEU A C 1
ATOM 2474 O O . LEU A 1 326 ? -9.097 -2.439 -17.325 1.00 22.42 414 LEU A O 1
ATOM 2479 N N . ALA A 1 327 ? -6.855 -2.515 -17.194 1.00 21.32 415 ALA A N 1
ATOM 2480 C CA . ALA A 1 327 ? -6.861 -2.683 -15.742 1.00 24.20 415 ALA A CA 1
ATOM 2481 C C . ALA A 1 327 ? -7.414 -1.426 -15.087 1.00 26.68 415 ALA A C 1
ATOM 2482 O O . ALA A 1 327 ? -8.292 -1.492 -14.227 1.00 27.15 415 ALA A O 1
ATOM 2484 N N . ALA A 1 328 ? -6.903 -0.279 -15.509 1.00 23.96 416 ALA A N 1
ATOM 2485 C CA . ALA A 1 328 ? -7.363 1.003 -14.981 1.00 24.36 416 ALA A CA 1
ATOM 2486 C C . ALA A 1 328 ? -8.832 1.248 -15.311 1.00 26.44 416 ALA A C 1
ATOM 2487 O O . ALA A 1 328 ? -9.602 1.709 -14.472 1.00 28.21 416 ALA A O 1
ATOM 2489 N N . HIS A 1 329 ? -9.220 0.926 -16.542 1.00 23.04 417 HIS A N 1
ATOM 2490 C CA . HIS A 1 329 ? -10.585 1.140 -16.997 1.00 22.21 417 HIS A CA 1
ATOM 2491 C C . HIS A 1 329 ? -11.558 0.249 -16.244 1.00 20.81 417 HIS A C 1
ATOM 2492 O O . HIS A 1 329 ? -12.700 0.631 -15.996 1.00 24.87 417 HIS A O 1
ATOM 2499 N N . SER A 1 330 ? -11.104 -0.946 -15.895 1.00 22.80 418 SER A N 1
ATOM 2500 C CA . SER A 1 330 ? -11.953 -1.915 -15.225 1.00 23.08 418 SER A CA 1
ATOM 2501 C C . SER A 1 330 ? -12.221 -1.509 -13.782 1.00 27.31 418 SER A C 1
ATOM 2502 O O . SER A 1 330 ? -13.280 -1.818 -13.223 1.00 27.05 418 SER A O 1
ATOM 2505 N N . GLU A 1 331 ? -11.256 -0.809 -13.195 1.00 25.99 419 GLU A N 1
ATOM 2506 C CA . GLU A 1 331 ? -11.315 -0.424 -11.783 1.00 30.91 419 GLU A CA 1
ATOM 2507 C C . GLU A 1 331 ? -12.276 0.732 -11.508 1.00 32.15 419 GLU A C 1
ATOM 2508 O O . GLU A 1 331 ? -12.638 0.982 -10.355 1.00 32.85 419 GLU A O 1
ATOM 2514 N N . LEU A 1 332 ? -12.685 1.441 -12.555 1.00 29.13 420 LEU A N 1
ATOM 2515 C CA . LEU A 1 332 ? -13.677 2.498 -12.402 1.00 28.47 420 LEU A CA 1
ATOM 2516 C C . LEU A 1 332 ? -15.021 1.943 -11.932 1.00 31.23 420 LEU A C 1
ATOM 2517 O O . LEU A 1 332 ? -15.457 0.874 -12.367 1.00 28.95 420 LEU A O 1
ATOM 2522 N N . ILE A 1 333 ? -15.670 2.665 -11.027 1.00 30.25 421 ILE A N 1
ATOM 2523 C CA . ILE A 1 333 ? -17.065 2.384 -10.713 1.00 31.82 421 ILE A CA 1
ATOM 2524 C C . ILE A 1 333 ? -17.951 3.308 -11.540 1.00 36.97 421 ILE A C 1
ATOM 2525 O O . ILE A 1 333 ? -18.956 2.879 -12.111 1.00 40.03 421 ILE A O 1
ATOM 2538 N N . LYS B 2 2 ? -16.154 -16.111 -53.648 1.00 31.52 2 LYS B N 1
ATOM 2539 C CA . LYS B 2 2 ? -16.971 -17.282 -53.942 1.00 30.05 2 LYS B CA 1
ATOM 2540 C C . LYS B 2 2 ? -17.277 -18.122 -52.696 1.00 26.46 2 LYS B C 1
ATOM 2541 O O . LYS B 2 2 ? -16.361 -18.498 -51.966 1.00 28.72 2 LYS B O 1
ATOM 2547 N N . THR B 2 3 ? -18.552 -18.424 -52.461 1.00 26.88 3 THR B N 1
ATOM 2548 C CA . THR B 2 3 ? -18.941 -19.276 -51.334 1.00 23.55 3 THR B CA 1
ATOM 2549 C C . THR B 2 3 ? -18.622 -20.738 -51.645 1.00 22.87 3 THR B C 1
ATOM 2550 O O . THR B 2 3 ? -19.000 -21.236 -52.704 1.00 25.31 3 THR B O 1
ATOM 2554 N N . LEU B 2 4 ? -17.932 -21.427 -50.732 1.00 20.62 4 LEU B N 1
ATOM 2555 C CA . LEU B 2 4 ? -17.727 -22.875 -50.858 1.00 20.32 4 LEU B CA 1
ATOM 2556 C C . LEU B 2 4 ? -18.996 -23.584 -50.415 1.00 20.38 4 LEU B C 1
ATOM 2557 O O . LEU B 2 4 ? -19.551 -23.265 -49.362 1.00 18.66 4 LEU B O 1
ATOM 2562 N N . THR B 2 5 ? -19.456 -24.542 -51.219 1.00 20.17 5 THR B N 1
ATOM 2563 C CA . THR B 2 5 ? -20.714 -25.229 -50.966 1.00 22.76 5 THR B CA 1
ATOM 2564 C C . THR B 2 5 ? -20.466 -26.724 -51.021 1.00 20.76 5 THR B C 1
ATOM 2565 O O . THR B 2 5 ? -19.398 -27.152 -51.475 1.00 22.23 5 THR B O 1
ATOM 2569 N N . GLY B 2 6 ? -21.438 -27.502 -50.553 1.00 22.12 6 GLY B N 1
ATOM 2570 C CA . GLY B 2 6 ? -21.404 -28.947 -50.696 1.00 24.59 6 GLY B CA 1
ATOM 2571 C C . GLY B 2 6 ? -20.105 -29.624 -50.316 1.00 24.40 6 GLY B C 1
ATOM 2572 O O . GLY B 2 6 ? -19.549 -29.404 -49.232 1.00 20.81 6 GLY B O 1
ATOM 2573 N N . ALA B 2 7 ? -19.602 -30.453 -51.224 1.00 21.59 7 ALA B N 1
ATOM 2574 C CA . ALA B 2 7 ? -18.433 -31.260 -50.923 1.00 22.88 7 ALA B CA 1
ATOM 2575 C C . ALA B 2 7 ? -17.202 -30.406 -50.675 1.00 20.29 7 ALA B C 1
ATOM 2576 O O . ALA B 2 7 ? -16.358 -30.768 -49.842 1.00 21.79 7 ALA B O 1
ATOM 2578 N N . ASP B 2 8 ? -17.084 -29.289 -51.398 1.00 21.37 8 ASP B N 1
ATOM 2579 C CA . ASP B 2 8 ? -15.925 -28.410 -51.228 1.00 21.21 8 ASP B CA 1
ATOM 2580 C C . ASP B 2 8 ? -15.933 -27.784 -49.834 1.00 18.38 8 ASP B C 1
ATOM 2581 O O . ASP B 2 8 ? -14.893 -27.691 -49.182 1.00 18.62 8 ASP B O 1
ATOM 2586 N N . ALA B 2 9 ? -17.104 -27.356 -49.372 1.00 20.17 9 ALA B N 1
ATOM 2587 C CA . ALA B 2 9 ? -17.188 -26.776 -48.034 1.00 16.92 9 ALA B CA 1
ATOM 2588 C C . ALA B 2 9 ? -16.806 -27.817 -46.990 1.00 17.17 9 ALA B C 1
ATOM 2589 O O . ALA B 2 9 ? -16.032 -27.536 -46.078 1.00 17.93 9 ALA B O 1
ATOM 2591 N N . LEU B 2 10 ? -17.339 -29.031 -47.132 1.00 19.47 10 LEU B N 1
ATOM 2592 C CA . LEU B 2 10 ? -17.032 -30.085 -46.175 1.00 18.70 10 LEU B CA 1
ATOM 2593 C C . LEU B 2 10 ? -15.553 -30.441 -46.145 1.00 18.65 10 LEU B C 1
ATOM 2594 O O . LEU B 2 10 ? -14.997 -30.660 -45.074 1.00 20.49 10 LEU B O 1
ATOM 2599 N N . GLU B 2 11 ? -14.926 -30.505 -47.315 1.00 19.98 11 GLU B N 1
ATOM 2600 C CA . GLU B 2 11 ? -13.506 -30.847 -47.373 1.00 20.13 11 GLU B CA 1
ATOM 2601 C C . GLU B 2 11 ? -12.641 -29.718 -46.816 1.00 21.50 11 GLU B C 1
ATOM 2602 O O . GLU B 2 11 ? -11.654 -29.971 -46.126 1.00 20.66 11 GLU B O 1
ATOM 2608 N N . PHE B 2 12 ? -13.014 -28.469 -47.091 1.00 18.08 12 PHE B N 1
ATOM 2609 C CA . PHE B 2 12 ? -12.278 -27.347 -46.519 1.00 17.41 12 PHE B CA 1
ATOM 2610 C C . PHE B 2 12 ? -12.331 -27.409 -44.992 1.00 18.64 12 PHE B C 1
ATOM 2611 O O . PHE B 2 12 ? -11.323 -27.258 -44.310 1.00 18.14 12 PHE B O 1
ATOM 2619 N N . HIS B 2 13 ? -13.523 -27.641 -44.463 1.00 17.47 13 HIS B N 1
ATOM 2620 C CA . HIS B 2 13 ? -13.731 -27.755 -43.022 1.00 16.31 13 HIS B CA 1
ATOM 2621 C C . HIS B 2 13 ? -12.882 -28.900 -42.446 1.00 17.69 13 HIS B C 1
ATOM 2622 O O . HIS B 2 13 ? -12.221 -28.751 -41.419 1.00 18.81 13 HIS B O 1
ATOM 2629 N N . LYS B 2 14 ? -12.897 -30.049 -43.115 1.00 19.06 14 LYS B N 1
ATOM 2630 C CA . LYS B 2 14 ? -12.128 -31.194 -42.631 1.00 20.10 14 LYS B CA 1
ATOM 2631 C C . LYS B 2 14 ? -10.628 -30.869 -42.554 1.00 18.39 14 LYS B C 1
ATOM 2632 O O . LYS B 2 14 ? -9.966 -31.129 -41.537 1.00 21.53 14 LYS B O 1
ATOM 2638 N N . LYS B 2 15 ? -10.101 -30.286 -43.621 1.00 19.72 15 LYS B N 1
ATOM 2639 C CA . LYS B 2 15 ? -8.675 -29.992 -43.700 1.00 19.62 15 LYS B CA 1
ATOM 2640 C C . LYS B 2 15 ? -8.299 -28.888 -42.720 1.00 19.72 15 LYS B C 1
ATOM 2641 O O . LYS B 2 15 ? -7.226 -28.922 -42.108 1.00 18.81 15 LYS B O 1
ATOM 2647 N N . LEU B 2 16 ? -9.180 -27.902 -42.567 1.00 18.48 16 LEU B N 1
ATOM 2648 C CA . LEU B 2 16 ? -8.936 -26.839 -41.605 1.00 18.26 16 LEU B CA 1
ATOM 2649 C C . LEU B 2 16 ? -8.935 -27.375 -40.169 1.00 19.70 16 LEU B C 1
ATOM 2650 O O . LEU B 2 16 ? -8.140 -26.937 -39.343 1.00 18.46 16 LEU B O 1
ATOM 2655 N N . LYS B 2 17 ? -9.823 -28.322 -39.867 1.00 17.59 17 LYS B N 1
ATOM 2656 C CA . LYS B 2 17 ? -9.802 -28.984 -38.566 1.00 20.72 17 LYS B CA 1
ATOM 2657 C C . LYS B 2 17 ? -8.462 -29.677 -38.318 1.00 22.31 17 LYS B C 1
ATOM 2658 O O . LYS B 2 17 ? -7.920 -29.613 -37.215 1.00 20.18 17 LYS B O 1
ATOM 2664 N N . GLU B 2 18 ? -7.938 -30.347 -39.339 1.00 21.82 18 GLU B N 1
ATOM 2665 C CA . GLU B 2 18 ? -6.633 -30.998 -39.199 1.00 22.06 18 GLU B CA 1
ATOM 2666 C C . GLU B 2 18 ? -5.526 -29.998 -38.926 1.00 22.20 18 GLU B C 1
ATOM 2667 O O . GLU B 2 18 ? -4.676 -30.222 -38.066 1.00 23.21 18 GLU B O 1
ATOM 2673 N N . ARG B 2 19 ? -5.529 -28.904 -39.681 1.00 20.49 19 ARG B N 1
ATOM 2674 C CA . ARG B 2 19 ? -4.549 -27.843 -39.507 1.00 22.52 19 ARG B CA 1
ATOM 2675 C C . ARG B 2 19 ? -4.593 -27.305 -38.089 1.00 21.44 19 ARG B C 1
ATOM 2676 O O . ARG B 2 19 ? -3.563 -27.185 -37.429 1.00 20.84 19 ARG B O 1
ATOM 2684 N N . ASN B 2 20 ? -5.792 -26.969 -37.615 1.00 19.95 20 ASN B N 1
ATOM 2685 C CA . ASN B 2 20 ? -5.905 -26.336 -36.307 1.00 18.81 20 ASN B CA 1
ATOM 2686 C C . ASN B 2 20 ? -5.585 -27.304 -35.175 1.00 21.28 20 ASN B C 1
ATOM 2687 O O . ASN B 2 20 ? -5.090 -26.906 -34.130 1.00 23.49 20 ASN B O 1
ATOM 2692 N N . LYS B 2 21 ? -5.845 -28.586 -35.402 1.00 21.91 21 LYS B N 1
ATOM 2693 C CA . LYS B 2 21 ? -5.496 -29.612 -34.426 1.00 23.87 21 LYS B CA 1
ATOM 2694 C C . LYS B 2 21 ? -3.978 -29.721 -34.294 1.00 22.58 21 LYS B C 1
ATOM 2695 O O . LYS B 2 21 ? -3.440 -29.845 -33.185 1.00 24.44 21 LYS B O 1
ATOM 2701 N N . ALA B 2 22 ? -3.293 -29.669 -35.430 1.00 24.07 22 ALA B N 1
ATOM 2702 C CA . ALA B 2 22 ? -1.834 -29.718 -35.438 1.00 24.83 22 ALA B CA 1
ATOM 2703 C C . ALA B 2 22 ? -1.254 -28.491 -34.750 1.00 24.11 22 ALA B C 1
ATOM 2704 O O . ALA B 2 22 ? -0.277 -28.594 -34.007 1.00 26.94 22 ALA B O 1
ATOM 2706 N N . LEU B 2 23 ? -1.855 -27.330 -34.994 1.00 23.86 23 LEU B N 1
ATOM 2707 C CA . LEU B 2 23 ? -1.404 -26.088 -34.376 1.00 21.74 23 LEU B CA 1
ATOM 2708 C C . LEU B 2 23 ? -1.659 -26.117 -32.872 1.00 22.94 23 LEU B C 1
ATOM 2709 O O . LEU B 2 23 ? -0.840 -25.655 -32.080 1.00 23.42 23 LEU B O 1
ATOM 2714 N N . HIS B 2 24 ? -2.806 -26.666 -32.495 1.00 24.26 24 HIS B N 1
ATOM 2715 C CA . HIS B 2 24 ? -3.212 -26.773 -31.101 1.00 24.28 24 HIS B CA 1
ATOM 2716 C C . HIS B 2 24 ? -2.201 -27.620 -30.327 1.00 26.00 24 HIS B C 1
ATOM 2717 O O . HIS B 2 24 ? -1.736 -27.239 -29.246 1.00 25.15 24 HIS B O 1
ATOM 2724 N N . ALA B 2 25 ? -1.870 -28.782 -30.875 1.00 22.49 25 ALA B N 1
ATOM 2725 C CA . ALA B 2 25 ? -0.911 -29.669 -30.230 1.00 23.92 25 ALA B CA 1
ATOM 2726 C C . ALA B 2 25 ? 0.482 -29.048 -30.212 1.00 24.04 25 ALA B C 1
ATOM 2727 O O . ALA B 2 25 ? 1.190 -29.118 -29.204 1.00 23.34 25 ALA B O 1
ATOM 2729 N N . SER B 2 26 ? 0.866 -28.438 -31.327 1.00 21.72 26 SER B N 1
ATOM 2730 C CA . SER B 2 26 ? 2.178 -27.812 -31.431 1.00 23.38 26 SER B CA 1
ATOM 2731 C C . SER B 2 26 ? 2.401 -26.669 -30.439 1.00 22.92 26 SER B C 1
ATOM 2732 O O . SER B 2 26 ? 3.475 -26.578 -29.822 1.00 23.03 26 SER B O 1
ATOM 2735 N N . ASP B 2 27 ? 1.404 -25.796 -30.289 1.00 22.67 27 ASP B N 1
ATOM 2736 C CA . ASP B 2 27 ? 1.500 -24.708 -29.327 1.00 22.83 27 ASP B CA 1
ATOM 2737 C C . ASP B 2 27 ? 1.867 -25.235 -27.943 1.00 21.20 27 ASP B C 1
ATOM 2738 O O . ASP B 2 27 ? 2.688 -24.633 -27.244 1.00 21.02 27 ASP B O 1
ATOM 2743 N N . LEU B 2 28 ? 1.260 -26.355 -27.556 1.00 20.65 28 LEU B N 1
ATOM 2744 C CA . LEU B 2 28 ? 1.490 -26.920 -26.223 1.00 22.17 28 LEU B CA 1
ATOM 2745 C C . LEU B 2 28 ? 2.852 -27.590 -26.158 1.00 20.01 28 LEU B C 1
ATOM 2746 O O . LEU B 2 28 ? 3.594 -27.385 -25.199 1.00 22.37 28 LEU B O 1
ATOM 2751 N N . GLU B 2 29 ? 3.198 -28.352 -27.190 1.00 21.77 29 GLU B N 1
ATOM 2752 C CA . GLU B 2 29 ? 4.509 -29.009 -27.241 1.00 24.39 29 GLU B CA 1
ATOM 2753 C C . GLU B 2 29 ? 5.645 -27.996 -27.142 1.00 24.02 29 GLU B C 1
ATOM 2754 O O . GLU B 2 29 ? 6.569 -28.164 -26.337 1.00 23.15 29 GLU B O 1
ATOM 2760 N N . LEU B 2 30 ? 5.583 -26.940 -27.950 1.00 19.60 30 LEU B N 1
ATOM 2761 C CA . LEU B 2 30 ? 6.632 -25.921 -27.905 1.00 19.59 30 LEU B CA 1
ATOM 2762 C C . LEU B 2 30 ? 6.678 -25.190 -26.572 1.00 21.52 30 LEU B C 1
ATOM 2763 O O . LEU B 2 30 ? 7.752 -24.885 -26.061 1.00 22.51 30 LEU B O 1
ATOM 2768 N N . ALA B 2 31 ? 5.505 -24.910 -26.010 1.00 21.01 31 ALA B N 1
ATOM 2769 C CA . ALA B 2 31 ? 5.426 -24.202 -24.748 1.00 21.09 31 ALA B CA 1
ATOM 2770 C C . ALA B 2 31 ? 6.062 -25.020 -23.627 1.00 21.38 31 ALA B C 1
ATOM 2771 O O . ALA B 2 31 ? 6.699 -24.453 -22.743 1.00 22.66 31 ALA B O 1
ATOM 2773 N N . LEU B 2 32 ? 5.885 -26.340 -23.675 1.00 21.75 32 LEU B N 1
ATOM 2774 C CA . LEU B 2 32 ? 6.454 -27.229 -22.657 1.00 25.27 32 LEU B CA 1
ATOM 2775 C C . LEU B 2 32 ? 7.975 -27.279 -22.719 1.00 24.15 32 LEU B C 1
ATOM 2776 O O . LEU B 2 32 ? 8.633 -27.350 -21.684 1.00 25.48 32 LEU B O 1
ATOM 2781 N N . VAL B 2 33 ? 8.539 -27.254 -23.925 1.00 25.11 33 VAL B N 1
ATOM 2782 C CA . VAL B 2 33 ? 9.992 -27.210 -24.047 1.00 24.09 33 VAL B CA 1
ATOM 2783 C C . VAL B 2 33 ? 10.527 -25.915 -23.444 1.00 25.57 33 VAL B C 1
ATOM 2784 O O . VAL B 2 33 ? 11.470 -25.926 -22.652 1.00 28.86 33 VAL B O 1
ATOM 2788 N N . HIS B 2 34 ? 9.909 -24.795 -23.806 1.00 25.57 34 HIS B N 1
ATOM 2789 C CA . HIS B 2 34 ? 10.313 -23.504 -23.283 1.00 26.74 34 HIS B CA 1
ATOM 2790 C C . HIS B 2 34 ? 10.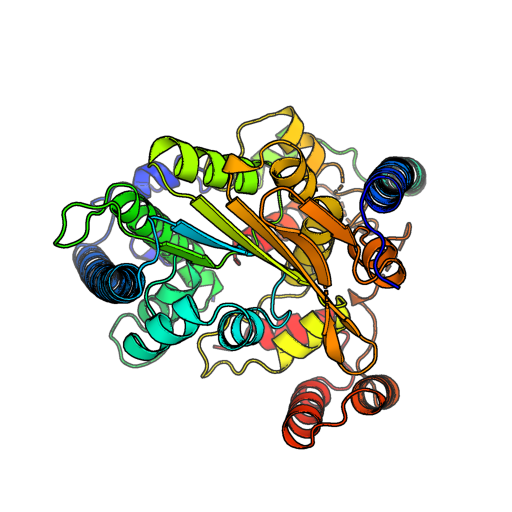150 -23.441 -21.765 1.00 32.30 34 HIS B C 1
ATOM 2791 O O . HIS B 2 34 ? 10.984 -22.864 -21.064 1.00 30.23 34 HIS B O 1
ATOM 2798 N N . ALA B 2 35 ? 9.068 -24.031 -21.265 1.00 26.01 35 ALA B N 1
ATOM 2799 C CA . ALA B 2 35 ? 8.805 -24.053 -19.830 1.00 29.01 35 ALA B CA 1
ATOM 2800 C C . ALA B 2 35 ? 9.898 -24.816 -19.079 1.00 29.04 35 ALA B C 1
ATOM 2801 O O . ALA B 2 35 ? 10.388 -24.348 -18.052 1.00 32.28 35 ALA B O 1
ATOM 2803 N N . ASP B 2 36 ? 10.262 -25.991 -19.586 1.00 28.67 36 ASP B N 1
ATOM 2804 C CA . ASP B 2 36 ? 11.360 -26.771 -19.013 1.00 33.33 36 ASP B CA 1
ATOM 2805 C C . ASP B 2 36 ? 12.639 -25.950 -18.994 1.00 35.66 36 ASP B C 1
ATOM 2806 O O . ASP B 2 36 ? 13.372 -25.930 -18.002 1.00 37.74 36 ASP B O 1
ATOM 2811 N N . ALA B 2 37 ? 12.900 -25.267 -20.101 1.00 34.93 37 ALA B N 1
ATOM 2812 C CA . ALA B 2 37 ? 14.128 -24.509 -20.273 1.00 34.92 37 ALA B CA 1
ATOM 2813 C C . ALA B 2 37 ? 14.286 -23.374 -19.265 1.00 37.21 37 ALA B C 1
ATOM 2814 O O . ALA B 2 37 ? 15.403 -23.073 -18.842 1.00 42.04 37 ALA B O 1
ATOM 2816 N N . VAL B 2 38 ? 13.177 -22.740 -18.888 1.00 34.64 38 VAL B N 1
ATOM 2817 C CA . VAL B 2 38 ? 13.242 -21.571 -18.013 1.00 36.36 38 VAL B CA 1
ATOM 2818 C C . VAL B 2 38 ? 12.915 -21.908 -16.554 1.00 37.18 38 VAL B C 1
ATOM 2819 O O . VAL B 2 38 ? 12.967 -21.038 -15.683 1.00 40.77 38 VAL B O 1
ATOM 2823 N N . GLY B 2 39 ? 12.580 -23.168 -16.294 1.00 34.18 39 GLY B N 1
ATOM 2824 C CA . GLY B 2 39 ? 12.333 -23.619 -14.935 1.00 35.43 39 GLY B CA 1
ATOM 2825 C C . GLY B 2 39 ? 10.939 -23.337 -14.406 1.00 41.13 39 GLY B C 1
ATOM 2826 O O . GLY B 2 39 ? 10.728 -23.275 -13.193 1.00 38.70 39 GLY B O 1
ATOM 2827 N N . LYS B 2 40 ? 9.980 -23.173 -15.314 1.00 34.41 40 LYS B N 1
ATOM 2828 C CA . LYS B 2 40 ? 8.593 -22.924 -14.934 1.00 36.74 40 LYS B CA 1
ATOM 2829 C C . LYS B 2 40 ? 8.060 -24.096 -14.111 1.00 33.56 40 LYS B C 1
ATOM 2830 O O . LYS B 2 40 ? 8.333 -25.254 -14.426 1.00 35.28 40 LYS B O 1
ATOM 2836 N N . GLU B 2 41 ? 7.322 -23.798 -13.043 1.00 37.88 41 GLU B N 1
ATOM 2837 C CA . GLU B 2 41 ? 6.768 -24.836 -12.177 1.00 38.18 41 GLU B CA 1
ATOM 2838 C C . GLU B 2 41 ? 5.900 -25.818 -12.961 1.00 39.72 41 GLU B C 1
ATOM 2839 O O . GLU B 2 41 ? 5.088 -25.419 -13.802 1.00 37.92 41 GLU B O 1
ATOM 2845 N N . ARG B 2 42 ? 6.095 -27.105 -12.705 1.00 34.23 42 ARG B N 1
ATOM 2846 C CA . ARG B 2 42 ? 5.335 -28.149 -13.378 1.00 37.10 42 ARG B CA 1
ATOM 2847 C C . ARG B 2 42 ? 3.845 -28.025 -13.073 1.00 41.26 42 ARG B C 1
ATOM 2848 O O . ARG B 2 42 ? 3.464 -27.829 -11.918 1.00 39.57 42 ARG B O 1
ATOM 2856 N N . PHE B 2 43 ? 2.999 -28.150 -14.095 1.00 36.41 43 PHE B N 1
ATOM 2857 C CA . PHE B 2 43 ? 1.568 -27.985 -13.865 1.00 36.86 43 PHE B CA 1
ATOM 2858 C C . PHE B 2 43 ? 0.976 -29.110 -13.023 1.00 40.64 43 PHE B C 1
ATOM 2859 O O . PHE B 2 43 ? 1.110 -30.295 -13.352 1.00 40.90 43 PHE B O 1
ATOM 2867 N N . ASP B 2 44 ? 0.295 -28.702 -11.953 1.00 42.30 44 ASP B N 1
ATOM 2868 C CA . ASP B 2 44 ? -0.258 -29.596 -10.944 1.00 45.28 44 ASP B CA 1
ATOM 2869 C C . ASP B 2 44 ? -1.687 -29.131 -10.665 1.00 43.90 44 ASP B C 1
ATOM 2870 O O . ASP B 2 44 ? -1.891 -28.192 -9.899 1.00 45.48 44 ASP B O 1
ATOM 2875 N N . LEU B 2 45 ? -2.666 -29.784 -11.289 1.00 42.38 45 LEU B N 1
ATOM 2876 C CA . LEU B 2 45 ? -4.069 -29.370 -11.169 1.00 47.33 45 LEU B CA 1
ATOM 2877 C C . LEU B 2 45 ? -4.560 -29.397 -9.722 1.00 50.77 45 LEU B C 1
ATOM 2878 O O . LEU B 2 45 ? -5.258 -28.485 -9.274 1.00 51.88 45 LEU B O 1
ATOM 2883 N N . GLU B 2 46 ? -4.180 -30.442 -8.993 1.00 52.56 46 GLU B N 1
ATOM 2884 C CA . GLU B 2 46 ? -4.608 -30.599 -7.610 1.00 52.08 46 GLU B CA 1
ATOM 2885 C C . GLU B 2 46 ? -4.063 -29.498 -6.701 1.00 51.89 46 GLU B C 1
ATOM 2886 O O . GLU B 2 46 ? -4.795 -28.965 -5.867 1.00 54.73 46 GLU B O 1
ATOM 2892 N N . GLU B 2 47 ? -2.788 -29.152 -6.861 1.00 48.69 47 GLU B N 1
ATOM 2893 C CA . GLU B 2 47 ? -2.231 -28.034 -6.106 1.00 51.12 47 GLU B CA 1
ATOM 2894 C C . GLU B 2 47 ? -2.926 -26.749 -6.525 1.00 52.00 47 GLU B C 1
ATOM 2895 O O . GLU B 2 47 ? -3.171 -25.869 -5.695 1.00 51.35 47 GLU B O 1
ATOM 2901 N N . LEU B 2 48 ? -3.230 -26.645 -7.818 1.00 50.02 48 LEU B N 1
ATOM 2902 C CA . LEU B 2 48 ? -3.975 -25.503 -8.332 1.00 50.50 48 LEU B CA 1
ATOM 2903 C C . LEU B 2 48 ? -5.329 -25.422 -7.636 1.00 49.64 48 LEU B C 1
ATOM 2904 O O . LEU B 2 48 ? -5.704 -24.369 -7.121 1.00 50.80 48 LEU B O 1
ATOM 2909 N N . GLU B 2 49 ? -6.040 -26.546 -7.599 1.00 49.73 49 GLU B N 1
ATOM 2910 C CA . GLU B 2 49 ? -7.388 -26.599 -7.030 1.00 52.15 49 GLU B CA 1
ATOM 2911 C C . GLU B 2 49 ? -7.444 -26.348 -5.520 1.00 54.28 49 GLU B C 1
ATOM 2912 O O . GLU B 2 49 ? -8.526 -26.312 -4.934 1.00 55.98 49 GLU B O 1
ATOM 2918 N N . LYS B 2 50 ? -6.283 -26.169 -4.898 1.00 53.38 50 LYS B N 1
ATOM 2919 C CA . LYS B 2 50 ? -6.217 -25.809 -3.485 1.00 54.68 50 LYS B CA 1
ATOM 2920 C C . LYS B 2 50 ? -6.363 -24.310 -3.286 1.00 56.15 50 LYS B C 1
ATOM 2921 O O . LYS B 2 50 ? -6.941 -23.856 -2.298 1.00 58.79 50 LYS B O 1
ATOM 2927 N N . ILE B 2 51 ? -5.831 -23.550 -4.236 1.00 53.33 51 ILE B N 1
ATOM 2928 C CA . ILE B 2 51 ? -5.673 -22.108 -4.084 1.00 53.33 51 ILE B CA 1
ATOM 2929 C C . ILE B 2 51 ? -6.730 -21.339 -4.896 1.00 53.27 51 ILE B C 1
ATOM 2930 O O . ILE B 2 51 ? -6.929 -20.135 -4.708 1.00 53.66 51 ILE B O 1
ATOM 2935 N N . CYS B 2 52 ? -7.437 -22.047 -5.772 1.00 53.79 52 CYS B N 1
ATOM 2936 C CA . CYS B 2 52 ? -8.547 -21.440 -6.504 1.00 53.61 52 CYS B CA 1
ATOM 2937 C C . CYS B 2 52 ? -9.548 -22.468 -7.012 1.00 53.83 52 CYS B C 1
ATOM 2938 O O . CYS B 2 52 ? -9.286 -23.673 -7.009 1.00 55.27 52 CYS B O 1
ATOM 2941 N N . ASP B 2 53 ? -10.694 -21.967 -7.460 1.00 56.14 53 ASP B N 1
ATOM 2942 C CA . ASP B 2 53 ? -11.772 -22.803 -7.962 1.00 58.73 53 ASP B CA 1
ATOM 2943 C C . ASP B 2 53 ? -11.704 -22.931 -9.477 1.00 54.53 53 ASP B C 1
ATOM 2944 O O . ASP B 2 53 ? -11.801 -21.933 -10.193 1.00 54.21 53 ASP B O 1
ATOM 2949 N N . THR B 2 54 ? -11.547 -24.162 -9.956 1.00 55.10 54 THR B N 1
ATOM 2950 C CA . THR B 2 54 ? -11.517 -24.449 -11.385 1.00 53.33 54 THR B CA 1
ATOM 2951 C C . THR B 2 54 ? -12.835 -25.057 -11.847 1.00 55.44 54 THR B C 1
ATOM 2952 O O . THR B 2 54 ? -12.972 -25.471 -13.001 1.00 54.70 54 THR B O 1
ATOM 2956 N N . SER B 2 55 ? -13.805 -25.102 -10.942 1.00 55.85 55 SER B N 1
ATOM 2957 C CA . SER B 2 55 ? -15.032 -25.847 -11.187 1.00 57.37 55 SER B CA 1
ATOM 2958 C C . SER B 2 55 ? -16.043 -25.109 -12.061 1.00 54.30 55 SER B C 1
ATOM 2959 O O . SER B 2 55 ? -16.907 -25.742 -12.671 1.00 53.71 55 SER B O 1
ATOM 2962 N N . ASP B 2 56 ? -15.926 -23.782 -12.123 1.00 51.79 56 ASP B N 1
ATOM 2963 C CA . ASP B 2 56 ? -16.961 -22.936 -12.723 1.00 52.89 56 ASP B CA 1
ATOM 2964 C C . ASP B 2 56 ? -18.295 -23.266 -12.045 1.00 55.36 56 ASP B C 1
ATOM 2965 O O . ASP B 2 56 ? -19.330 -23.417 -12.699 1.00 52.89 56 ASP B O 1
ATOM 2970 N N . ALA B 2 57 ? -18.229 -23.393 -10.719 1.00 56.42 57 ALA B N 1
ATOM 2971 C CA . ALA B 2 57 ? -19.367 -23.725 -9.859 1.00 57.48 57 ALA B CA 1
ATOM 2972 C C . ALA B 2 57 ? -20.007 -25.086 -10.136 1.00 56.78 57 ALA B C 1
ATOM 2973 O O . ALA B 2 57 ? -21.227 -25.231 -10.047 1.00 57.85 57 ALA B O 1
ATOM 2975 N N . GLY B 2 58 ? -19.189 -26.084 -10.453 1.00 55.86 58 GLY B N 1
ATOM 2976 C CA . GLY B 2 58 ? -19.689 -27.438 -10.621 1.00 54.56 58 GLY B CA 1
ATOM 2977 C C . GLY B 2 58 ? -20.254 -27.754 -11.994 1.00 55.70 58 GLY B C 1
ATOM 2978 O O . GLY B 2 58 ? -20.844 -28.818 -12.194 1.00 56.92 58 GLY B O 1
ATOM 2979 N N . ARG B 2 59 ? -20.082 -26.834 -12.940 1.00 55.32 59 ARG B N 1
ATOM 2980 C CA . ARG B 2 59 ? -20.503 -27.064 -14.320 1.00 53.19 59 ARG B CA 1
ATOM 2981 C C . ARG B 2 59 ? -19.470 -27.911 -15.029 1.00 52.46 59 ARG B C 1
ATOM 2982 O O . ARG B 2 59 ? -19.795 -28.748 -15.874 1.00 51.72 59 ARG B O 1
ATOM 2990 N N . LEU B 2 60 ? -18.214 -27.657 -14.686 1.00 52.39 60 LEU B N 1
ATOM 2991 C CA . LEU B 2 60 ? -17.088 -28.356 -15.278 1.00 54.19 60 LEU B CA 1
ATOM 2992 C C . LEU B 2 60 ? -16.690 -29.490 -14.347 1.00 57.35 60 LEU B C 1
ATOM 2993 O O . LEU B 2 60 ? -16.029 -29.268 -13.332 1.00 58.63 60 LEU B O 1
ATOM 2998 N N . THR B 2 61 ? -17.113 -30.702 -14.690 1.00 59.79 61 THR B N 1
ATOM 2999 C CA . THR B 2 61 ? -16.901 -31.861 -13.830 1.00 62.96 61 THR B CA 1
ATOM 3000 C C . THR B 2 61 ? -16.046 -32.917 -14.520 1.00 64.84 61 THR B C 1
ATOM 3001 O O . THR B 2 61 ? -15.460 -33.781 -13.863 1.00 66.18 61 THR B O 1
ATOM 3005 N N . ASP B 2 62 ? -15.981 -32.849 -15.845 1.00 63.70 62 ASP B N 1
ATOM 3006 C CA . ASP B 2 62 ? -15.119 -33.748 -16.599 1.00 64.46 62 ASP B CA 1
ATOM 3007 C C . ASP B 2 62 ? -13.662 -33.476 -16.233 1.00 62.68 62 ASP B C 1
ATOM 3008 O O . ASP B 2 62 ? -13.169 -32.355 -16.380 1.00 60.25 62 ASP B O 1
ATOM 3013 N N . ALA B 2 63 ? -12.985 -34.502 -15.732 1.00 60.13 63 ALA B N 1
ATOM 3014 C CA . ALA B 2 63 ? -11.595 -34.368 -15.322 1.00 61.32 63 ALA B CA 1
ATOM 3015 C C . ALA B 2 63 ? -10.691 -34.142 -16.529 1.00 58.96 63 ALA B C 1
ATOM 3016 O O . ALA B 2 63 ? -9.682 -33.442 -16.442 1.00 55.58 63 ALA B O 1
ATOM 3018 N N . LYS B 2 64 ? -11.062 -34.742 -17.655 1.00 58.87 64 LYS B N 1
ATOM 3019 C CA . LYS B 2 64 ? -10.272 -34.637 -18.872 1.00 58.87 64 LYS B CA 1
ATOM 3020 C C . LYS B 2 64 ? -10.355 -33.237 -19.469 1.00 55.56 64 LYS B C 1
ATOM 3021 O O . LYS B 2 64 ? -9.348 -32.682 -19.900 1.00 52.15 64 LYS B O 1
ATOM 3027 N N . GLU B 2 65 ? -11.556 -32.669 -19.505 1.00 54.94 65 GLU B N 1
ATOM 3028 C CA . GLU B 2 65 ? -11.714 -31.317 -20.025 1.00 49.93 65 GLU B CA 1
ATOM 3029 C C . GLU B 2 65 ? -11.112 -30.315 -19.045 1.00 48.17 65 GLU B C 1
ATOM 3030 O O . GLU B 2 65 ? -10.545 -29.307 -19.454 1.00 45.09 65 GLU B O 1
ATOM 3036 N N . ARG B 2 66 ? -11.209 -30.601 -17.751 1.00 48.38 66 ARG B N 1
ATOM 3037 C CA . ARG B 2 66 ? -10.746 -29.648 -16.743 1.00 49.23 66 ARG B CA 1
ATOM 3038 C C . ARG B 2 66 ? -9.224 -29.504 -16.690 1.00 47.54 66 ARG B C 1
ATOM 3039 O O . ARG B 2 66 ? -8.702 -28.387 -16.649 1.00 41.81 66 ARG B O 1
ATOM 3047 N N . ASN B 2 67 ? -8.513 -30.626 -16.687 1.00 48.37 67 ASN B N 1
ATOM 3048 C CA . ASN B 2 67 ? -7.060 -30.568 -16.711 1.00 45.11 67 ASN B CA 1
ATOM 3049 C C . ASN B 2 67 ? -6.597 -29.924 -18.005 1.00 41.96 67 ASN B C 1
ATOM 3050 O O . ASN B 2 67 ? -5.741 -29.036 -17.996 1.00 39.84 67 ASN B O 1
ATOM 3055 N N . ASP B 2 68 ? -7.185 -30.361 -19.115 1.00 43.08 68 ASP B N 1
ATOM 3056 C CA . ASP B 2 68 ? -6.790 -29.880 -20.435 1.00 44.18 68 ASP B CA 1
ATOM 3057 C C . ASP B 2 68 ? -7.006 -28.373 -20.622 1.00 40.22 68 ASP B C 1
ATOM 3058 O O . ASP B 2 68 ? -6.219 -27.717 -21.303 1.00 37.05 68 ASP B O 1
ATOM 3063 N N . ILE B 2 69 ? -8.055 -27.824 -20.014 1.00 39.17 69 ILE B N 1
ATOM 3064 C CA . ILE B 2 69 ? -8.289 -26.383 -20.075 1.00 32.82 69 ILE B CA 1
ATOM 3065 C C . ILE B 2 69 ? -7.189 -25.605 -19.349 1.00 32.07 69 ILE B C 1
ATOM 3066 O O . ILE B 2 69 ? -6.610 -24.662 -19.902 1.00 27.99 69 ILE B O 1
ATOM 3071 N N . TYR B 2 70 ? -6.893 -25.992 -18.111 1.00 31.23 70 TYR B N 1
ATOM 3072 C CA . TYR B 2 70 ? -5.990 -25.197 -17.292 1.00 29.26 70 TYR B CA 1
ATOM 3073 C C . TYR B 2 70 ? -4.519 -25.470 -17.542 1.00 25.82 70 TYR B C 1
ATOM 3074 O O . TYR B 2 70 ? -3.704 -24.560 -17.444 1.00 26.76 70 TYR B O 1
ATOM 3083 N N . GLU B 2 71 ? -4.180 -26.710 -17.867 1.00 29.23 71 GLU B N 1
ATOM 3084 C CA . GLU B 2 71 ? -2.792 -27.019 -18.195 1.00 33.64 71 GLU B CA 1
ATOM 3085 C C . GLU B 2 71 ? -2.404 -26.237 -19.442 1.00 29.20 71 GLU B C 1
ATOM 3086 O O . GLU B 2 71 ? -1.365 -25.573 -19.478 1.00 26.41 71 GLU B O 1
ATOM 3092 N N . ARG B 2 72 ? -3.257 -26.301 -20.457 1.00 29.08 72 ARG B N 1
ATOM 3093 C CA . ARG B 2 72 ? -2.989 -25.601 -21.708 1.00 27.24 72 ARG B CA 1
ATOM 3094 C C . ARG B 2 72 ? -2.941 -24.088 -21.506 1.00 25.11 72 ARG B C 1
ATOM 3095 O O . ARG B 2 72 ? -2.051 -23.418 -22.021 1.00 25.11 72 ARG B O 1
ATOM 3111 N N . TYR B 2 74 ? -2.161 -22.500 -18.776 1.00 22.86 74 TYR B N 1
ATOM 3112 C CA . TYR B 2 74 ? -0.963 -22.224 -18.003 1.00 24.08 74 TYR B CA 1
ATOM 3113 C C . TYR B 2 74 ? 0.274 -22.139 -18.899 1.00 21.51 74 TYR B C 1
ATOM 3114 O O . TYR B 2 74 ? 1.054 -21.189 -18.815 1.00 22.58 74 TYR B O 1
ATOM 3123 N N . TYR B 2 75 ? 0.429 -23.125 -19.772 1.00 25.13 75 TYR B N 1
ATOM 3124 C CA . TYR B 2 75 ? 1.634 -23.221 -20.588 1.00 23.15 75 TYR B CA 1
ATOM 3125 C C . TYR B 2 75 ? 1.594 -22.367 -21.846 1.00 21.95 75 TYR B C 1
ATOM 3126 O O . TYR B 2 75 ? 2.596 -21.759 -22.200 1.00 21.40 75 TYR B O 1
ATOM 3135 N N . VAL B 2 76 ? 0.448 -22.343 -22.522 1.00 19.98 76 VAL B N 1
ATOM 3136 C CA . VAL B 2 76 ? 0.366 -21.690 -23.831 1.00 20.71 76 VAL B CA 1
ATOM 3137 C C . VAL B 2 76 ? 0.012 -20.216 -23.725 1.00 22.93 76 VAL B C 1
ATOM 3138 O O . VAL B 2 76 ? 0.610 -19.376 -24.399 1.00 21.91 76 VAL B O 1
ATOM 3142 N N . GLU B 2 77 ? -0.947 -19.889 -22.867 1.00 18.97 77 GLU B N 1
ATOM 3143 C CA . GLU B 2 77 ? -1.410 -18.505 -22.787 1.00 20.43 77 GLU B CA 1
ATOM 3144 C C . GLU B 2 77 ? -0.619 -17.630 -21.834 1.00 24.22 77 GLU B C 1
ATOM 3145 O O . GLU B 2 77 ? -0.587 -16.415 -21.995 1.00 23.03 77 GLU B O 1
ATOM 3151 N N . TYR B 2 78 ? 0.013 -18.235 -20.831 1.00 23.83 78 TYR B N 1
ATOM 3152 C CA . TYR B 2 78 ? 0.757 -17.447 -19.848 1.00 27.59 78 TYR B CA 1
ATOM 3153 C C . TYR B 2 78 ? 2.179 -17.965 -19.687 1.00 30.73 78 TYR B C 1
ATOM 3154 O O . TYR B 2 78 ? 2.556 -18.443 -18.606 1.00 30.24 78 TYR B O 1
ATOM 3163 N N . PRO B 2 79 ? 2.973 -17.875 -20.771 1.00 30.38 79 PRO B N 1
ATOM 3164 C CA . PRO B 2 79 ? 4.320 -18.454 -20.771 1.00 31.68 79 PRO B CA 1
ATOM 3165 C C . PRO B 2 79 ? 5.263 -17.783 -19.780 1.00 36.05 79 PRO B C 1
ATOM 3166 O O . PRO B 2 79 ? 6.204 -18.438 -19.332 1.00 37.97 79 PRO B O 1
ATOM 3170 N N . ASN B 2 80 ? 5.024 -16.516 -19.450 1.00 36.76 80 ASN B N 1
ATOM 3171 C CA . ASN B 2 80 ? 5.899 -15.791 -18.529 1.00 39.06 80 ASN B CA 1
ATOM 3172 C C . ASN B 2 80 ? 5.522 -15.977 -17.057 1.00 40.20 80 ASN B C 1
ATOM 3173 O O . ASN B 2 80 ? 6.227 -15.503 -16.162 1.00 40.83 80 ASN B O 1
ATOM 3178 N N . VAL B 2 81 ? 4.402 -16.654 -16.816 1.00 38.84 81 VAL B N 1
ATOM 3179 C CA . VAL B 2 81 ? 3.991 -17.028 -15.465 1.00 39.45 81 VAL B CA 1
ATOM 3180 C C . VAL B 2 81 ? 4.766 -18.272 -15.037 1.00 39.23 81 VAL B C 1
ATOM 3181 O O . VAL B 2 81 ? 4.707 -19.303 -15.704 1.00 37.83 81 VAL B O 1
ATOM 3193 N N . THR B 2 83 ? 4.828 -19.799 -11.789 1.00 42.63 83 THR B N 1
ATOM 3194 C CA . THR B 2 83 ? 4.313 -20.564 -10.657 1.00 41.59 83 THR B CA 1
ATOM 3195 C C . THR B 2 83 ? 2.795 -20.736 -10.681 1.00 42.59 83 THR B C 1
ATOM 3196 O O . THR B 2 83 ? 2.079 -19.901 -11.235 1.00 41.20 83 THR B O 1
ATOM 3200 N N . LEU B 2 84 ? 2.315 -21.816 -10.066 1.00 41.82 84 LEU B N 1
ATOM 3201 C CA . LEU B 2 84 ? 0.883 -22.085 -9.976 1.00 42.32 84 LEU B CA 1
ATOM 3202 C C . LEU B 2 84 ? 0.185 -21.108 -9.038 1.00 45.36 84 LEU B C 1
ATOM 3203 O O . LEU B 2 84 ? -1.025 -20.891 -9.142 1.00 43.20 84 LEU B O 1
ATOM 3208 N N . LYS B 2 85 ? 0.952 -20.521 -8.124 1.00 46.84 85 LYS B N 1
ATOM 3209 C CA . LYS B 2 85 ? 0.419 -19.545 -7.181 1.00 46.23 85 LYS B CA 1
ATOM 3210 C C . LYS B 2 85 ? 0.111 -18.254 -7.924 1.00 46.67 85 LYS B C 1
ATOM 3211 O O . LYS B 2 85 ? -0.856 -17.552 -7.621 1.00 47.17 85 LYS B O 1
ATOM 3217 N N . GLU B 2 86 ? 0.950 -17.959 -8.907 1.00 44.32 86 GLU B N 1
ATOM 3218 C CA . GLU B 2 86 ? 0.783 -16.805 -9.775 1.00 44.61 86 GLU B CA 1
ATOM 3219 C C . GLU B 2 86 ? -0.441 -17.031 -10.652 1.00 40.61 86 GLU B C 1
ATOM 3220 O O . GLU B 2 86 ? -1.320 -16.173 -10.761 1.00 41.18 86 GLU B O 1
ATOM 3226 N N . PHE B 2 87 ? -0.476 -18.207 -11.270 1.00 36.55 87 PHE B N 1
ATOM 3227 C CA . PHE B 2 87 ? -1.546 -18.597 -12.177 1.00 37.43 87 PHE B CA 1
ATOM 3228 C C . PHE B 2 87 ? -2.886 -18.579 -11.459 1.00 37.98 87 PHE B C 1
ATOM 3229 O O . PHE B 2 87 ? -3.909 -18.243 -12.051 1.00 36.03 87 PHE B O 1
ATOM 3237 N N . ALA B 2 88 ? -2.873 -18.939 -10.178 1.00 36.83 88 ALA B N 1
ATOM 3238 C CA . ALA B 2 88 ? -4.074 -18.888 -9.348 1.00 39.33 88 ALA B CA 1
ATOM 3239 C C . ALA B 2 88 ? -4.759 -17.523 -9.380 1.00 37.33 88 ALA B C 1
ATOM 3240 O O . ALA B 2 88 ? -5.983 -17.439 -9.493 1.00 40.44 88 ALA B O 1
ATOM 3242 N N . HIS B 2 89 ? -3.971 -16.459 -9.258 1.00 38.23 89 HIS B N 1
ATOM 3243 C CA . HIS B 2 89 ? -4.507 -15.103 -9.308 1.00 39.71 89 HIS B CA 1
ATOM 3244 C C . HIS B 2 89 ? -5.194 -14.830 -10.642 1.00 38.12 89 HIS B C 1
ATOM 3245 O O . HIS B 2 89 ? -6.239 -14.177 -10.688 1.00 36.44 89 HIS B O 1
ATOM 3252 N N . ILE B 2 90 ? -4.587 -15.318 -11.722 1.00 35.02 90 ILE B N 1
ATOM 3253 C CA . ILE B 2 90 ? -5.161 -15.196 -13.057 1.00 33.17 90 ILE B CA 1
ATOM 3254 C C . ILE B 2 90 ? -6.521 -15.881 -13.115 1.00 31.60 90 ILE B C 1
ATOM 3255 O O . ILE B 2 90 ? -7.511 -15.280 -13.538 1.00 29.29 90 ILE B O 1
ATOM 3260 N N . VAL B 2 91 ? -6.563 -17.142 -12.687 1.00 28.61 91 VAL B N 1
ATOM 3261 C CA . VAL B 2 91 ? -7.785 -17.939 -12.740 1.00 29.82 91 VAL B CA 1
ATOM 3262 C C . VAL B 2 91 ? -8.918 -17.285 -11.947 1.00 32.79 91 VAL B C 1
ATOM 3263 O O . VAL B 2 91 ? -10.073 -17.260 -12.394 1.00 32.82 91 VAL B O 1
ATOM 3267 N N . GLU B 2 92 ? -8.573 -16.743 -10.781 1.00 32.18 92 GLU B N 1
ATOM 3268 C CA . GLU B 2 92 ? -9.538 -16.039 -9.936 1.00 34.88 92 GLU B CA 1
ATOM 3269 C C . GLU B 2 92 ? -10.085 -14.795 -10.626 1.00 33.49 92 GLU B C 1
ATOM 3270 O O . GLU B 2 92 ? -11.276 -14.498 -10.520 1.00 32.31 92 GLU B O 1
ATOM 3276 N N . THR B 2 93 ? -9.208 -14.073 -11.320 1.00 31.32 93 THR B N 1
ATOM 3277 C CA . THR B 2 93 ? -9.605 -12.916 -12.123 1.00 30.56 93 THR B CA 1
ATOM 3278 C C . THR B 2 93 ? -10.600 -13.348 -13.202 1.00 28.44 93 THR B C 1
ATOM 3279 O O . THR B 2 93 ? -11.626 -12.690 -13.417 1.00 26.24 93 THR B O 1
ATOM 3283 N N . LEU B 2 94 ? -10.310 -14.466 -13.865 1.00 25.48 94 LEU B N 1
ATOM 3284 C CA . LEU B 2 94 ? -11.175 -14.959 -14.931 1.00 25.78 94 LEU B CA 1
ATOM 3285 C C . LEU B 2 94 ? -12.591 -15.261 -14.465 1.00 27.28 94 LEU B C 1
ATOM 3286 O O . LEU B 2 94 ? -13.549 -15.045 -15.202 1.00 27.44 94 LEU B O 1
ATOM 3291 N N . PHE B 2 95 ? -12.727 -15.772 -13.249 1.00 29.32 95 PHE B N 1
ATOM 3292 C CA . PHE B 2 95 ? -14.060 -16.088 -12.747 1.00 30.64 95 PHE B CA 1
ATOM 3293 C C . PHE B 2 95 ? -14.669 -14.976 -11.915 1.00 28.08 95 PHE B C 1
ATOM 3294 O O . PHE B 2 95 ? -15.693 -15.164 -11.269 1.00 31.37 95 PHE B O 1
ATOM 3302 N N . SER B 2 96 ? -14.043 -13.808 -11.963 1.00 29.45 96 SER B N 1
ATOM 3303 C CA . SER B 2 96 ? -14.642 -12.617 -11.396 1.00 26.01 96 SER B CA 1
ATOM 3304 C C . SER B 2 96 ? -15.420 -11.859 -12.457 1.00 26.92 96 SER B C 1
ATOM 3305 O O . SER B 2 96 ? -16.015 -10.830 -12.161 1.00 26.08 96 SER B O 1
ATOM 3308 N N . TRP B 2 97 ? -15.411 -12.376 -13.688 1.00 26.31 97 TRP B N 1
ATOM 3309 C CA . TRP B 2 97 ? -16.021 -11.695 -14.827 1.00 25.19 97 TRP B CA 1
ATOM 3310 C C . TRP B 2 97 ? -16.774 -12.673 -15.707 1.00 24.98 97 TRP B C 1
ATOM 3311 O O . TRP B 2 97 ? -16.487 -13.870 -15.685 1.00 27.62 97 TRP B O 1
ATOM 3322 N N . SER B 2 98 ? -17.751 -12.176 -16.464 1.00 25.21 98 SER B N 1
ATOM 3323 C CA . SER B 2 98 ? -18.439 -13.020 -17.437 1.00 28.04 98 SER B CA 1
ATOM 3324 C C . SER B 2 98 ? -17.533 -13.252 -18.641 1.00 29.60 98 SER B C 1
ATOM 3325 O O . SER B 2 98 ? -16.469 -12.631 -18.749 1.00 27.21 98 SER B O 1
#

Nearest PDB structures (foldseek):
  4z8q-assembly1_B  TM=1.005E+00  e=7.822E-12  Xanthomonas oryzae pv. oryzicola
  4z8t-assembly1_A-2  TM=1.003E+00  e=7.470E-64  Xanthomonas oryzae pv. oryzicola
  4z8u-assembly1_A-2  TM=1.002E+00  e=3.361E-60  Xanthomonas oryzae pv. oryzicola
  4z8v-assembly1_A  TM=9.899E-01  e=2.321E-59  Xanthomonas oryzae pv. oryzicola
  2rhm-assembly1_A  TM=6.393E-01  e=4.397E-03  Chloroflexus aurantiacus J-10-fl

Radius of gyration: 21.58 Å; Cα contacts (8 Å, |Δi|>4): 666; chains: 2; bounding box: 65×44×63 Å